Protein AF-0000000084975738 (afdb_homodimer)

Radius of gyration: 29.58 Å; Cα contacts (8 Å, |Δi|>4): 1174; chains: 2; bounding box: 39×90×62 Å

pLDDT: mean 94.86, std 4.71, range [66.69, 98.88]

Solvent-accessible surface area (backbone atoms only — not comparable to full-atom values): 28802 Å² total; per-residue (Å²): 96,33,35,29,37,32,22,25,32,32,72,60,40,56,58,51,50,54,53,41,44,74,71,64,35,44,57,34,33,30,60,75,84,55,92,45,66,72,34,53,70,30,27,63,59,41,44,49,54,42,44,74,70,68,37,51,75,42,92,43,62,63,62,42,48,71,68,32,60,31,38,37,37,34,44,70,52,27,79,48,38,51,60,56,47,57,64,43,50,85,63,50,42,32,36,37,32,40,55,46,66,30,71,40,47,69,51,35,50,49,47,52,50,52,26,60,74,66,64,25,35,59,38,55,52,53,47,64,60,43,19,65,63,50,51,55,53,56,69,48,81,64,49,63,30,44,39,34,37,31,41,30,51,58,92,47,91,72,34,39,63,78,32,40,44,56,56,48,43,47,42,40,70,58,70,44,77,64,63,67,47,75,49,64,45,62,53,98,54,34,40,40,36,42,38,32,29,74,85,46,38,60,28,37,39,39,28,25,50,53,72,39,66,39,44,32,36,35,46,27,36,76,61,48,71,47,81,43,74,46,58,62,81,56,59,65,18,49,53,46,35,50,54,50,49,52,49,21,60,73,66,55,48,53,94,56,57,64,67,58,48,49,47,48,40,40,50,47,51,50,53,35,52,50,43,59,64,78,98,99,34,36,28,37,32,23,26,32,30,72,58,39,56,57,50,50,55,55,42,44,73,73,65,34,45,59,35,31,29,58,75,85,54,92,44,67,74,33,54,70,30,27,62,59,40,43,50,52,42,45,73,71,67,36,50,77,44,92,43,62,62,63,43,48,71,69,32,62,31,38,38,38,36,44,70,52,28,79,48,38,51,61,55,48,57,64,43,51,84,63,50,43,32,36,36,32,40,56,46,66,30,70,40,46,68,52,32,50,50,46,51,49,52,26,61,76,63,64,26,35,58,38,54,54,53,47,62,62,44,19,66,62,49,50,55,54,56,68,47,79,65,48,62,29,43,40,35,38,30,42,30,53,59,92,46,92,72,35,40,61,79,31,39,44,57,56,49,41,47,41,40,70,57,68,45,76,65,62,68,45,76,48,63,46,62,52,99,55,34,40,39,36,42,38,31,29,73,83,46,39,61,28,37,39,40,26,24,51,54,72,40,68,39,43,32,36,36,46,26,36,75,61,48,73,46,81,44,75,46,56,65,80,56,58,64,18,50,54,46,36,50,53,50,50,53,49,21,58,73,68,54,47,53,93,55,59,65,67,58,50,49,45,49,40,42,50,47,50,49,52,34,53,50,43,60,65,78,98

Structure (mmCIF, N/CA/C/O backbone):
data_AF-0000000084975738-model_v1
#
loop_
_entity.id
_entity.type
_entity.pdbx_description
1 polymer 'Gfo/Idh/MocA-like oxidoreductase N-terminal domain-containing protein'
#
loop_
_atom_site.group_PDB
_atom_site.id
_atom_site.type_symbol
_atom_site.label_atom_id
_atom_site.label_alt_id
_atom_site.label_comp_id
_atom_site.label_asym_id
_atom_site.label_entity_id
_atom_site.label_seq_id
_atom_site.pdbx_PDB_ins_code
_atom_site.Cartn_x
_atom_site.Cartn_y
_atom_site.Cartn_z
_atom_site.occupancy
_atom_site.B_iso_or_equiv
_atom_site.auth_seq_id
_atom_site.auth_comp_id
_atom_site.auth_asym_id
_atom_site.auth_atom_id
_atom_site.pdbx_PDB_model_num
ATOM 1 N N . MET A 1 1 ? -8.344 42.406 6.254 1 97.62 1 MET A N 1
ATOM 2 C CA . MET A 1 1 ? -7.902 42.25 7.637 1 97.62 1 MET A CA 1
ATOM 3 C C . MET A 1 1 ? -6.395 42.438 7.75 1 97.62 1 MET A C 1
ATOM 5 O O . MET A 1 1 ? -5.676 42.344 6.75 1 97.62 1 MET A O 1
ATOM 9 N N . LYS A 1 2 ? -5.957 42.781 8.938 1 98.62 2 LYS A N 1
ATOM 10 C CA . LYS A 1 2 ? -4.539 42.781 9.281 1 98.62 2 LYS A CA 1
ATOM 11 C C . LYS A 1 2 ? -4.125 41.469 9.93 1 98.62 2 LYS A C 1
ATOM 13 O O . LYS A 1 2 ? -4.641 41.094 10.984 1 98.62 2 LYS A O 1
ATOM 18 N N . ILE A 1 3 ? -3.238 40.781 9.297 1 98.69 3 ILE A N 1
ATOM 19 C CA . ILE A 1 3 ? -2.863 39.469 9.742 1 98.69 3 ILE A CA 1
ATOM 20 C C . ILE A 1 3 ? -1.391 39.438 10.148 1 98.69 3 ILE A C 1
ATOM 22 O O . ILE A 1 3 ? -0.536 39.938 9.422 1 98.69 3 ILE A O 1
ATOM 26 N N . GLY A 1 4 ? -1.116 38.938 11.312 1 98.44 4 GLY A N 1
ATOM 27 C CA . GLY A 1 4 ? 0.253 38.781 11.773 1 98.44 4 GLY A CA 1
ATOM 28 C C . GLY A 1 4 ? 0.832 37.438 11.477 1 98.44 4 GLY A C 1
ATOM 29 O O . GLY A 1 4 ? 0.234 36.406 11.82 1 98.44 4 GLY A O 1
ATOM 30 N N . MET A 1 5 ? 1.996 37.375 10.883 1 97.62 5 MET A N 1
ATOM 31 C CA . MET A 1 5 ? 2.748 36.156 10.617 1 97.62 5 MET A CA 1
ATOM 32 C C . MET A 1 5 ? 3.887 36 11.617 1 97.62 5 MET A C 1
ATOM 34 O O . MET A 1 5 ? 4.734 36.875 11.758 1 97.62 5 MET A O 1
ATOM 38 N N . ILE A 1 6 ? 3.852 34.844 12.281 1 97.31 6 ILE A N 1
ATOM 39 C CA . ILE A 1 6 ? 4.859 34.594 13.305 1 97.31 6 ILE A CA 1
ATOM 40 C C . ILE A 1 6 ? 5.777 33.469 12.875 1 97.31 6 ILE A C 1
ATOM 42 O O . ILE A 1 6 ? 5.316 32.344 12.648 1 97.31 6 ILE A O 1
ATOM 46 N N . GLY A 1 7 ? 7.047 33.688 12.883 1 94.62 7 GLY A N 1
ATOM 47 C CA . GLY A 1 7 ? 8.016 32.719 12.406 1 94.62 7 GLY A CA 1
ATOM 48 C C . GLY A 1 7 ? 8.266 32.812 10.906 1 94.62 7 GLY A C 1
ATOM 49 O O . GLY A 1 7 ? 7.371 32.5 10.109 1 94.62 7 GLY A O 1
ATOM 50 N N . THR A 1 8 ? 9.438 33.219 10.5 1 93.94 8 THR A N 1
ATOM 51 C CA . THR A 1 8 ? 9.789 33.406 9.094 1 93.94 8 THR A CA 1
ATOM 52 C C . THR A 1 8 ? 10.961 32.531 8.695 1 93.94 8 THR A C 1
ATOM 54 O O . THR A 1 8 ? 11.93 33 8.109 1 93.94 8 THR A O 1
ATOM 57 N N . ASP A 1 9 ? 10.797 31.266 9.031 1 91.94 9 ASP A N 1
ATOM 58 C CA . ASP A 1 9 ? 11.859 30.297 8.797 1 91.94 9 ASP A CA 1
ATOM 59 C C . ASP A 1 9 ? 11.359 29.125 7.957 1 91.94 9 ASP A C 1
ATOM 61 O O . ASP A 1 9 ? 11.984 28.062 7.922 1 91.94 9 ASP A O 1
ATOM 65 N N . SER A 1 10 ? 10.219 29.312 7.355 1 88.81 10 SER A N 1
ATOM 66 C CA . SER A 1 10 ? 9.641 28.234 6.566 1 88.81 10 SER A CA 1
ATOM 67 C C . SER A 1 10 ? 9.18 28.719 5.199 1 88.81 10 SER A C 1
ATOM 69 O O . SER A 1 10 ? 8.859 29.906 5.035 1 88.81 10 SER A O 1
ATOM 71 N N . THR A 1 11 ? 9.109 27.797 4.246 1 87.19 11 THR A N 1
ATOM 72 C CA . THR A 1 11 ? 8.539 28.109 2.939 1 87.19 11 THR A CA 1
ATOM 73 C C . THR A 1 11 ? 7.047 28.391 3.051 1 87.19 11 THR A C 1
ATOM 75 O O . THR A 1 11 ? 6.469 29.062 2.197 1 87.19 11 THR A O 1
ATOM 78 N N . HIS A 1 12 ? 6.461 27.953 4.094 1 91.56 12 HIS A N 1
ATOM 79 C CA . HIS A 1 12 ? 5.043 28.203 4.32 1 91.56 12 HIS A CA 1
ATOM 80 C C . HIS A 1 12 ? 4.793 29.688 4.566 1 91.56 12 HIS A C 1
ATOM 82 O O . HIS A 1 12 ? 3.785 30.25 4.113 1 91.56 12 HIS A O 1
ATOM 88 N N . ALA A 1 13 ? 5.715 30.297 5.277 1 93.62 13 ALA A N 1
ATOM 89 C CA . ALA A 1 13 ? 5.562 31.719 5.52 1 93.62 13 ALA A CA 1
ATOM 90 C C . ALA A 1 13 ? 5.465 32.5 4.203 1 93.62 13 ALA A C 1
ATOM 92 O O . ALA A 1 13 ? 4.633 33.406 4.066 1 93.62 13 ALA A O 1
ATOM 93 N N . LEU A 1 14 ? 6.277 32.094 3.266 1 93.5 14 LEU A N 1
ATOM 94 C CA . LEU A 1 14 ? 6.273 32.75 1.958 1 93.5 14 LEU A CA 1
ATOM 95 C C . LEU A 1 14 ? 5 32.406 1.188 1 93.5 14 LEU A C 1
ATOM 97 O O . LEU A 1 14 ? 4.32 33.312 0.68 1 93.5 14 LEU A O 1
ATOM 101 N N . ALA A 1 15 ? 4.66 31.141 1.166 1 93.56 15 ALA A N 1
ATOM 102 C CA . ALA A 1 15 ? 3.506 30.672 0.402 1 93.56 15 ALA A CA 1
ATOM 103 C C . ALA A 1 15 ? 2.213 31.297 0.934 1 93.56 15 ALA A C 1
ATOM 105 O O . ALA A 1 15 ? 1.36 31.719 0.158 1 93.56 15 ALA A O 1
ATOM 106 N N . PHE A 1 16 ? 2.1 31.344 2.234 1 96.62 16 PHE A N 1
ATOM 107 C CA . PHE A 1 16 ? 0.888 31.875 2.852 1 96.62 16 PHE A CA 1
ATOM 108 C C . PHE A 1 16 ? 0.789 33.375 2.656 1 96.62 16 PHE A C 1
ATOM 110 O O . PHE A 1 16 ? -0.273 33.906 2.301 1 96.62 16 PHE A O 1
ATOM 117 N N . SER A 1 17 ? 1.894 34.094 2.857 1 96.62 17 SER A N 1
ATOM 118 C CA . SER A 1 17 ? 1.89 35.562 2.748 1 96.62 17 SER A CA 1
ATOM 119 C C . SER A 1 17 ? 1.5 36 1.344 1 96.62 17 SER A C 1
ATOM 121 O O . SER A 1 17 ? 0.722 36.938 1.181 1 96.62 17 SER A O 1
ATOM 123 N N . GLU A 1 18 ? 2.041 35.312 0.364 1 95.75 18 GLU A N 1
ATOM 124 C CA . GLU A 1 18 ? 1.738 35.656 -1.022 1 95.75 18 GLU A CA 1
ATOM 125 C C . GLU A 1 18 ? 0.244 35.562 -1.307 1 95.75 18 GLU A C 1
ATOM 127 O O . GLU A 1 18 ? -0.346 36.438 -1.93 1 95.75 18 GLU A O 1
ATOM 132 N N . ARG A 1 19 ? -0.373 34.562 -0.834 1 96.38 19 ARG A N 1
ATOM 133 C CA . ARG A 1 19 ? -1.782 34.281 -1.093 1 96.38 19 ARG A CA 1
ATOM 134 C C . ARG A 1 19 ? -2.68 35.25 -0.31 1 96.38 19 ARG A C 1
ATOM 136 O O . ARG A 1 19 ? -3.697 35.719 -0.825 1 96.38 19 ARG A O 1
ATOM 143 N N . LEU A 1 20 ? -2.307 35.531 0.87 1 98 20 LEU A N 1
ATOM 144 C CA . LEU A 1 20 ? -3.078 36.438 1.701 1 98 20 LEU A CA 1
ATOM 145 C C . LEU A 1 20 ? -3.035 37.844 1.136 1 98 20 LEU A C 1
ATOM 147 O O . LEU A 1 20 ? -4.051 38.562 1.115 1 98 20 LEU A O 1
ATOM 151 N N . LYS A 1 21 ? -1.857 38.25 0.664 1 97.31 21 LYS A N 1
ATOM 152 C CA . LYS A 1 21 ? -1.73 39.562 0.039 1 97.31 21 LYS A CA 1
ATOM 153 C C . LYS A 1 21 ? -2.586 39.656 -1.222 1 97.31 21 LYS A C 1
ATOM 155 O O . LYS A 1 21 ? -3.25 40.656 -1.454 1 97.31 21 LYS A O 1
ATOM 160 N N . LYS A 1 22 ? -2.543 38.625 -1.982 1 96.25 22 LYS A N 1
ATOM 161 C CA . LYS A 1 22 ? -3.34 38.562 -3.205 1 96.25 22 LYS A CA 1
ATOM 162 C C . LYS A 1 22 ? -4.828 38.719 -2.896 1 96.25 22 LYS A C 1
ATOM 164 O O . LYS A 1 22 ? -5.586 39.25 -3.703 1 96.25 22 LYS A O 1
ATOM 169 N N . LYS A 1 23 ? -5.207 38.281 -1.753 1 97.31 23 LYS A N 1
ATOM 170 C CA . LYS A 1 23 ? -6.609 38.344 -1.348 1 97.31 23 LYS A CA 1
ATOM 171 C C . LYS A 1 23 ? -6.945 39.688 -0.712 1 97.31 23 LYS A C 1
ATOM 173 O O . LYS A 1 23 ? -8.078 39.938 -0.292 1 97.31 23 LYS A O 1
ATOM 178 N N . GLY A 1 24 ? -5.984 40.531 -0.534 1 97.31 24 GLY A N 1
ATOM 179 C CA . GLY A 1 24 ? -6.234 41.906 -0.12 1 97.31 24 GLY A CA 1
ATOM 180 C C . GLY A 1 24 ? -6.012 42.125 1.364 1 97.31 24 GLY A C 1
ATOM 181 O O . GLY A 1 24 ? -6.391 43.156 1.902 1 97.31 24 GLY A O 1
ATOM 182 N N . HIS A 1 25 ? -5.383 41.156 2.002 1 98.25 25 HIS A N 1
ATOM 183 C CA . HIS A 1 25 ? -5.117 41.344 3.428 1 98.25 25 HIS A CA 1
ATOM 184 C C . HIS A 1 25 ? -3.799 42.062 3.664 1 98.25 25 HIS A C 1
ATOM 186 O O . HIS A 1 25 ? -2.887 41.969 2.84 1 98.25 25 HIS A O 1
ATOM 192 N N . GLU A 1 26 ? -3.752 42.781 4.695 1 98.38 26 GLU A N 1
ATOM 193 C CA . GLU A 1 26 ? -2.514 43.406 5.125 1 98.38 26 GLU A CA 1
ATOM 194 C C . GLU A 1 26 ? -1.729 42.531 6.082 1 98.38 26 GLU A C 1
ATOM 196 O O . GLU A 1 26 ? -2.291 41.969 7.035 1 98.38 26 GLU A O 1
ATOM 201 N N . LEU A 1 27 ? -0.415 42.406 5.855 1 98.5 27 LEU A N 1
ATOM 202 C CA . LEU A 1 27 ? 0.377 41.469 6.633 1 98.5 27 LEU A CA 1
ATOM 203 C C . LEU A 1 27 ? 1.452 42.188 7.438 1 98.5 27 LEU A C 1
ATOM 205 O O . LEU A 1 27 ? 1.978 43.219 7 1 98.5 27 LEU A O 1
ATOM 209 N N . PHE A 1 28 ? 1.724 41.688 8.57 1 98.44 28 PHE A N 1
ATOM 210 C CA . PHE A 1 28 ? 2.844 42.031 9.438 1 98.44 28 PHE A CA 1
ATOM 211 C C . PHE A 1 28 ? 3.59 40.781 9.891 1 98.44 28 PHE A C 1
ATOM 213 O O . PHE A 1 28 ? 2.98 39.75 10.109 1 98.44 28 PHE A O 1
ATOM 220 N N . ALA A 1 29 ? 4.918 40.938 10.031 1 97.88 29 ALA A N 1
ATOM 221 C CA . ALA A 1 29 ? 5.688 39.75 10.344 1 97.88 29 ALA A CA 1
ATOM 222 C C . ALA A 1 29 ? 6.477 39.906 11.641 1 97.88 29 ALA A C 1
ATOM 224 O O . ALA A 1 29 ? 6.938 41.031 11.945 1 97.88 29 ALA A O 1
ATOM 225 N N . TYR A 1 30 ? 6.52 38.875 12.359 1 97.06 30 TYR A N 1
ATOM 226 C CA . TYR A 1 30 ? 7.426 38.719 13.484 1 97.06 30 TYR A CA 1
ATOM 227 C C . TYR A 1 30 ? 8.445 37.625 13.219 1 97.06 30 TYR A C 1
ATOM 229 O O . TYR A 1 30 ? 8.078 36.438 13.062 1 97.06 30 TYR A O 1
ATOM 237 N N . ARG A 1 31 ? 9.664 38 13.133 1 93.06 31 ARG A N 1
ATOM 238 C CA . ARG A 1 31 ? 10.727 37.094 12.68 1 93.06 31 ARG A CA 1
ATOM 239 C C . ARG A 1 31 ? 10.859 35.875 13.594 1 93.06 31 ARG A C 1
ATOM 241 O O . ARG A 1 31 ? 10.961 34.75 13.125 1 93.06 31 ARG A O 1
ATOM 248 N N . GLY A 1 32 ? 10.695 36.031 14.867 1 84.62 32 GLY A N 1
ATOM 249 C CA . GLY A 1 32 ? 10.93 34.969 15.836 1 84.62 32 GLY A CA 1
ATOM 250 C C . GLY A 1 32 ? 12.336 34.406 15.773 1 84.62 32 GLY A C 1
ATOM 251 O O . GLY A 1 32 ? 13.242 35.062 15.242 1 84.62 32 GLY A O 1
ATOM 252 N N . GLY A 1 33 ? 12.711 33.344 16.406 1 81.25 33 GLY A N 1
ATOM 253 C CA . GLY A 1 33 ? 13.945 32.594 16.438 1 81.25 33 GLY A CA 1
ATOM 254 C C . GLY A 1 33 ? 13.719 31.094 16.531 1 81.25 33 GLY A C 1
ATOM 255 O O . GLY A 1 33 ? 12.578 30.625 16.547 1 81.25 33 GLY A O 1
ATOM 256 N N . SER A 1 34 ? 14.82 30.359 16.328 1 85 34 SER A N 1
ATOM 257 C CA . SER A 1 34 ? 14.664 28.922 16.406 1 85 34 SER A CA 1
ATOM 258 C C . SER A 1 34 ? 15.898 28.266 17.016 1 85 34 SER A C 1
ATOM 260 O O . SER A 1 34 ? 17.016 28.766 16.844 1 85 34 SER A O 1
ATOM 262 N N . SER A 1 35 ? 15.648 27.25 17.734 1 81.12 35 SER A N 1
ATOM 263 C CA . SER A 1 35 ? 16.75 26.453 18.234 1 81.12 35 SER A CA 1
ATOM 264 C C . SER A 1 35 ? 17.219 25.422 17.219 1 81.12 35 SER A C 1
ATOM 266 O O . SER A 1 35 ? 18.281 24.812 17.375 1 81.12 35 SER A O 1
ATOM 268 N N . ILE A 1 36 ? 16.5 25.234 16.172 1 86.12 36 ILE A N 1
ATOM 269 C CA . ILE A 1 36 ? 16.797 24.25 15.148 1 86.12 36 ILE A CA 1
ATOM 270 C C . ILE A 1 36 ? 17.688 24.891 14.078 1 86.12 36 ILE A C 1
ATOM 272 O O . ILE A 1 36 ? 17.391 25.969 13.562 1 86.12 36 ILE A O 1
ATOM 276 N N . GLU A 1 37 ? 18.734 24.219 13.75 1 83.75 37 GLU A N 1
ATOM 277 C CA . GLU A 1 37 ? 19.703 24.734 12.789 1 83.75 37 GLU A CA 1
ATOM 278 C C . GLU A 1 37 ? 19.062 25.016 11.438 1 83.75 37 GLU A C 1
ATOM 280 O O . GLU A 1 37 ? 19.297 26.078 10.844 1 83.75 37 GLU A O 1
ATOM 285 N N . LEU A 1 38 ? 18.25 24.094 10.977 1 81.5 38 LEU A N 1
ATOM 286 C CA . LEU A 1 38 ? 17.562 24.266 9.703 1 81.5 38 LEU A CA 1
ATOM 287 C C . LEU A 1 38 ? 16.812 25.594 9.672 1 81.5 38 LEU A C 1
ATOM 289 O O . LEU A 1 38 ? 16.875 26.328 8.68 1 81.5 38 LEU A O 1
ATOM 293 N N . SER A 1 39 ? 16.125 25.859 10.68 1 82.81 39 SER A N 1
ATOM 294 C CA . SER A 1 39 ? 15.312 27.078 10.805 1 82.81 39 SER A CA 1
ATOM 295 C C . SER A 1 39 ? 16.203 28.312 10.883 1 82.81 39 SER A C 1
ATOM 297 O O . SER A 1 39 ? 15.953 29.297 10.18 1 82.81 39 SER A O 1
ATOM 299 N N . ARG A 1 40 ? 17.219 28.234 11.617 1 83.81 40 ARG A N 1
ATOM 300 C CA . ARG A 1 40 ? 18.109 29.375 11.773 1 83.81 40 ARG A CA 1
ATOM 301 C C . ARG A 1 40 ? 18.734 29.781 10.445 1 83.81 40 ARG A C 1
ATOM 303 O O . ARG A 1 40 ? 18.891 30.969 10.164 1 83.81 40 ARG A O 1
ATOM 310 N N . ASN A 1 41 ? 18.953 28.797 9.68 1 86.62 41 ASN A N 1
ATOM 311 C CA . ASN A 1 41 ? 19.656 29.031 8.422 1 86.62 41 ASN A CA 1
ATOM 312 C C . ASN A 1 41 ? 18.719 29.609 7.355 1 86.62 41 ASN A C 1
ATOM 314 O O . ASN A 1 41 ? 19.156 30.156 6.352 1 86.62 41 ASN A O 1
ATOM 318 N N . ARG A 1 42 ? 17.422 29.469 7.613 1 89.5 42 ARG A N 1
ATOM 319 C CA . ARG A 1 42 ? 16.453 29.891 6.602 1 89.5 42 ARG A CA 1
ATOM 320 C C . ARG A 1 42 ? 15.844 31.25 6.957 1 89.5 42 ARG A C 1
ATOM 322 O O . ARG A 1 42 ? 15.25 31.906 6.102 1 89.5 42 ARG A O 1
ATOM 329 N N . ILE A 1 43 ? 15.969 31.641 8.188 1 91.12 43 ILE A N 1
ATOM 330 C CA . ILE A 1 43 ? 15.211 32.781 8.719 1 91.12 43 ILE A CA 1
ATOM 331 C C . ILE A 1 43 ? 15.586 34.031 7.953 1 91.12 43 ILE A C 1
ATOM 333 O O . ILE A 1 43 ? 14.703 34.812 7.566 1 91.12 43 ILE A O 1
ATOM 337 N N . ASP A 1 44 ? 16.891 34.219 7.715 1 91.38 44 ASP A N 1
ATOM 338 C CA . ASP A 1 44 ? 17.312 35.438 7.035 1 91.38 44 ASP A CA 1
ATOM 339 C C . ASP A 1 44 ? 16.781 35.5 5.605 1 91.38 44 ASP A C 1
ATOM 341 O O . ASP A 1 44 ? 16.297 36.531 5.152 1 91.38 44 ASP A O 1
ATOM 345 N N . ARG A 1 45 ? 16.906 34.406 5.012 1 93.19 45 ARG A N 1
ATOM 346 C CA . ARG A 1 45 ? 16.453 34.344 3.625 1 93.19 45 ARG A CA 1
ATOM 347 C C . ARG A 1 45 ? 14.953 34.562 3.527 1 93.19 45 ARG A C 1
ATOM 349 O O . ARG A 1 45 ? 14.492 35.375 2.711 1 93.19 45 ARG A O 1
ATOM 356 N N . VAL A 1 46 ? 14.195 33.906 4.32 1 94.25 46 VAL A N 1
ATOM 357 C CA . VAL A 1 46 ? 12.734 34 4.289 1 94.25 46 VAL A CA 1
ATOM 358 C C . VAL A 1 46 ? 12.305 35.406 4.699 1 94.25 46 VAL A C 1
ATOM 360 O O . VAL A 1 46 ? 11.438 36 4.062 1 94.25 46 VAL A O 1
ATOM 363 N N . SER A 1 47 ? 12.945 35.969 5.688 1 94.75 47 SER A N 1
ATOM 364 C CA . SER A 1 47 ? 12.641 37.344 6.125 1 94.75 47 SER A CA 1
ATOM 365 C C . SER A 1 47 ? 12.93 38.344 5.02 1 94.75 47 SER A C 1
ATOM 367 O O . SER A 1 47 ? 12.156 39.281 4.816 1 94.75 47 SER A O 1
ATOM 369 N N . GLY A 1 48 ? 14.031 38.094 4.418 1 95.12 48 GLY A N 1
ATOM 370 C CA . GLY A 1 48 ? 14.383 38.969 3.314 1 95.12 48 GLY A CA 1
ATOM 371 C C . GLY A 1 48 ? 13.344 38.969 2.203 1 95.12 48 GLY A C 1
ATOM 372 O O . GLY A 1 48 ? 12.992 40.031 1.684 1 95.12 48 GLY A O 1
ATOM 373 N N . GLU A 1 49 ? 12.922 37.875 1.858 1 95.75 49 GLU A N 1
ATOM 374 C CA . GLU A 1 49 ? 11.922 37.75 0.806 1 95.75 49 GLU A CA 1
ATOM 375 C C . GLU A 1 49 ? 10.609 38.406 1.22 1 95.75 49 GLU A C 1
ATOM 377 O O . GLU A 1 49 ? 9.938 39.031 0.402 1 95.75 49 GLU A O 1
ATOM 382 N N . LEU A 1 50 ? 10.227 38.219 2.482 1 96.19 50 LEU A N 1
ATOM 383 C CA . LEU A 1 50 ? 9 38.844 2.986 1 96.19 50 LEU A CA 1
ATOM 384 C C . LEU A 1 50 ? 9.109 40.375 2.955 1 96.19 50 LEU A C 1
ATOM 386 O O . LEU A 1 50 ? 8.156 41.062 2.58 1 96.19 50 LEU A O 1
ATOM 390 N N . ARG A 1 51 ? 10.234 40.906 3.283 1 95.94 51 ARG A N 1
ATOM 391 C CA . ARG A 1 51 ? 10.461 42.344 3.24 1 95.94 51 ARG A CA 1
ATOM 392 C C . ARG A 1 51 ? 10.367 42.875 1.811 1 95.94 51 ARG A C 1
ATOM 394 O O . ARG A 1 51 ? 9.773 43.906 1.567 1 95.94 51 ARG A O 1
ATOM 401 N N . LYS A 1 52 ? 10.977 42.094 0.995 1 96.19 52 LYS A N 1
ATOM 402 C CA . LYS A 1 52 ? 10.945 42.5 -0.414 1 96.19 52 LYS A CA 1
ATOM 403 C C . LYS A 1 52 ? 9.516 42.531 -0.937 1 96.19 52 LYS A C 1
ATOM 405 O O . LYS A 1 52 ? 9.203 43.344 -1.828 1 96.19 52 LYS A O 1
ATOM 410 N N . ASN A 1 53 ? 8.703 41.75 -0.367 1 95.69 53 ASN A N 1
ATOM 411 C CA . ASN A 1 53 ? 7.305 41.719 -0.778 1 95.69 53 ASN A CA 1
ATOM 412 C C . ASN A 1 53 ? 6.461 42.75 -0.049 1 95.69 53 ASN A C 1
ATOM 414 O O . ASN A 1 53 ? 5.23 42.719 -0.124 1 95.69 53 ASN A O 1
ATOM 418 N N . GLY A 1 54 ? 7.078 43.562 0.727 1 95.94 54 GLY A N 1
ATOM 419 C CA . GLY A 1 54 ? 6.41 44.719 1.315 1 95.94 54 GLY A CA 1
ATOM 420 C C . GLY A 1 54 ? 5.762 44.406 2.652 1 95.94 54 GLY A C 1
ATOM 421 O O . GLY A 1 54 ? 4.844 45.094 3.076 1 95.94 54 GLY A O 1
ATOM 422 N N . ILE A 1 55 ? 6.207 43.406 3.324 1 97.75 55 ILE A N 1
ATOM 423 C CA . ILE A 1 55 ? 5.629 43.031 4.617 1 97.75 55 ILE A CA 1
ATOM 424 C C . ILE A 1 55 ? 6.469 43.625 5.742 1 97.75 55 ILE A C 1
ATOM 426 O O . ILE A 1 55 ? 7.641 43.281 5.902 1 97.75 55 ILE A O 1
ATOM 430 N N . PRO A 1 56 ? 5.938 44.531 6.477 1 97.88 56 PRO A N 1
ATOM 431 C CA . PRO A 1 56 ? 6.699 45.125 7.574 1 97.88 56 PRO A CA 1
ATOM 432 C C . PRO A 1 56 ? 6.957 44.156 8.719 1 97.88 56 PRO A C 1
ATOM 434 O O . PRO A 1 56 ? 6.109 43.312 9.016 1 97.88 56 PRO A O 1
ATOM 437 N N . PHE A 1 57 ? 8.102 44.344 9.367 1 97.44 57 PHE A N 1
ATOM 438 C CA . PHE A 1 57 ? 8.477 43.5 10.5 1 97.44 57 PHE A CA 1
ATOM 439 C C . PHE A 1 57 ? 8.273 44.219 11.812 1 97.44 57 PHE A C 1
ATOM 441 O O . PHE A 1 57 ? 8.594 45.406 11.93 1 97.44 57 PHE A O 1
ATOM 448 N N . ILE A 1 58 ? 7.672 43.5 12.688 1 96.81 58 ILE A N 1
ATOM 449 C CA . ILE A 1 58 ? 7.43 44 14.039 1 96.81 58 ILE A CA 1
ATOM 450 C C . ILE A 1 58 ? 8.359 43.312 15.023 1 96.81 58 ILE A C 1
ATOM 452 O O . ILE A 1 58 ? 8.648 42.125 14.867 1 96.81 58 ILE A O 1
ATOM 456 N N . THR A 1 59 ? 8.766 43.938 16.109 1 94.69 59 THR A N 1
ATOM 457 C CA . THR A 1 59 ? 9.867 43.469 16.938 1 94.69 59 THR A CA 1
ATOM 458 C C . THR A 1 59 ? 9.352 42.656 18.109 1 94.69 59 THR A C 1
ATOM 460 O O . THR A 1 59 ? 10.07 41.812 18.672 1 94.69 59 THR A O 1
ATOM 463 N N . THR A 1 60 ? 8.117 42.969 18.484 1 95.44 60 THR A N 1
ATOM 464 C CA . THR A 1 60 ? 7.586 42.219 19.625 1 95.44 60 THR A CA 1
ATOM 465 C C . THR A 1 60 ? 6.215 41.625 19.297 1 95.44 60 THR A C 1
ATOM 467 O O . THR A 1 60 ? 5.453 42.219 18.531 1 95.44 60 THR A O 1
ATOM 470 N N . LEU A 1 61 ? 5.898 40.562 19.938 1 96.81 61 LEU A N 1
ATOM 471 C CA . LEU A 1 61 ? 4.598 39.938 19.75 1 96.81 61 LEU A CA 1
ATOM 472 C C . LEU A 1 61 ? 3.484 40.812 20.328 1 96.81 61 LEU A C 1
ATOM 474 O O . LEU A 1 61 ? 2.367 40.812 19.812 1 96.81 61 LEU A O 1
ATOM 478 N N . GLN A 1 62 ? 3.809 41.562 21.328 1 95.44 62 GLN A N 1
ATOM 479 C CA . GLN A 1 62 ? 2.83 42.469 21.922 1 95.44 62 GLN A CA 1
ATOM 480 C C . GLN A 1 62 ? 2.387 43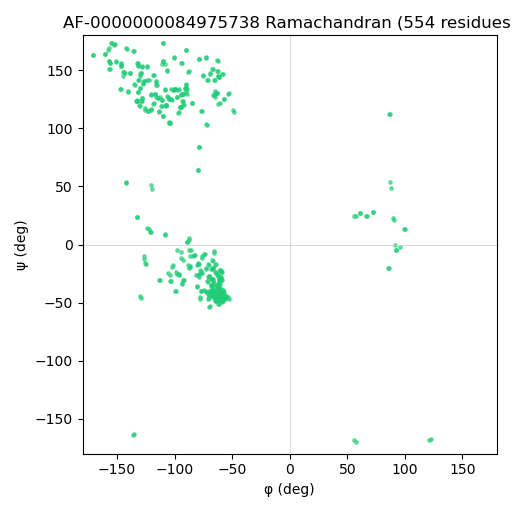.531 20.938 1 95.44 62 GLN A C 1
ATOM 482 O O . GLN A 1 62 ? 1.194 43.812 20.812 1 95.44 62 GLN A O 1
ATOM 487 N N . GLU A 1 63 ? 3.396 44.125 20.328 1 96.56 63 GLU A N 1
ATOM 488 C CA . GLU A 1 63 ? 3.074 45.125 19.312 1 96.56 63 GLU A CA 1
ATOM 489 C C . GLU A 1 63 ? 2.273 44.531 18.172 1 96.56 63 GLU A C 1
ATOM 491 O O . GLU A 1 63 ? 1.333 45.125 17.656 1 96.56 63 GLU A O 1
ATOM 496 N N . LEU A 1 64 ? 2.654 43.312 17.766 1 97.44 64 LEU A N 1
ATOM 497 C CA . LEU A 1 64 ? 1.932 42.594 16.719 1 97.44 64 LEU A CA 1
ATOM 498 C C . LEU A 1 64 ? 0.479 42.375 17.109 1 97.44 64 LEU A C 1
ATOM 500 O O . LEU A 1 64 ? -0.43 42.562 16.297 1 97.44 64 LEU A O 1
ATOM 504 N N . ALA A 1 65 ? 0.257 41.969 18.344 1 96.94 65 ALA A N 1
ATOM 505 C CA . ALA A 1 65 ? -1.073 41.688 18.875 1 96.94 65 ALA A CA 1
ATOM 506 C C . ALA A 1 65 ? -1.955 42.938 18.844 1 96.94 65 ALA A C 1
ATOM 508 O O . ALA A 1 65 ? -3.168 42.844 18.656 1 96.94 65 ALA A O 1
ATOM 509 N N . ASN A 1 66 ? -1.357 44.094 18.953 1 96.19 66 ASN A N 1
ATOM 510 C CA . ASN A 1 66 ? -2.104 45.344 19 1 96.19 66 ASN A CA 1
ATOM 511 C C . ASN A 1 66 ? -2.564 45.781 17.609 1 96.19 66 ASN A C 1
ATOM 513 O O . ASN A 1 66 ? -3.598 46.438 17.469 1 96.19 66 ASN A O 1
ATOM 517 N N . ILE A 1 67 ? -1.898 45.375 16.641 1 96.38 67 ILE A N 1
ATOM 518 C CA . ILE A 1 67 ? -2.143 45.969 15.336 1 96.38 67 ILE A CA 1
ATOM 519 C C . ILE A 1 67 ? -2.926 44.969 14.469 1 96.38 67 ILE A C 1
ATOM 521 O O . ILE A 1 67 ? -3.648 45.375 13.555 1 96.38 67 ILE A O 1
ATOM 525 N N . CYS A 1 68 ? -2.859 43.719 14.719 1 98.38 68 CYS A N 1
ATOM 526 C CA . CYS A 1 68 ? -3.406 42.719 13.805 1 98.38 68 CYS A CA 1
ATOM 527 C C . CYS A 1 68 ? -4.766 42.219 14.289 1 98.38 68 CYS A C 1
ATOM 529 O O . CYS A 1 68 ? -5.098 42.344 15.469 1 98.38 68 CYS A O 1
ATOM 531 N N . ASP A 1 69 ? -5.52 41.625 13.352 1 98.38 69 ASP A N 1
ATOM 532 C CA . ASP A 1 69 ? -6.848 41.094 13.617 1 98.38 69 ASP A CA 1
ATOM 533 C C . ASP A 1 69 ? -6.801 39.594 13.852 1 98.38 69 ASP A C 1
ATOM 535 O O . ASP A 1 69 ? -7.723 39.031 14.43 1 98.38 69 ASP A O 1
ATOM 539 N N . ALA A 1 70 ? -5.84 38.969 13.367 1 98.62 70 ALA A N 1
ATOM 540 C CA . ALA A 1 70 ? -5.656 37.531 13.422 1 98.62 70 ALA A CA 1
ATOM 541 C C . ALA A 1 70 ? -4.188 37.156 13.234 1 98.62 70 ALA A C 1
ATOM 543 O O . ALA A 1 70 ? -3.367 38 12.867 1 98.62 70 ALA A O 1
ATOM 544 N N . PHE A 1 71 ? -3.834 35.844 13.523 1 98.69 71 PHE A N 1
ATOM 545 C CA . PHE A 1 71 ? -2.426 35.469 13.516 1 98.69 71 PHE A CA 1
ATOM 546 C C . PHE A 1 71 ? -2.227 34.125 12.859 1 98.69 71 PHE A C 1
ATOM 548 O O . PHE A 1 71 ? -3.08 33.25 12.984 1 98.69 71 PHE A O 1
ATOM 555 N N . ILE A 1 72 ? -1.1 33.938 12.211 1 98.5 72 ILE A N 1
ATOM 556 C CA . ILE A 1 72 ? -0.619 32.656 11.656 1 98.5 72 ILE A CA 1
ATOM 557 C C . ILE A 1 72 ? 0.783 32.375 12.188 1 98.5 72 ILE A C 1
ATOM 559 O O . ILE A 1 72 ? 1.715 33.156 11.961 1 98.5 72 ILE A O 1
ATOM 563 N N . ILE A 1 73 ? 0.886 31.312 12.906 1 97.94 73 ILE A N 1
ATOM 564 C CA . ILE A 1 73 ? 2.191 30.859 13.383 1 97.94 73 ILE A CA 1
ATOM 565 C C . ILE A 1 73 ? 2.756 29.812 12.43 1 97.94 73 ILE A C 1
ATOM 567 O O . ILE A 1 73 ? 2.176 28.734 12.266 1 97.94 73 ILE A O 1
ATOM 571 N N . THR A 1 74 ? 3.928 30.109 11.812 1 96.19 74 THR A N 1
ATOM 572 C CA . THR A 1 74 ? 4.535 29.219 10.836 1 96.19 74 THR A CA 1
ATOM 573 C C . THR A 1 74 ? 5.93 28.797 11.281 1 96.19 74 THR A C 1
ATOM 575 O O . THR A 1 74 ? 6.703 28.25 10.492 1 96.19 74 THR A O 1
ATOM 578 N N . SER A 1 75 ? 6.266 29.109 12.57 1 94.56 75 SER A N 1
ATOM 579 C CA . SER A 1 75 ? 7.566 28.688 13.078 1 94.56 75 SER A CA 1
ATOM 580 C C . SER A 1 75 ? 7.766 27.188 12.883 1 94.56 75 SER A C 1
ATOM 582 O O . SER A 1 75 ? 6.93 26.391 13.297 1 94.56 75 SER A O 1
ATOM 584 N N . VAL A 1 76 ? 8.898 26.797 12.312 1 91.19 76 VAL A N 1
ATOM 585 C CA . VAL A 1 76 ? 9.195 25.391 12.047 1 91.19 76 VAL A CA 1
ATOM 586 C C . VAL A 1 76 ? 9.406 24.641 13.367 1 91.19 76 VAL A C 1
ATOM 588 O O . VAL A 1 76 ? 8.977 23.5 13.523 1 91.19 76 VAL A O 1
ATOM 591 N N . ASP A 1 77 ? 10.078 25.328 14.25 1 91.25 77 ASP A N 1
ATOM 592 C CA . ASP A 1 77 ? 10.367 24.766 15.57 1 91.25 77 ASP A CA 1
ATOM 593 C C . ASP A 1 77 ? 9.109 24.734 16.438 1 91.25 77 ASP A C 1
ATOM 595 O O . ASP A 1 77 ? 8.773 25.719 17.078 1 91.25 77 ASP A O 1
ATOM 599 N N . ALA A 1 78 ? 8.539 23.609 16.594 1 92 78 ALA A N 1
ATOM 600 C CA . ALA A 1 78 ? 7.25 23.453 17.266 1 92 78 ALA A CA 1
ATOM 601 C C . ALA A 1 78 ? 7.383 23.703 18.766 1 92 78 ALA A C 1
ATOM 603 O O . ALA A 1 78 ? 6.391 23.953 19.453 1 92 78 ALA A O 1
ATOM 604 N N . SER A 1 79 ? 8.555 23.672 19.281 1 90.44 79 SER A N 1
ATOM 605 C CA . SER A 1 79 ? 8.758 23.922 20.703 1 90.44 79 SER A CA 1
ATOM 606 C C . SER A 1 79 ? 8.445 25.375 21.062 1 90.44 79 SER A C 1
ATOM 608 O O . SER A 1 79 ? 8.266 25.703 22.234 1 90.44 79 SER A O 1
ATOM 610 N N . GLN A 1 80 ? 8.328 26.188 20.078 1 93.56 80 GLN A N 1
ATOM 611 C CA . GLN A 1 80 ? 8.086 27.609 20.312 1 93.56 80 GLN A CA 1
ATOM 612 C C . GLN A 1 80 ? 6.598 27.922 20.297 1 93.56 80 GLN A C 1
ATOM 614 O O . GLN A 1 80 ? 6.188 29.016 20.688 1 93.56 80 GLN A O 1
ATOM 619 N N . HIS A 1 81 ? 5.793 27.016 19.844 1 96.5 81 HIS A N 1
ATOM 620 C CA . HIS A 1 81 ? 4.402 27.312 19.531 1 96.5 81 HIS A CA 1
ATOM 621 C C . HIS A 1 81 ? 3.625 27.703 20.781 1 96.5 81 HIS A C 1
ATOM 623 O O . HIS A 1 81 ? 2.807 28.625 20.75 1 96.5 81 HIS A O 1
ATOM 629 N N . PHE A 1 82 ? 3.883 27.016 21.844 1 96.19 82 PHE A N 1
ATOM 630 C CA . PHE A 1 82 ? 3.127 27.312 23.062 1 96.19 82 PHE A CA 1
ATOM 631 C C . PHE A 1 82 ? 3.391 28.75 23.531 1 96.19 82 PHE A C 1
ATOM 633 O O . PHE A 1 82 ? 2.453 29.5 23.812 1 96.19 82 PHE A O 1
ATOM 640 N N . GLU A 1 83 ? 4.691 29.062 23.625 1 95.12 83 GLU A N 1
ATOM 641 C CA . GLU A 1 83 ? 5.055 30.406 24.094 1 95.12 83 GLU A CA 1
ATOM 642 C C . GLU A 1 83 ? 4.52 31.484 23.156 1 95.12 83 GLU A C 1
ATOM 644 O O . GLU A 1 83 ? 4.02 32.5 23.609 1 95.12 83 GLU A O 1
ATOM 649 N N . GLN A 1 84 ? 4.656 31.297 21.891 1 96.75 84 GLN A N 1
ATOM 650 C CA . GLN A 1 84 ? 4.145 32.25 20.906 1 96.75 84 GLN A CA 1
ATOM 651 C C . GLN A 1 84 ? 2.633 32.406 21.031 1 96.75 84 GLN A C 1
ATOM 653 O O . GLN A 1 84 ? 2.123 33.531 21.047 1 96.75 84 GLN A O 1
ATOM 658 N N . PHE A 1 85 ? 1.924 31.328 21.172 1 97.62 85 PHE A N 1
ATOM 659 C CA . PHE A 1 85 ? 0.479 31.344 21.359 1 97.62 85 PHE A CA 1
ATOM 660 C C . PHE A 1 85 ? 0.115 32.094 22.641 1 97.62 85 PHE A C 1
ATOM 662 O O . PHE A 1 85 ? -0.765 32.969 22.625 1 97.62 85 PHE A O 1
ATOM 669 N N . ALA A 1 86 ? 0.834 31.75 23.719 1 96.69 86 ALA A N 1
ATOM 670 C CA . ALA A 1 86 ? 0.547 32.344 25.016 1 96.69 86 ALA A CA 1
ATOM 671 C C . ALA A 1 86 ? 0.728 33.844 24.984 1 96.69 86 ALA A C 1
ATOM 673 O O . ALA A 1 86 ? -0.061 34.594 25.578 1 96.69 86 ALA A O 1
ATOM 674 N N . GLU A 1 87 ? 1.721 34.281 24.312 1 96.12 87 GLU A N 1
ATOM 675 C CA . GLU A 1 87 ? 2 35.719 24.234 1 96.12 87 GLU A CA 1
ATOM 676 C C . GLU A 1 87 ? 0.921 36.438 23.453 1 96.12 87 GLU A C 1
ATOM 678 O O . GLU A 1 87 ? 0.641 37.625 23.703 1 96.12 87 GLU A O 1
ATOM 683 N N . LEU A 1 88 ? 0.309 35.781 22.516 1 97.06 88 LEU A N 1
ATOM 684 C CA . LEU A 1 88 ? -0.731 36.375 21.688 1 97.06 88 LEU A CA 1
ATOM 685 C C . LEU A 1 88 ? -2.098 36.25 22.344 1 97.06 88 LEU A C 1
ATOM 687 O O . LEU A 1 88 ? -3.039 36.938 21.969 1 97.06 88 LEU A O 1
ATOM 691 N N . SER A 1 89 ? -2.283 35.344 23.312 1 95.19 89 SER A N 1
ATOM 692 C CA . SER A 1 89 ? -3.562 34.906 23.844 1 95.19 89 SER A CA 1
ATOM 693 C C . SER A 1 89 ? -4.336 36.062 24.484 1 95.19 89 SER A C 1
ATOM 695 O O . SER A 1 89 ? -5.57 36.062 24.469 1 95.19 89 SER A O 1
ATOM 697 N N . PRO A 1 90 ? -3.646 37.094 25.047 1 93.81 90 PRO A N 1
ATOM 698 C CA . PRO A 1 90 ? -4.414 38.188 25.656 1 93.81 90 PRO A CA 1
ATOM 699 C C . PRO A 1 90 ? -5.258 38.969 24.641 1 93.81 90 PRO A C 1
ATOM 701 O O . PRO A 1 90 ? -6.188 39.688 25.016 1 93.81 90 PRO A O 1
ATOM 704 N N . SER A 1 91 ? -5.02 38.875 23.391 1 92.69 91 SER A N 1
ATOM 705 C CA . SER A 1 91 ? -5.734 39.625 22.359 1 92.69 91 SER A CA 1
ATOM 706 C C . SER A 1 91 ? -7.082 38.969 22.047 1 92.69 91 SER A C 1
ATOM 708 O O . SER A 1 91 ? -7.949 39.594 21.438 1 92.69 91 SER A O 1
ATOM 710 N N . ASP A 1 92 ? -7.344 37.719 22.391 1 93.62 92 ASP A N 1
ATOM 711 C CA . ASP A 1 92 ? -8.562 36.938 22.188 1 93.62 92 ASP A CA 1
ATOM 712 C C . ASP A 1 92 ? -8.906 36.875 20.688 1 93.62 92 ASP A C 1
ATOM 714 O O . ASP A 1 92 ? -10.078 36.844 20.328 1 93.62 92 ASP A O 1
ATOM 718 N N . LYS A 1 93 ? -7.898 37.031 19.859 1 97.62 93 LYS A N 1
ATOM 719 C CA . LYS A 1 93 ? -8.055 37 18.406 1 97.62 93 LYS A CA 1
ATOM 720 C C . LYS A 1 93 ? -7.781 35.625 17.844 1 97.62 93 LYS A C 1
ATOM 722 O O . LYS A 1 93 ? -7.121 34.812 18.5 1 97.62 93 LYS A O 1
ATOM 727 N N . PRO A 1 94 ? -8.352 35.281 16.625 1 98.56 94 PRO A N 1
ATOM 728 C CA . PRO A 1 94 ? -8.148 33.938 16.062 1 98.56 94 PRO A CA 1
ATOM 729 C C . PRO A 1 94 ? -6.688 33.688 15.695 1 98.56 94 PRO A C 1
ATOM 731 O O . PRO A 1 94 ? -5.988 34.562 15.219 1 98.56 94 PRO A O 1
ATOM 734 N N . ILE A 1 95 ? -6.242 32.438 15.953 1 98.69 95 ILE A N 1
ATOM 735 C CA . ILE A 1 95 ? -4.855 32.062 15.703 1 98.69 95 ILE A CA 1
ATOM 736 C C . ILE A 1 95 ? -4.809 30.734 14.945 1 98.69 95 ILE A C 1
ATOM 738 O O . ILE A 1 95 ? -5.402 29.734 15.383 1 98.69 95 ILE A O 1
ATOM 742 N N . PHE A 1 96 ? -4.164 30.719 13.812 1 98.62 96 PHE A N 1
ATOM 743 C CA . PHE A 1 96 ? -3.803 29.5 13.109 1 98.62 96 PHE A CA 1
ATOM 744 C C . PHE A 1 96 ? -2.357 29.109 13.406 1 98.62 96 PHE A C 1
ATOM 746 O O . PHE A 1 96 ? -1.45 29.938 13.281 1 98.62 96 PHE A O 1
ATOM 753 N N . ILE A 1 97 ? -2.166 27.938 13.82 1 98.25 97 ILE A N 1
ATOM 754 C CA . ILE A 1 97 ? -0.819 27.406 14.016 1 98.25 97 ILE A CA 1
ATOM 755 C C . ILE A 1 97 ? -0.529 26.328 12.984 1 98.25 97 ILE A C 1
ATOM 757 O O . ILE A 1 97 ? -1.202 25.297 12.953 1 98.25 97 ILE A O 1
ATOM 761 N N . ASP A 1 98 ? 0.464 26.547 12.18 1 96.88 98 ASP A N 1
ATOM 762 C CA . ASP A 1 98 ? 0.847 25.547 11.18 1 96.88 98 ASP A CA 1
ATOM 763 C C . ASP A 1 98 ? 1.307 24.25 11.852 1 96.88 98 ASP A C 1
ATOM 765 O O . ASP A 1 98 ? 1.742 24.266 13.008 1 96.88 98 ASP A O 1
ATOM 769 N N . LYS A 1 99 ? 1.267 23.188 11.148 1 95.81 99 LYS A N 1
ATOM 770 C CA . LYS A 1 99 ? 1.556 21.859 11.695 1 95.81 99 LYS A CA 1
ATOM 771 C C . LYS A 1 99 ? 3.027 21.734 12.078 1 95.81 99 LYS A C 1
ATOM 773 O O . LYS A 1 99 ? 3.893 22.359 11.461 1 95.81 99 LYS A O 1
ATOM 778 N N . PRO A 1 100 ? 3.285 20.938 13.016 1 96.44 100 PRO A N 1
ATOM 779 C CA . PRO A 1 100 ? 2.316 20.422 13.992 1 96.44 100 PRO A CA 1
ATOM 780 C C . PRO A 1 100 ? 1.888 21.484 15.008 1 96.44 100 PRO A C 1
ATOM 782 O O . PRO A 1 100 ? 2.568 22.5 15.172 1 96.44 100 PRO A O 1
ATOM 785 N N . LEU A 1 101 ? 0.744 21.25 15.672 1 97.81 101 LEU A N 1
ATOM 786 C CA . LEU A 1 101 ? 0.253 22.203 16.672 1 97.81 101 LEU A CA 1
ATOM 787 C C . LEU A 1 101 ? 1.309 22.469 17.734 1 97.81 101 LEU A C 1
ATOM 789 O O . LEU A 1 101 ? 1.518 23.609 18.141 1 97.81 101 LEU A O 1
ATOM 793 N N . ALA A 1 102 ? 1.927 21.406 18.172 1 96 102 ALA A N 1
ATOM 794 C CA . ALA A 1 102 ? 2.953 21.469 19.219 1 96 102 ALA A CA 1
ATOM 795 C C . ALA A 1 102 ? 3.947 20.312 19.078 1 96 102 ALA A C 1
ATOM 797 O O . ALA A 1 102 ? 3.754 19.422 18.25 1 96 102 ALA A O 1
ATOM 798 N N . GLN A 1 103 ? 4.996 20.359 19.859 1 91.62 103 GLN A N 1
ATOM 799 C CA . GLN A 1 103 ? 6.047 19.359 19.75 1 91.62 103 GLN A CA 1
ATOM 800 C C . GLN A 1 103 ? 5.629 18.047 20.422 1 91.62 103 GLN A C 1
ATOM 802 O O . GLN A 1 103 ? 6.195 17 20.125 1 91.62 103 GLN A O 1
ATOM 807 N N . ASN A 1 104 ? 4.68 18.109 21.344 1 94.19 104 ASN A N 1
ATOM 808 C CA . ASN A 1 104 ? 4.184 16.922 22.031 1 94.19 104 ASN A CA 1
ATOM 809 C C . ASN A 1 104 ? 2.76 17.125 22.531 1 94.19 104 ASN A C 1
ATOM 811 O O . ASN A 1 104 ? 2.193 18.203 22.406 1 94.19 104 ASN A O 1
ATOM 815 N N . TYR A 1 105 ? 2.248 16.016 23.031 1 96.81 105 TYR A N 1
ATOM 816 C CA . TYR A 1 105 ? 0.855 16 23.469 1 96.81 105 TYR A CA 1
ATOM 817 C C . TYR A 1 105 ? 0.625 16.984 24.609 1 96.81 105 TYR A C 1
ATOM 819 O O . TYR A 1 105 ? -0.398 17.672 24.656 1 96.81 105 TYR A O 1
ATOM 827 N N . GLU A 1 106 ? 1.528 17.047 25.547 1 97.19 106 GLU A N 1
ATOM 828 C CA . GLU A 1 106 ? 1.388 17.938 26.703 1 97.19 106 GLU A CA 1
ATOM 829 C C . GLU A 1 106 ? 1.264 19.391 26.281 1 97.19 106 GLU A C 1
ATOM 831 O O . GLU A 1 106 ? 0.358 20.094 26.719 1 97.19 106 GLU A O 1
ATOM 836 N N . GLN A 1 107 ? 2.121 19.812 25.422 1 97 107 GLN A N 1
ATOM 837 C CA . GLN A 1 107 ? 2.088 21.188 24.953 1 97 107 GLN A CA 1
ATOM 838 C C . GLN A 1 107 ? 0.845 21.438 24.094 1 97 107 GLN A C 1
ATOM 840 O O . GLN A 1 107 ? 0.244 22.516 24.172 1 97 107 GLN A O 1
ATOM 845 N N . ALA A 1 108 ? 0.519 20.484 23.281 1 98.12 108 ALA A N 1
ATOM 846 C CA . ALA A 1 108 ? -0.689 20.609 22.469 1 98.12 108 ALA A CA 1
ATOM 847 C C . ALA A 1 108 ? -1.925 20.781 23.344 1 98.12 108 ALA A C 1
ATOM 849 O O . ALA A 1 108 ? -2.76 21.656 23.094 1 98.12 108 ALA A O 1
ATOM 850 N N . SER A 1 109 ? -2.021 19.953 24.359 1 98.19 109 SER A N 1
ATOM 851 C CA . SER A 1 109 ? -3.131 20.031 25.312 1 98.19 109 SER A CA 1
ATOM 852 C C . SER A 1 109 ? -3.174 21.391 26 1 98.19 109 SER A C 1
ATOM 854 O O . SER A 1 109 ? -4.25 21.953 26.188 1 98.19 109 SER A O 1
ATOM 856 N N . SER A 1 110 ? -2.033 21.875 26.344 1 98.06 110 SER A N 1
ATOM 857 C CA . SER A 1 110 ? -1.948 23.156 27.031 1 98.06 110 SER A CA 1
ATOM 858 C C . SER A 1 110 ? -2.428 24.297 26.125 1 98.06 110 SER A C 1
ATOM 860 O O . SER A 1 110 ? -3.119 25.203 26.594 1 98.06 110 SER A O 1
ATOM 862 N N . ILE A 1 111 ? -2.049 24.266 24.891 1 98.44 111 ILE A N 1
ATOM 863 C CA . ILE A 1 111 ? -2.479 25.281 23.938 1 98.44 111 ILE A CA 1
ATOM 864 C C . ILE A 1 111 ? -4 25.25 23.812 1 98.44 111 ILE A C 1
ATOM 866 O O . ILE A 1 111 ? -4.656 26.297 23.906 1 98.44 111 ILE A O 1
ATOM 870 N N . ILE A 1 112 ? -4.551 24.094 23.641 1 98.25 112 ILE A N 1
ATOM 871 C CA . ILE A 1 112 ? -5.984 23.938 23.438 1 98.25 112 ILE A CA 1
ATOM 872 C C . ILE A 1 112 ? -6.734 24.359 24.703 1 98.25 112 ILE A C 1
ATOM 874 O O . ILE A 1 112 ? -7.75 25.047 24.625 1 98.25 112 ILE A O 1
ATOM 878 N N . GLU A 1 113 ? -6.242 23.922 25.828 1 97.81 113 GLU A N 1
ATOM 879 C CA . GLU A 1 113 ? -6.867 24.297 27.094 1 97.81 113 GLU A CA 1
ATOM 880 C C . GLU A 1 113 ? -6.887 25.812 27.266 1 97.81 113 GLU A C 1
ATOM 882 O O . GLU A 1 113 ? -7.914 26.391 27.641 1 97.81 113 GLU A O 1
ATOM 887 N N . LEU A 1 114 ? -5.758 26.453 27.062 1 97.69 114 LEU A N 1
ATOM 888 C CA . LEU A 1 114 ? -5.672 27.906 27.172 1 97.69 114 LEU A CA 1
ATOM 889 C C . LEU A 1 114 ? -6.605 28.594 26.188 1 97.69 114 LEU A C 1
ATOM 891 O O . LEU A 1 114 ? -7.266 29.578 26.531 1 97.69 114 LEU A O 1
ATOM 895 N N . ALA A 1 115 ? -6.641 28.125 24.953 1 97.94 115 ALA A N 1
ATOM 896 C CA . ALA A 1 115 ? -7.531 28.672 23.922 1 97.94 115 ALA A CA 1
ATOM 897 C C . ALA A 1 115 ? -8.984 28.609 24.375 1 97.94 115 ALA A C 1
ATOM 899 O O . ALA A 1 115 ? -9.727 29.594 24.266 1 97.94 115 ALA A O 1
ATOM 900 N N . ASN A 1 116 ? -9.383 27.438 24.906 1 97.06 116 ASN A N 1
ATOM 901 C CA . ASN A 1 116 ? -10.758 27.25 25.344 1 97.06 116 ASN A CA 1
ATOM 902 C C . ASN A 1 116 ? -11.078 28.125 26.562 1 97.06 116 ASN A C 1
ATOM 904 O O . ASN A 1 116 ? -12.164 28.703 26.641 1 97.06 116 ASN A O 1
ATOM 908 N N . GLU A 1 117 ? -10.211 28.172 27.469 1 96.75 117 GLU A N 1
ATOM 909 C CA . GLU A 1 117 ? -10.398 28.984 28.672 1 96.75 117 GLU A CA 1
ATOM 910 C C . GLU A 1 117 ? -10.625 30.453 28.328 1 96.75 117 GLU A C 1
ATOM 912 O O . GLU A 1 117 ? -11.469 31.109 28.922 1 96.75 117 GLU A O 1
ATOM 917 N N . LYS A 1 118 ? -9.898 30.938 27.391 1 96.38 118 LYS A N 1
ATOM 918 C CA . LYS A 1 118 ? -9.938 32.344 27.047 1 96.38 118 LYS A CA 1
ATOM 919 C C . LYS A 1 118 ? -10.906 32.625 25.906 1 96.38 118 LYS A C 1
ATOM 921 O O . LYS A 1 118 ? -11.125 33.781 25.516 1 96.38 118 LYS A O 1
ATOM 926 N N . GLY A 1 119 ? -11.438 31.562 25.328 1 96.12 119 GLY A N 1
ATOM 927 C CA . GLY A 1 119 ? -12.352 31.703 24.219 1 96.12 119 GLY A CA 1
ATOM 928 C C . GLY A 1 119 ? -11.664 32.125 22.938 1 96.12 119 GLY A C 1
ATOM 929 O O . GLY A 1 119 ? -12.227 32.875 22.141 1 96.12 119 GLY A O 1
ATOM 930 N N . ILE A 1 120 ? -10.406 31.797 22.734 1 97.56 120 ILE A N 1
ATOM 931 C CA . ILE A 1 120 ? -9.625 32.156 21.562 1 97.56 120 ILE A CA 1
ATOM 932 C C . ILE A 1 120 ? -9.867 31.125 20.453 1 97.56 120 ILE A C 1
ATOM 934 O O . ILE A 1 120 ? -9.609 29.922 20.641 1 97.56 120 ILE A O 1
ATOM 938 N N . PRO A 1 121 ? -10.359 31.547 19.25 1 98.12 121 PRO A N 1
ATOM 939 C CA . PRO A 1 121 ? -10.461 30.594 18.141 1 98.12 121 PRO A CA 1
ATOM 940 C C . PRO A 1 121 ? -9.102 30.062 17.688 1 98.12 121 PRO A C 1
ATOM 942 O O . PRO A 1 121 ? -8.164 30.828 17.5 1 98.12 121 PRO A O 1
ATOM 945 N N . LEU A 1 122 ? -9.008 28.75 17.578 1 98.5 122 LEU A N 1
ATOM 946 C CA . LEU A 1 122 ? -7.754 28.078 17.266 1 98.5 122 LEU A CA 1
ATOM 947 C C . LEU A 1 122 ? -7.945 27.062 16.156 1 98.5 122 LEU A C 1
ATOM 949 O O . LEU A 1 122 ? -8.922 26.312 16.156 1 98.5 122 LEU A O 1
ATOM 953 N N . MET A 1 123 ? -7.086 27.109 15.172 1 98.56 123 MET A N 1
ATOM 954 C CA . MET A 1 123 ? -7.055 26.109 14.094 1 98.56 123 MET A CA 1
ATOM 955 C C . MET A 1 123 ? -5.625 25.672 13.812 1 98.56 123 MET A C 1
ATOM 957 O O . MET A 1 123 ? -4.691 26.469 13.883 1 98.56 123 MET A O 1
ATOM 961 N N . SER A 1 124 ? -5.418 24.406 13.602 1 98.44 124 SER A N 1
ATOM 962 C CA . SER A 1 124 ? -4.121 23.859 13.211 1 98.44 124 SER A CA 1
ATOM 963 C C . SER A 1 124 ? -4.281 22.641 12.305 1 98.44 124 SER A C 1
ATOM 965 O O . SER A 1 124 ? -5.105 21.766 12.57 1 98.44 124 SER A O 1
ATOM 967 N N . CYS A 1 125 ? -3.498 22.641 11.211 1 97.06 125 CYS A N 1
ATOM 968 C CA . CYS A 1 125 ? -3.471 21.469 10.336 1 97.06 125 CYS A CA 1
ATOM 969 C C . CYS A 1 125 ? -2.355 21.594 9.305 1 97.06 125 CYS A C 1
ATOM 971 O O . CYS A 1 125 ? -1.757 22.656 9.156 1 97.06 125 CYS A O 1
ATOM 973 N N . SER A 1 126 ? -2.053 20.469 8.734 1 95.38 126 SER A N 1
ATOM 974 C CA . SER A 1 126 ? -1.258 20.469 7.512 1 95.38 126 SER A CA 1
ATOM 975 C C . SER A 1 126 ? -2.092 20.906 6.309 1 95.38 126 SER A C 1
ATOM 977 O O . SER A 1 126 ? -3.271 20.547 6.207 1 95.38 126 SER A O 1
ATOM 979 N N . ALA A 1 127 ? -1.443 21.609 5.367 1 95.12 127 ALA A N 1
ATOM 980 C CA . ALA A 1 127 ? -2.119 22.031 4.145 1 95.12 127 ALA A CA 1
ATOM 981 C C . ALA A 1 127 ? -2.643 20.812 3.367 1 95.12 127 ALA A C 1
ATOM 983 O O . ALA A 1 127 ? -3.611 20.938 2.613 1 95.12 127 ALA A O 1
ATOM 984 N N . LEU A 1 128 ? -2.039 19.641 3.6 1 95.69 128 LEU A N 1
ATOM 985 C CA . LEU A 1 128 ? -2.377 18.438 2.848 1 95.69 128 LEU A CA 1
ATOM 986 C C . LEU A 1 128 ? -3.83 18.031 3.086 1 95.69 128 LEU A C 1
ATOM 988 O O . LEU A 1 128 ? -4.457 17.422 2.223 1 95.69 128 LEU A O 1
ATOM 992 N N . ARG A 1 129 ? -4.344 18.422 4.219 1 95.75 129 ARG A N 1
ATOM 993 C CA . ARG A 1 129 ? -5.734 18.109 4.527 1 95.75 129 ARG A CA 1
ATOM 994 C C . ARG A 1 129 ? -6.68 18.719 3.49 1 95.75 129 ARG A C 1
ATOM 996 O O . ARG A 1 129 ? -7.789 18.219 3.295 1 95.75 129 ARG A O 1
ATOM 1003 N N . PHE A 1 130 ? -6.172 19.75 2.828 1 95.69 130 PHE A N 1
ATOM 1004 C CA . PHE A 1 130 ? -7.023 20.469 1.894 1 95.69 130 PHE A CA 1
ATOM 1005 C C . PHE A 1 130 ? -6.613 20.188 0.454 1 95.69 130 PHE A C 1
ATOM 1007 O O . PHE A 1 130 ? -7.074 20.859 -0.472 1 95.69 130 PHE A O 1
ATOM 1014 N N . ALA A 1 131 ? -5.723 19.25 0.26 1 96.88 131 ALA A N 1
ATOM 1015 C CA . ALA A 1 131 ? -5.355 18.844 -1.096 1 96.88 131 ALA A CA 1
ATOM 1016 C C . ALA A 1 131 ? -6.559 18.281 -1.847 1 96.88 131 ALA A C 1
ATOM 1018 O O . ALA A 1 131 ? -7.414 17.625 -1.257 1 96.88 131 ALA A O 1
ATOM 1019 N N . GLU A 1 132 ? -6.605 18.562 -3.137 1 96.44 132 GLU A N 1
ATOM 1020 C CA . GLU A 1 132 ? -7.707 18.094 -3.965 1 96.44 132 GLU A CA 1
ATOM 1021 C C . GLU A 1 132 ? -7.82 16.562 -3.916 1 96.44 132 GLU A C 1
ATOM 1023 O O . GLU A 1 132 ? -8.922 16.016 -3.924 1 96.44 132 GLU A O 1
ATOM 1028 N N . GLU A 1 133 ? -6.734 15.867 -3.928 1 96.88 133 GLU A N 1
ATOM 1029 C CA . GLU A 1 133 ? -6.688 14.406 -3.879 1 96.88 133 GLU A CA 1
ATOM 1030 C C . GLU A 1 133 ? -7.336 13.883 -2.602 1 96.88 133 GLU A C 1
ATOM 1032 O O . GLU A 1 133 ? -8.062 12.891 -2.635 1 96.88 133 GLU A O 1
ATOM 1037 N N . ILE A 1 134 ? -7.031 14.578 -1.451 1 97 134 ILE A N 1
ATOM 1038 C CA . ILE A 1 134 ? -7.633 14.195 -0.177 1 97 134 ILE A CA 1
ATOM 1039 C C . ILE A 1 134 ? -9.141 14.414 -0.232 1 97 134 ILE A C 1
ATOM 1041 O O . ILE A 1 134 ? -9.914 13.547 0.173 1 97 134 ILE A O 1
ATOM 1045 N N . GLN A 1 135 ? -9.508 15.602 -0.756 1 95.56 135 GLN A N 1
ATOM 1046 C CA . GLN A 1 135 ? -10.93 15.914 -0.859 1 95.56 135 GLN A CA 1
ATOM 1047 C C . GLN A 1 135 ? -11.641 14.922 -1.771 1 95.56 135 GLN A C 1
ATOM 1049 O O . GLN A 1 135 ? -12.75 14.484 -1.469 1 95.56 135 GLN A O 1
ATOM 1054 N N . LEU A 1 136 ? -11.031 14.586 -2.873 1 95.94 136 LEU A N 1
ATOM 1055 C CA . LEU A 1 136 ? -11.609 13.625 -3.807 1 95.94 136 LEU A CA 1
ATOM 1056 C C . LEU A 1 136 ? -11.766 12.258 -3.15 1 95.94 136 LEU A C 1
ATOM 1058 O O . LEU A 1 136 ? -12.812 11.609 -3.285 1 95.94 136 LEU A O 1
ATOM 1062 N N . ALA A 1 137 ? -10.75 11.812 -2.471 1 96.38 137 ALA A N 1
ATOM 1063 C CA . ALA A 1 137 ? -10.828 10.523 -1.787 1 96.38 137 ALA A CA 1
ATOM 1064 C C . ALA A 1 137 ? -11.938 10.516 -0.742 1 96.38 137 ALA A C 1
ATOM 1066 O O . ALA A 1 137 ? -12.656 9.523 -0.597 1 96.38 137 ALA A O 1
ATOM 1067 N N . LYS A 1 138 ? -12.102 11.586 -0.061 1 92.5 138 LYS A N 1
ATOM 1068 C CA . LYS A 1 138 ? -13.109 11.695 0.987 1 92.5 138 LYS A CA 1
ATOM 1069 C C . LYS A 1 138 ? -14.516 11.641 0.402 1 92.5 138 LYS A C 1
ATOM 1071 O O . LYS A 1 138 ? -15.477 11.32 1.105 1 92.5 138 LYS A O 1
ATOM 1076 N N . SER A 1 139 ? -14.523 12.102 -0.761 1 88.88 139 SER A N 1
ATOM 1077 C CA . SER A 1 139 ? -15.844 12.109 -1.389 1 88.88 139 SER A CA 1
ATOM 1078 C C . SER A 1 139 ? -16.375 10.688 -1.583 1 88.88 139 SER A C 1
ATOM 1080 O O . SER A 1 139 ? -17.578 10.484 -1.75 1 88.88 139 SER A O 1
ATOM 1082 N N . HIS A 1 140 ? -15.359 9.734 -1.634 1 76.94 140 HIS A N 1
ATOM 1083 C CA . HIS A 1 140 ? -15.75 8.328 -1.648 1 76.94 140 HIS A CA 1
ATOM 1084 C C . HIS A 1 140 ? -16.188 7.867 -0.263 1 76.94 140 HIS A C 1
ATOM 1086 O O . HIS A 1 140 ? -15.445 8.031 0.712 1 76.94 140 HIS A O 1
ATOM 1092 N N . LYS A 1 141 ? -17.391 7.527 -0.129 1 73 141 LYS A N 1
ATOM 1093 C CA . LYS A 1 141 ? -17.953 7.176 1.17 1 73 141 LYS A CA 1
ATOM 1094 C C . LYS A 1 141 ? -17.328 5.891 1.711 1 73 141 LYS A C 1
ATOM 1096 O O . LYS A 1 141 ? -17.047 4.965 0.949 1 73 141 LYS A O 1
ATOM 1101 N N . SER A 1 142 ? -16.781 5.859 3.051 1 88.75 142 SER A N 1
ATOM 1102 C CA . SER A 1 142 ? -16.469 4.68 3.854 1 88.75 142 SER A CA 1
ATOM 1103 C C . SER A 1 142 ? -15.055 4.18 3.584 1 88.75 142 SER A C 1
ATOM 1105 O O . SER A 1 142 ? -14.852 3.00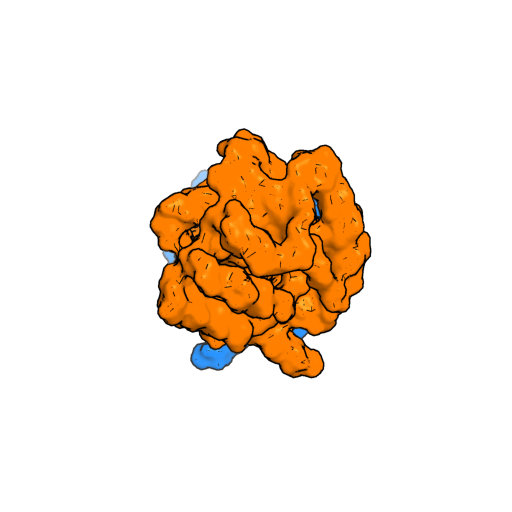6 3.268 1 88.75 142 SER A O 1
ATOM 1107 N N . ILE A 1 143 ? -14.125 5.098 3.615 1 95.38 143 ILE A N 1
ATOM 1108 C CA . ILE A 1 143 ? -12.734 4.664 3.559 1 95.38 143 ILE A CA 1
ATOM 1109 C C . ILE A 1 143 ? -12.43 3.764 4.754 1 95.38 143 ILE A C 1
ATOM 1111 O O . ILE A 1 143 ? -12.594 4.172 5.906 1 95.38 143 ILE A O 1
ATOM 1115 N N . GLU A 1 144 ? -12.008 2.57 4.445 1 94.81 144 GLU A N 1
ATOM 1116 C CA . GLU A 1 144 ? -11.758 1.591 5.5 1 94.81 144 GLU A CA 1
ATOM 1117 C C . GLU A 1 144 ? -10.297 1.623 5.945 1 94.81 144 GLU A C 1
ATOM 1119 O O . GLU A 1 144 ? -9.992 1.317 7.102 1 94.81 144 GLU A O 1
ATOM 1124 N N . ALA A 1 145 ? -9.469 1.943 5.051 1 97 145 ALA A N 1
ATOM 1125 C CA . ALA A 1 145 ? -8.031 1.991 5.328 1 97 145 ALA A CA 1
ATOM 1126 C C . ALA A 1 145 ? -7.312 2.906 4.344 1 97 145 ALA A C 1
ATOM 1128 O O . ALA A 1 145 ? -7.844 3.219 3.273 1 97 145 ALA A O 1
ATOM 1129 N N . VAL A 1 146 ? -6.168 3.375 4.727 1 98.25 146 VAL A N 1
ATOM 1130 C CA . VAL A 1 146 ? -5.348 4.215 3.857 1 98.25 146 VAL A CA 1
ATOM 1131 C C . VAL A 1 146 ? -3.877 3.838 4.016 1 98.25 146 VAL A C 1
ATOM 1133 O O . VAL A 1 146 ? -3.398 3.646 5.137 1 98.25 146 VAL A O 1
ATOM 1136 N N . ASP A 1 147 ? -3.186 3.658 2.891 1 98.81 147 ASP A N 1
ATOM 1137 C CA . ASP A 1 147 ? -1.74 3.455 2.898 1 98.81 147 ASP A CA 1
ATOM 1138 C C . ASP A 1 147 ? -1.008 4.691 2.383 1 98.81 147 ASP A C 1
ATOM 1140 O O . ASP A 1 147 ? -1.197 5.098 1.233 1 98.81 147 ASP A O 1
ATOM 1144 N N . ILE A 1 148 ? -0.175 5.23 3.273 1 98.69 148 ILE A N 1
ATOM 1145 C CA . ILE A 1 148 ? 0.53 6.465 2.949 1 98.69 148 ILE A CA 1
ATOM 1146 C C . ILE A 1 148 ? 1.959 6.145 2.518 1 98.69 148 ILE A C 1
ATOM 1148 O O . ILE A 1 148 ? 2.627 5.309 3.131 1 98.69 148 ILE A O 1
ATOM 1152 N N . ILE A 1 149 ? 2.428 6.723 1.433 1 98.31 149 ILE A N 1
ATOM 1153 C CA . ILE A 1 149 ? 3.809 6.711 0.958 1 98.31 149 ILE A CA 1
ATOM 1154 C C . ILE A 1 149 ? 4.336 8.141 0.865 1 98.31 149 ILE A C 1
ATOM 1156 O O . ILE A 1 149 ? 3.848 8.938 0.064 1 98.31 149 ILE A O 1
ATOM 1160 N N . THR A 1 150 ? 5.352 8.43 1.678 1 97.25 150 THR A N 1
ATOM 1161 C CA . THR A 1 150 ? 5.668 9.852 1.818 1 97.25 150 THR A CA 1
ATOM 1162 C C . THR A 1 150 ? 7.148 10.047 2.125 1 97.25 150 THR A C 1
ATOM 1164 O O . THR A 1 150 ? 7.809 9.141 2.631 1 97.25 150 THR A O 1
ATOM 1167 N N . PRO A 1 151 ? 7.684 11.289 1.815 1 96.38 151 PRO A N 1
ATOM 1168 C CA . PRO A 1 151 ? 8.977 11.648 2.406 1 96.38 151 PRO A CA 1
ATOM 1169 C C . PRO A 1 151 ? 8.93 11.719 3.932 1 96.38 151 PRO A C 1
ATOM 1171 O O . PRO A 1 151 ? 7.918 12.141 4.504 1 96.38 151 PRO A O 1
ATOM 1174 N N . LEU A 1 152 ? 10 11.328 4.508 1 96.81 152 LEU A N 1
ATOM 1175 C CA . LEU A 1 152 ? 10.086 11.352 5.965 1 96.81 152 LEU A CA 1
ATOM 1176 C C . LEU A 1 152 ? 11.469 11.773 6.426 1 96.81 152 LEU A C 1
ATOM 1178 O O . LEU A 1 152 ? 12.109 11.078 7.223 1 96.81 152 LEU A O 1
ATOM 1182 N N . PRO A 1 153 ? 11.953 12.914 5.938 1 94.31 153 PRO A N 1
ATOM 1183 C CA . PRO A 1 153 ? 13.195 13.391 6.531 1 94.31 153 PRO A CA 1
ATOM 1184 C C . PRO A 1 153 ? 13.086 13.617 8.039 1 94.31 153 PRO A C 1
ATOM 1186 O O . PRO A 1 153 ? 12.023 14 8.531 1 94.31 153 PRO A O 1
ATOM 1189 N N . MET A 1 154 ? 14.164 13.383 8.734 1 92.69 154 MET A N 1
ATOM 1190 C CA . MET A 1 154 ? 14.172 13.531 10.188 1 92.69 154 MET A CA 1
ATOM 1191 C C . MET A 1 154 ? 15.312 14.438 10.641 1 92.69 154 MET A C 1
ATOM 1193 O O . MET A 1 154 ? 16.406 14.375 10.086 1 92.69 154 MET A O 1
ATOM 1197 N N . LEU A 1 155 ? 14.977 15.305 11.625 1 87.81 155 LEU A N 1
ATOM 1198 C CA . LEU A 1 155 ? 16 16.172 12.195 1 87.81 155 LEU A CA 1
ATOM 1199 C C . LEU A 1 155 ? 16.828 15.414 13.227 1 87.81 155 LEU A C 1
ATOM 1201 O O . LEU A 1 155 ? 18.016 15.719 13.422 1 87.81 155 LEU A O 1
ATOM 1205 N N . GLN A 1 156 ? 16.156 14.531 13.977 1 89.19 156 GLN A N 1
ATOM 1206 C CA . GLN A 1 156 ? 16.75 13.602 14.93 1 89.19 156 GLN A CA 1
ATOM 1207 C C . GLN A 1 156 ? 16.156 12.211 14.789 1 89.19 156 GLN A C 1
ATOM 1209 O O . GLN A 1 156 ? 15.133 12.031 14.117 1 89.19 156 GLN A O 1
ATOM 1214 N N . GLU A 1 157 ? 16.859 11.312 15.422 1 90.56 157 GLU A N 1
ATOM 1215 C CA . GLU A 1 157 ? 16.375 9.945 15.344 1 90.56 157 GLU A CA 1
ATOM 1216 C C . GLU A 1 157 ? 14.938 9.844 15.852 1 90.56 157 GLU A C 1
ATOM 1218 O O . GLU A 1 157 ? 14.617 10.352 16.922 1 90.56 157 GLU A O 1
ATOM 1223 N N . PHE A 1 158 ? 14.078 9.32 15.07 1 92.5 158 PHE A N 1
ATOM 1224 C CA . PHE A 1 158 ? 12.672 9.047 15.375 1 92.5 158 PHE A CA 1
ATOM 1225 C C . PHE A 1 158 ? 11.898 10.336 15.57 1 92.5 158 PHE A C 1
ATOM 1227 O O . PHE A 1 158 ? 10.922 10.375 16.328 1 92.5 158 PHE A O 1
ATOM 1234 N N . ASP A 1 159 ? 12.398 11.383 14.977 1 91.62 159 ASP A N 1
ATOM 1235 C CA . ASP A 1 159 ? 11.656 12.641 15.016 1 91.62 159 ASP A CA 1
ATOM 1236 C C . ASP A 1 159 ? 10.523 12.648 14 1 91.62 159 ASP A C 1
ATOM 1238 O O . ASP A 1 159 ? 10.609 13.312 12.969 1 91.62 159 ASP A O 1
ATOM 1242 N N . TYR A 1 160 ? 9.375 12.086 14.352 1 94.69 160 TYR A N 1
ATOM 1243 C CA . TYR A 1 160 ? 8.227 11.992 13.445 1 94.69 160 TYR A CA 1
ATOM 1244 C C . TYR A 1 160 ? 7.43 13.289 13.445 1 94.69 160 TYR A C 1
ATOM 1246 O O . TYR A 1 160 ? 6.574 13.492 12.578 1 94.69 160 TYR A O 1
ATOM 1254 N N . SER A 1 161 ? 7.73 14.195 14.328 1 91.69 161 SER A N 1
ATOM 1255 C CA . SER A 1 161 ? 6.973 15.445 14.414 1 91.69 161 SER A CA 1
ATOM 1256 C C . SER A 1 161 ? 7.281 16.359 13.227 1 91.69 161 SER A C 1
ATOM 1258 O O . SER A 1 161 ? 6.406 17.078 12.758 1 91.69 161 SER A O 1
ATOM 1260 N N . TYR A 1 162 ? 8.477 16.312 12.703 1 89.44 162 TYR A N 1
ATOM 1261 C CA . TYR A 1 162 ? 8.922 17.219 11.656 1 89.44 162 TYR A CA 1
ATOM 1262 C C . TYR A 1 162 ? 8.211 16.938 10.336 1 89.44 162 TYR A C 1
ATOM 1264 O O . TYR A 1 162 ? 7.52 17.797 9.797 1 89.44 162 TYR A O 1
ATOM 1272 N N . TYR A 1 163 ? 8.289 15.688 9.945 1 93.38 163 TYR A N 1
ATOM 1273 C CA . TYR A 1 163 ? 7.695 15.422 8.633 1 93.38 163 TYR A CA 1
ATOM 1274 C C . TYR A 1 163 ? 6.656 14.312 8.719 1 93.38 163 TYR A C 1
ATOM 1276 O O . TYR A 1 163 ? 5.824 14.164 7.82 1 93.38 163 TYR A O 1
ATOM 1284 N N . GLY A 1 164 ? 6.695 13.555 9.797 1 95.94 164 GLY A N 1
ATOM 1285 C CA . GLY A 1 164 ? 5.719 12.492 9.992 1 95.94 164 GLY A CA 1
ATOM 1286 C C . GLY A 1 164 ? 4.312 13.016 10.219 1 95.94 164 GLY A C 1
ATOM 1287 O O . GLY A 1 164 ? 3.336 12.312 9.93 1 95.94 164 GLY A O 1
ATOM 1288 N N . ILE A 1 165 ? 4.25 14.227 10.625 1 96.69 165 ILE A N 1
ATOM 1289 C CA . ILE A 1 165 ? 2.963 14.867 10.867 1 96.69 165 ILE A CA 1
ATOM 1290 C C . ILE A 1 165 ? 2.145 14.891 9.578 1 96.69 165 ILE A C 1
ATOM 1292 O O . ILE A 1 165 ? 0.918 14.773 9.617 1 96.69 165 ILE A O 1
ATOM 1296 N N . HIS A 1 166 ? 2.785 14.953 8.398 1 96.31 166 HIS A N 1
ATOM 1297 C CA . HIS A 1 166 ? 2.072 14.969 7.125 1 96.31 166 HIS A CA 1
ATOM 1298 C C . HIS A 1 166 ? 1.317 13.664 6.902 1 96.31 166 HIS A C 1
ATOM 1300 O O . HIS A 1 166 ? 0.148 13.68 6.512 1 96.31 166 HIS A O 1
ATOM 1306 N N . ALA A 1 167 ? 1.97 12.602 7.199 1 97.81 167 ALA A N 1
ATOM 1307 C CA . ALA A 1 167 ? 1.348 11.289 7.02 1 97.81 167 ALA A CA 1
ATOM 1308 C C . ALA A 1 167 ? 0.179 11.102 7.984 1 97.81 167 ALA A C 1
ATOM 1310 O O . ALA A 1 167 ? -0.903 10.672 7.578 1 97.81 167 ALA A O 1
ATOM 1311 N N . VAL A 1 168 ? 0.401 11.492 9.211 1 97.94 168 VAL A N 1
ATOM 1312 C CA . VAL A 1 168 ? -0.618 11.305 10.234 1 97.94 168 VAL A CA 1
ATOM 1313 C C . VAL A 1 168 ? -1.812 12.211 9.953 1 97.94 168 VAL A C 1
ATOM 1315 O O . VAL A 1 168 ? -2.961 11.828 10.188 1 97.94 168 VAL A O 1
ATOM 1318 N N . GLU A 1 169 ? -1.514 13.406 9.43 1 96.69 169 GLU A N 1
ATOM 1319 C CA . GLU A 1 169 ? -2.574 14.32 9.016 1 96.69 169 GLU A CA 1
ATOM 1320 C C . GLU A 1 169 ? -3.453 13.695 7.938 1 96.69 169 GLU A C 1
ATOM 1322 O O . GLU A 1 169 ? -4.68 13.789 8 1 96.69 169 GLU A O 1
ATOM 1327 N N . MET A 1 170 ? -2.82 13.102 6.984 1 97.31 170 MET A N 1
ATOM 1328 C CA . MET A 1 170 ? -3.574 12.477 5.898 1 97.31 170 MET A CA 1
ATOM 1329 C C . MET A 1 170 ? -4.43 11.328 6.422 1 97.31 170 MET A C 1
ATOM 1331 O O . MET A 1 170 ? -5.598 11.195 6.047 1 97.31 170 MET A O 1
ATOM 1335 N N . ILE A 1 171 ? -3.893 10.539 7.297 1 97.62 171 ILE A N 1
ATOM 1336 C CA . ILE A 1 171 ? -4.641 9.438 7.895 1 97.62 171 ILE A CA 1
ATOM 1337 C C . ILE A 1 171 ? -5.832 9.992 8.68 1 97.62 171 ILE A C 1
ATOM 1339 O O . ILE A 1 171 ? -6.957 9.5 8.531 1 97.62 171 ILE A O 1
ATOM 1343 N N . SER A 1 172 ? -5.551 10.984 9.469 1 96.38 172 SER A N 1
ATOM 1344 C CA . SER A 1 172 ? -6.598 11.602 10.281 1 96.38 172 SER A CA 1
ATOM 1345 C C . SER A 1 172 ? -7.723 12.141 9.406 1 96.38 172 SER A C 1
ATOM 1347 O O . SER A 1 172 ? -8.906 11.953 9.719 1 96.38 172 SER A O 1
ATOM 1349 N N . ALA A 1 173 ? -7.367 12.828 8.344 1 95.56 173 ALA A N 1
ATOM 1350 C CA . ALA A 1 173 ? -8.344 13.445 7.461 1 95.56 173 ALA A CA 1
ATOM 1351 C C . ALA A 1 173 ? -9.164 12.391 6.723 1 95.56 173 ALA A C 1
ATOM 1353 O O . ALA A 1 173 ? -10.359 12.586 6.469 1 95.56 173 ALA A O 1
ATOM 1354 N N . LEU A 1 174 ? -8.57 11.289 6.379 1 96.56 174 LEU A N 1
ATOM 1355 C CA . LEU A 1 174 ? -9.195 10.32 5.484 1 96.56 174 LEU A CA 1
ATOM 1356 C C . LEU A 1 174 ? -9.938 9.242 6.277 1 96.56 174 LEU A C 1
ATOM 1358 O O . LEU A 1 174 ? -10.969 8.734 5.836 1 96.56 174 LEU A O 1
ATOM 1362 N N . LYS A 1 175 ? -9.43 8.898 7.406 1 94.75 175 LYS A N 1
ATOM 1363 C CA . LYS A 1 175 ? -9.969 7.758 8.141 1 94.75 175 LYS A CA 1
ATOM 1364 C C . LYS A 1 175 ? -10.273 8.133 9.594 1 94.75 175 LYS A C 1
ATOM 1366 O O . LYS A 1 175 ? -11.352 7.812 10.109 1 94.75 175 LYS A O 1
ATOM 1371 N N . GLY A 1 176 ? -9.391 8.797 10.242 1 93.62 176 GLY A N 1
ATOM 1372 C CA . GLY A 1 176 ? -9.477 9.109 11.656 1 93.62 176 GLY A CA 1
ATOM 1373 C C . GLY A 1 176 ? -8.289 8.602 12.453 1 93.62 176 GLY A C 1
ATOM 1374 O O . GLY A 1 176 ? -7.273 8.203 11.875 1 93.62 176 GLY A O 1
ATOM 1375 N N . THR A 1 177 ? -8.391 8.609 13.836 1 93.94 177 THR A N 1
ATOM 1376 C CA . THR A 1 177 ? -7.215 8.336 14.656 1 93.94 177 THR A CA 1
ATOM 1377 C C . THR A 1 177 ? -7.543 7.316 15.742 1 93.94 177 THR A C 1
ATOM 1379 O O . THR A 1 177 ? -6.906 7.309 16.797 1 93.94 177 THR A O 1
ATOM 1382 N N . SER A 1 178 ? -8.562 6.52 15.523 1 95.31 178 SER A N 1
ATOM 1383 C CA . SER A 1 178 ? -8.922 5.508 16.516 1 95.31 178 SER A CA 1
ATOM 1384 C C . SER A 1 178 ? -8.016 4.289 16.422 1 95.31 178 SER A C 1
ATOM 1386 O O . SER A 1 178 ? -8.484 3.172 16.203 1 95.31 178 SER A O 1
ATOM 1388 N N . VAL A 1 179 ? -6.781 4.465 16.688 1 97.44 179 VAL A N 1
ATOM 1389 C CA . VAL A 1 179 ? -5.742 3.449 16.531 1 97.44 179 VAL A CA 1
ATOM 1390 C C . VAL A 1 179 ? -5.609 2.645 17.828 1 97.44 179 VAL A C 1
ATOM 1392 O O . VAL A 1 179 ? -5.586 3.213 18.922 1 97.44 179 VAL A O 1
ATOM 1395 N N . LYS A 1 180 ? -5.539 1.365 17.672 1 96.88 180 LYS A N 1
ATOM 1396 C CA . LYS A 1 180 ? -5.438 0.431 18.781 1 96.88 180 LYS A CA 1
ATOM 1397 C C . LYS A 1 180 ? -3.994 -0.026 19 1 96.88 180 LYS A C 1
ATOM 1399 O O . LYS A 1 180 ? -3.553 -0.213 20.125 1 96.88 180 LYS A O 1
ATOM 1404 N N . ASP A 1 181 ? -3.314 -0.256 17.984 1 97.31 181 ASP A N 1
ATOM 1405 C CA . ASP A 1 181 ? -1.961 -0.797 18.062 1 97.31 181 ASP A CA 1
ATOM 1406 C C . ASP A 1 181 ? -1.077 -0.208 16.953 1 97.31 181 ASP A C 1
ATOM 1408 O O . ASP A 1 181 ? -1.564 0.131 15.875 1 97.31 181 ASP A O 1
ATOM 1412 N N . ILE A 1 182 ? 0.233 -0.075 17.297 1 98.12 182 ILE A N 1
ATOM 1413 C CA . ILE A 1 182 ? 1.22 0.488 16.375 1 98.12 182 ILE A CA 1
ATOM 1414 C C . ILE A 1 182 ? 2.434 -0.435 16.297 1 98.12 182 ILE A C 1
ATOM 1416 O O . ILE A 1 182 ? 2.887 -0.966 17.312 1 98.12 182 ILE A O 1
ATOM 1420 N N . ALA A 1 183 ? 2.908 -0.683 15.109 1 97.19 183 ALA A N 1
ATOM 1421 C CA . ALA A 1 183 ? 4.188 -1.355 14.898 1 97.19 183 ALA A CA 1
ATOM 1422 C C . ALA A 1 183 ? 5.09 -0.543 13.977 1 97.19 183 ALA A C 1
ATOM 1424 O O . ALA A 1 183 ? 4.617 0.051 13 1 97.19 183 ALA A O 1
ATOM 1425 N N . VAL A 1 184 ? 6.402 -0.511 14.289 1 97.44 184 VAL A N 1
ATOM 1426 C CA . VAL A 1 184 ? 7.363 0.245 13.492 1 97.44 184 VAL A CA 1
ATOM 1427 C C . VAL A 1 184 ? 8.539 -0.65 13.117 1 97.44 184 VAL A C 1
ATOM 1429 O O . VAL A 1 184 ? 9.125 -1.313 13.977 1 97.44 184 VAL A O 1
ATOM 1432 N N . THR A 1 185 ? 8.789 -0.771 11.828 1 96.06 185 THR A N 1
ATOM 1433 C CA . THR A 1 185 ? 10.016 -1.348 11.289 1 96.06 185 THR A CA 1
ATOM 1434 C C . THR A 1 185 ? 10.805 -0.302 10.508 1 96.06 185 THR A C 1
ATOM 1436 O O . THR A 1 185 ? 10.227 0.533 9.812 1 96.06 185 THR A O 1
ATOM 1439 N N . PHE A 1 186 ? 12.109 -0.306 10.719 1 94.88 186 PHE A N 1
ATOM 1440 C CA . PHE A 1 186 ? 12.852 0.71 9.984 1 94.88 186 PHE A CA 1
ATOM 1441 C C . PHE A 1 186 ? 14.242 0.198 9.602 1 94.88 186 PHE A C 1
ATOM 1443 O O . PHE A 1 186 ? 14.734 -0.768 10.188 1 94.88 186 PHE A O 1
ATOM 1450 N N . ASN A 1 187 ? 14.75 0.722 8.578 1 93 187 ASN A N 1
ATOM 1451 C CA . ASN A 1 187 ? 16.141 0.564 8.148 1 93 187 ASN A CA 1
ATOM 1452 C C . ASN A 1 187 ? 16.75 1.896 7.719 1 93 187 ASN A C 1
ATOM 1454 O O . ASN A 1 187 ? 16.219 2.959 8.047 1 93 187 ASN A O 1
ATOM 1458 N N . ASN A 1 188 ? 17.844 1.832 7.016 1 92.75 188 ASN A N 1
ATOM 1459 C CA . ASN A 1 188 ? 18.578 3.062 6.711 1 92.75 188 ASN A CA 1
ATOM 1460 C C . ASN A 1 188 ? 17.859 3.875 5.629 1 92.75 188 ASN A C 1
ATOM 1462 O O . ASN A 1 188 ? 18.172 5.047 5.422 1 92.75 188 ASN A O 1
ATOM 1466 N N . GLN A 1 189 ? 16.828 3.305 5.023 1 93.75 189 GLN A N 1
ATOM 1467 C CA . GLN A 1 189 ? 16.234 3.973 3.873 1 93.75 189 GLN A CA 1
ATOM 1468 C C . GLN A 1 189 ? 14.812 4.441 4.191 1 93.75 189 GLN A C 1
ATOM 1470 O O . GLN A 1 189 ? 14.344 5.434 3.633 1 93.75 189 GLN A O 1
ATOM 1475 N N . GLN A 1 190 ? 14.18 3.662 5.07 1 96.19 190 GLN A N 1
ATOM 1476 C CA . GLN A 1 190 ? 12.766 3.965 5.25 1 96.19 190 GLN A CA 1
ATOM 1477 C C . GLN A 1 190 ? 12.273 3.49 6.613 1 96.19 190 GLN A C 1
ATOM 1479 O O . GLN A 1 190 ? 12.922 2.668 7.262 1 96.19 190 GLN A O 1
ATOM 1484 N N . HIS A 1 191 ? 11.258 4.105 7.043 1 97.19 191 HIS A N 1
ATOM 1485 C CA . HIS A 1 191 ? 10.445 3.625 8.156 1 97.19 191 HIS A CA 1
ATOM 1486 C C . HIS A 1 191 ? 9.094 3.111 7.676 1 97.19 191 HIS A C 1
ATOM 1488 O O . HIS A 1 191 ? 8.469 3.717 6.801 1 97.19 191 HIS A O 1
ATOM 1494 N N . PHE A 1 192 ? 8.734 1.976 8.18 1 98.19 192 PHE A N 1
ATOM 1495 C CA . PHE A 1 192 ? 7.43 1.388 7.879 1 98.19 192 PHE A CA 1
ATOM 1496 C C . PHE A 1 192 ? 6.602 1.233 9.148 1 98.19 192 PHE A C 1
ATOM 1498 O O . PHE A 1 192 ? 7.004 0.531 10.078 1 98.19 192 PHE A O 1
ATOM 1505 N N . ILE A 1 193 ? 5.422 1.879 9.148 1 98.56 193 ILE A N 1
ATOM 1506 C CA . ILE A 1 193 ? 4.566 1.922 10.328 1 98.56 193 ILE A CA 1
ATOM 1507 C C . ILE A 1 193 ? 3.211 1.296 10.008 1 98.56 193 ILE A C 1
ATOM 1509 O O . ILE A 1 193 ? 2.594 1.625 8.992 1 98.56 193 ILE A O 1
ATOM 1513 N N . THR A 1 194 ? 2.764 0.381 10.82 1 98.5 194 THR A N 1
ATOM 1514 C CA . THR A 1 194 ? 1.42 -0.177 10.734 1 98.5 194 THR A CA 1
ATOM 1515 C C . THR A 1 194 ? 0.54 0.357 11.867 1 98.5 194 THR A C 1
ATOM 1517 O O . THR A 1 194 ? 0.943 0.349 13.031 1 98.5 194 THR A O 1
ATOM 1520 N N . LEU A 1 195 ? -0.567 0.864 11.484 1 98.62 195 LEU A N 1
ATOM 1521 C CA . LEU A 1 195 ? -1.586 1.324 12.422 1 98.62 195 LEU A CA 1
ATOM 1522 C C . LEU A 1 195 ? -2.811 0.417 12.383 1 98.62 195 LEU A C 1
ATOM 1524 O O . LEU A 1 195 ? -3.543 0.398 11.391 1 98.62 195 LEU A O 1
ATOM 1528 N N . THR A 1 196 ? -3.031 -0.334 13.445 1 98.06 196 THR A N 1
ATOM 1529 C CA . THR A 1 196 ? -4.234 -1.15 13.57 1 98.06 196 THR A CA 1
ATOM 1530 C C . THR A 1 196 ? -5.332 -0.392 14.312 1 98.06 196 THR A C 1
ATOM 1532 O O . THR A 1 196 ? -5.121 0.076 15.43 1 98.06 196 THR A O 1
ATOM 1535 N N . PHE A 1 197 ? -6.453 -0.266 13.68 1 97.19 197 PHE A N 1
ATOM 1536 C CA . PHE A 1 197 ? -7.547 0.523 14.234 1 97.19 197 PHE A CA 1
ATOM 1537 C C . PHE A 1 197 ? -8.453 -0.345 15.094 1 97.19 197 PHE A C 1
ATOM 1539 O O . PHE A 1 197 ? -8.359 -1.573 15.07 1 97.19 197 PHE A O 1
ATOM 1546 N N . GLN A 1 198 ? -9.305 0.288 15.836 1 95.69 198 GLN A N 1
ATOM 1547 C CA . GLN A 1 198 ? -10.203 -0.395 16.766 1 95.69 198 GLN A CA 1
ATOM 1548 C C . GLN A 1 198 ? -11.125 -1.354 16.016 1 95.69 198 GLN A C 1
ATOM 1550 O O . GLN A 1 198 ? -11.508 -2.4 16.547 1 95.69 198 GLN A O 1
ATOM 1555 N N . ASP A 1 199 ? -11.406 -1.076 14.773 1 93.31 199 ASP A N 1
ATOM 1556 C CA . ASP A 1 199 ? -12.328 -1.906 14 1 93.31 199 ASP A CA 1
ATOM 1557 C C . ASP A 1 199 ? -11.586 -3.045 13.305 1 93.31 199 ASP A C 1
ATOM 1559 O O . ASP A 1 199 ? -12.172 -3.779 12.508 1 93.31 199 ASP A O 1
ATOM 1563 N N . GLY A 1 200 ? -10.312 -3.148 13.523 1 93.69 200 GLY A N 1
ATOM 1564 C CA . GLY A 1 200 ? -9.531 -4.254 13 1 93.69 200 GLY A CA 1
ATOM 1565 C C . GLY A 1 200 ? -8.906 -3.959 11.648 1 93.69 200 GLY A C 1
ATOM 1566 O O . GLY A 1 200 ? -8.125 -4.762 11.133 1 93.69 200 GLY A O 1
ATOM 1567 N N . THR A 1 201 ? -9.195 -2.846 11.094 1 96.06 201 THR A N 1
ATOM 1568 C CA . THR A 1 201 ? -8.578 -2.473 9.828 1 96.06 201 THR A CA 1
ATOM 1569 C C . THR A 1 201 ? -7.16 -1.947 10.047 1 96.06 201 THR A C 1
ATOM 1571 O O . THR A 1 201 ? -6.793 -1.594 11.172 1 96.06 201 THR A O 1
ATOM 1574 N N . VAL A 1 202 ? -6.363 -1.975 8.984 1 98.12 202 VAL A N 1
ATOM 1575 C CA . VAL A 1 202 ? -4.961 -1.604 9.117 1 98.12 202 VAL A CA 1
ATOM 1576 C C . VAL A 1 202 ? -4.602 -0.551 8.07 1 98.12 202 VAL A C 1
ATOM 1578 O O . VAL A 1 202 ? -4.914 -0.71 6.887 1 98.12 202 VAL A O 1
ATOM 1581 N N . SER A 1 203 ? -4.062 0.542 8.484 1 98.69 203 SER A N 1
ATOM 1582 C CA . SER A 1 203 ? -3.436 1.515 7.594 1 98.69 203 SER A CA 1
ATOM 1583 C C . SER A 1 203 ? -1.922 1.536 7.777 1 98.69 203 SER A C 1
ATOM 1585 O O . SER A 1 203 ? -1.409 1.077 8.797 1 98.69 203 SER A O 1
ATOM 1587 N N . THR A 1 204 ? -1.262 2.025 6.73 1 98.88 204 THR A N 1
ATOM 1588 C CA . THR A 1 204 ? 0.194 1.985 6.82 1 98.88 204 THR A CA 1
ATOM 1589 C C . THR A 1 204 ? 0.796 3.336 6.445 1 98.88 204 THR A C 1
ATOM 1591 O O . THR A 1 204 ? 0.153 4.145 5.773 1 98.88 204 THR A O 1
ATOM 1594 N N . ILE A 1 205 ? 1.959 3.58 6.977 1 98.69 205 ILE A N 1
ATOM 1595 C CA . ILE A 1 205 ? 2.812 4.691 6.574 1 98.69 205 ILE A CA 1
ATOM 1596 C C . ILE A 1 205 ? 4.176 4.168 6.141 1 98.69 205 ILE A C 1
ATOM 1598 O O . ILE A 1 205 ? 4.883 3.529 6.926 1 98.69 205 ILE A O 1
ATOM 1602 N N . ARG A 1 206 ? 4.477 4.344 4.918 1 98.62 206 ARG A N 1
ATOM 1603 C CA . ARG A 1 206 ? 5.824 4.117 4.406 1 98.62 206 ARG A CA 1
ATOM 1604 C C . ARG A 1 206 ? 6.551 5.434 4.168 1 98.62 206 ARG A C 1
ATOM 1606 O O . ARG A 1 206 ? 6.27 6.137 3.195 1 98.62 206 ARG A O 1
ATOM 1613 N N . GLY A 1 207 ? 7.457 5.75 5.051 1 97.81 207 GLY A N 1
ATOM 1614 C CA . GLY A 1 207 ? 8.195 6.996 4.984 1 97.81 207 GLY A CA 1
ATOM 1615 C C . GLY A 1 207 ? 9.625 6.816 4.504 1 97.81 207 GLY A C 1
ATOM 1616 O O . GLY A 1 207 ? 10.391 6.051 5.086 1 97.81 207 GLY A O 1
ATOM 1617 N N . TYR A 1 208 ? 9.977 7.512 3.502 1 97.19 208 TYR A N 1
ATOM 1618 C CA . TYR A 1 208 ? 11.32 7.438 2.951 1 97.19 208 TYR A CA 1
ATOM 1619 C C . TYR A 1 208 ? 12.195 8.562 3.496 1 97.19 208 TYR A C 1
ATOM 1621 O O . TYR A 1 208 ? 11.812 9.734 3.441 1 97.19 208 TYR A O 1
ATOM 1629 N N . LEU A 1 209 ? 13.352 8.227 3.904 1 96.44 209 LEU A N 1
ATOM 1630 C CA . LEU A 1 209 ? 14.242 9.195 4.523 1 96.44 209 LEU A CA 1
ATOM 1631 C C . LEU A 1 209 ? 14.883 10.094 3.473 1 96.44 209 LEU A C 1
ATOM 1633 O O . LEU A 1 209 ? 15.289 11.227 3.773 1 96.44 209 LEU A O 1
ATOM 1637 N N . GLN A 1 210 ? 14.938 9.523 2.254 1 94.25 210 GLN A N 1
ATOM 1638 C CA . GLN A 1 210 ? 15.555 10.273 1.161 1 94.25 210 GLN A CA 1
ATOM 1639 C C . GLN A 1 210 ? 14.867 9.969 -0.167 1 94.25 210 GLN A C 1
ATOM 1641 O O . GLN A 1 210 ? 14.133 8.977 -0.283 1 94.25 210 GLN A O 1
ATOM 1646 N N . HIS A 1 211 ? 14.914 10.836 -1.149 1 90.44 211 HIS A N 1
ATOM 1647 C CA . HIS A 1 211 ? 14.727 10.664 -2.586 1 90.44 211 HIS A CA 1
ATOM 1648 C C . HIS A 1 211 ? 13.25 10.75 -2.963 1 90.44 211 HIS A C 1
ATOM 1650 O O . HIS A 1 211 ? 12.914 10.883 -4.141 1 90.44 211 HIS A O 1
ATOM 1656 N N . HIS A 1 212 ? 12.359 10.555 -2.062 1 90.62 212 HIS A N 1
ATOM 1657 C CA . HIS A 1 212 ? 10.938 10.711 -2.369 1 90.62 212 HIS A CA 1
ATOM 1658 C C . HIS A 1 212 ? 10.477 12.148 -2.123 1 90.62 212 HIS A C 1
ATOM 1660 O O . HIS A 1 212 ? 10.836 12.75 -1.109 1 90.62 212 HIS A O 1
ATOM 1666 N N . GLN A 1 213 ? 9.656 12.641 -3.074 1 88.88 213 GLN A N 1
ATOM 1667 C CA . GLN A 1 213 ? 9.336 14.062 -2.967 1 88.88 213 GLN A CA 1
ATOM 1668 C C . GLN A 1 213 ? 7.828 14.289 -2.975 1 88.88 213 GLN A C 1
ATOM 1670 O O . GLN A 1 213 ? 7.363 15.398 -2.713 1 88.88 213 GLN A O 1
ATOM 1675 N N . SER A 1 214 ? 7.086 13.281 -3.312 1 93.88 214 SER A N 1
ATOM 1676 C CA . SER A 1 214 ? 5.641 13.461 -3.379 1 93.88 214 SER A CA 1
ATOM 1677 C C . SER A 1 214 ? 4.941 12.75 -2.227 1 93.88 214 SER A C 1
ATOM 1679 O O . SER A 1 214 ? 5.531 11.875 -1.58 1 93.88 214 SER A O 1
ATOM 1681 N N . PHE A 1 215 ? 3.801 13.242 -1.928 1 96.44 215 PHE A N 1
ATOM 1682 C CA . PHE A 1 215 ? 2.9 12.539 -1.021 1 96.44 215 PHE A CA 1
ATOM 1683 C C . PHE A 1 215 ? 1.936 11.648 -1.797 1 96.44 215 PHE A C 1
ATOM 1685 O O . PHE A 1 215 ? 1.18 12.133 -2.641 1 96.44 215 PHE A O 1
ATOM 1692 N N . GLN A 1 216 ? 1.989 10.406 -1.506 1 97.81 216 GLN A N 1
ATOM 1693 C CA . GLN A 1 216 ? 1.11 9.461 -2.188 1 97.81 216 GLN A CA 1
ATOM 1694 C C . GLN A 1 216 ? 0.28 8.664 -1.187 1 97.81 216 GLN A C 1
ATOM 1696 O O . GLN A 1 216 ? 0.673 8.508 -0.028 1 97.81 216 GLN A O 1
ATOM 1701 N N . PHE A 1 217 ? -0.882 8.219 -1.668 1 98.12 217 PHE A N 1
ATOM 1702 C CA . PHE A 1 217 ? -1.646 7.336 -0.796 1 98.12 217 PHE A CA 1
ATOM 1703 C C . PHE A 1 217 ? -2.6 6.469 -1.608 1 98.12 217 PHE A C 1
ATOM 1705 O O . PHE A 1 217 ? -2.951 6.812 -2.738 1 98.12 217 PHE A O 1
ATOM 1712 N N . VAL A 1 218 ? -2.863 5.328 -1.089 1 98.25 218 VAL A N 1
ATOM 1713 C CA . VAL A 1 218 ? -3.924 4.457 -1.585 1 98.25 218 VAL A CA 1
ATOM 1714 C C . VAL A 1 218 ? -5.094 4.457 -0.604 1 98.25 218 VAL A C 1
ATOM 1716 O O . VAL A 1 218 ? -4.926 4.137 0.575 1 98.25 218 VAL A O 1
ATOM 1719 N N . ALA A 1 219 ? -6.25 4.867 -1.068 1 97.81 219 ALA A N 1
ATOM 1720 C CA . ALA A 1 219 ? -7.473 4.793 -0.268 1 97.81 219 ALA A CA 1
ATOM 1721 C C . ALA A 1 219 ? -8.25 3.514 -0.567 1 97.81 219 ALA A C 1
ATOM 1723 O O . ALA A 1 219 ? -8.484 3.182 -1.731 1 97.81 219 ALA A O 1
ATOM 1724 N N . HIS A 1 220 ? -8.609 2.789 0.5 1 97.06 220 HIS A N 1
ATOM 1725 C CA . HIS A 1 220 ? -9.297 1.512 0.345 1 97.06 220 HIS A CA 1
ATOM 1726 C C . HIS A 1 220 ? -10.742 1.604 0.824 1 97.06 220 HIS A C 1
ATOM 1728 O O . HIS A 1 220 ? -11 1.98 1.97 1 97.06 220 HIS A O 1
ATOM 1734 N N . THR A 1 221 ? -11.617 1.271 -0.009 1 94.5 221 THR A N 1
ATOM 1735 C CA . THR A 1 221 ? -13.008 1.037 0.363 1 94.5 221 THR A CA 1
ATOM 1736 C C . THR A 1 221 ? -13.359 -0.444 0.252 1 94.5 221 THR A C 1
ATOM 1738 O O . THR A 1 221 ? -12.523 -1.254 -0.158 1 94.5 221 THR A O 1
ATOM 1741 N N . GLN A 1 222 ? -14.531 -0.762 0.686 1 88.88 222 GLN A N 1
ATOM 1742 C CA . GLN A 1 222 ? -14.953 -2.154 0.582 1 88.88 222 GLN A CA 1
ATOM 1743 C C . GLN A 1 222 ? -14.977 -2.615 -0.873 1 88.88 222 GLN A C 1
ATOM 1745 O O . GLN A 1 222 ? -14.789 -3.801 -1.156 1 88.88 222 GLN A O 1
ATOM 1750 N N . GLN A 1 223 ? -15.078 -1.675 -1.758 1 88.69 223 GLN A N 1
ATOM 1751 C CA . GLN A 1 223 ? -15.328 -2.027 -3.15 1 88.69 223 GLN A CA 1
ATOM 1752 C C . GLN A 1 223 ? -14.055 -1.918 -3.988 1 88.69 223 GLN A C 1
ATOM 1754 O O . GLN A 1 223 ? -13.875 -2.666 -4.949 1 88.69 223 GLN A O 1
ATOM 1759 N N . GLN A 1 224 ? -13.258 -0.979 -3.551 1 91.62 224 GLN A N 1
ATOM 1760 C CA . GLN A 1 224 ? -12.125 -0.729 -4.434 1 91.62 224 GLN A CA 1
ATOM 1761 C C . GLN A 1 224 ? -11.008 -0.002 -3.693 1 91.62 224 GLN A C 1
ATOM 1763 O O . GLN A 1 224 ? -11.211 0.507 -2.59 1 91.62 224 GLN A O 1
ATOM 1768 N N . SER A 1 225 ? -9.859 -0.03 -4.305 1 95.69 225 SER A N 1
ATOM 1769 C CA . SER A 1 225 ? -8.711 0.776 -3.898 1 95.69 225 SER A CA 1
ATOM 1770 C C . SER A 1 225 ? -8.328 1.775 -4.984 1 95.69 225 SER A C 1
ATOM 1772 O O . SER A 1 225 ? -8.383 1.462 -6.172 1 95.69 225 SER A O 1
ATOM 1774 N N . GLU A 1 226 ? -7.977 2.945 -4.539 1 95.81 226 GLU A N 1
ATOM 1775 C CA . GLU A 1 226 ? -7.609 3.996 -5.484 1 95.81 226 GLU A CA 1
ATOM 1776 C C . GLU A 1 226 ? -6.305 4.672 -5.078 1 95.81 226 GLU A C 1
ATOM 1778 O O . GLU A 1 226 ? -6.07 4.922 -3.895 1 95.81 226 GLU A O 1
ATOM 1783 N N . TRP A 1 227 ? -5.477 4.996 -6.078 1 97.44 227 TRP A N 1
ATOM 1784 C CA . TRP A 1 227 ? -4.176 5.621 -5.883 1 97.44 227 TRP A CA 1
ATOM 1785 C C . TRP A 1 227 ? -4.25 7.125 -6.129 1 97.44 227 TRP A C 1
ATOM 1787 O O . TRP A 1 227 ? -4.855 7.57 -7.102 1 97.44 227 TRP A O 1
ATOM 1797 N N . PHE A 1 228 ? -3.639 7.906 -5.195 1 97.56 228 PHE A N 1
ATOM 1798 C CA . PHE A 1 228 ? -3.553 9.359 -5.312 1 97.56 228 PHE A CA 1
ATOM 1799 C C . PHE A 1 228 ? -2.117 9.836 -5.121 1 97.56 228 PHE A C 1
ATOM 1801 O O . PHE A 1 228 ? -1.364 9.25 -4.34 1 97.56 228 PHE A O 1
ATOM 1808 N N . GLU A 1 229 ? -1.748 10.93 -5.816 1 97 229 GLU A N 1
ATOM 1809 C CA . GLU A 1 229 ? -0.448 11.57 -5.652 1 97 229 GLU A CA 1
ATOM 1810 C C . GLU A 1 229 ? -0.594 13.086 -5.52 1 97 229 GLU A C 1
ATOM 1812 O O . GLU A 1 229 ? -1.263 13.727 -6.332 1 97 229 GLU A O 1
ATOM 1817 N N . ILE A 1 230 ? -0.075 13.547 -4.465 1 96.12 230 ILE A N 1
ATOM 1818 C CA . ILE A 1 230 ? 0.021 14.984 -4.23 1 96.12 230 ILE A CA 1
ATOM 1819 C C . ILE A 1 230 ? 1.461 15.445 -4.449 1 96.12 230 ILE A C 1
ATOM 1821 O O . ILE A 1 230 ? 2.332 15.195 -3.615 1 96.12 230 ILE A O 1
ATOM 1825 N N . ALA A 1 231 ? 1.679 16.109 -5.562 1 89.5 231 ALA A N 1
ATOM 1826 C CA . ALA A 1 231 ? 3.035 16.516 -5.914 1 89.5 231 ALA A CA 1
ATOM 1827 C C . ALA A 1 231 ? 3.598 17.484 -4.883 1 89.5 231 ALA A C 1
ATOM 1829 O O . ALA A 1 231 ? 2.861 18.312 -4.328 1 89.5 231 ALA A O 1
ATOM 1830 N N . GLU A 1 232 ? 4.883 17.312 -4.832 1 77.62 232 GLU A N 1
ATOM 1831 C CA . GLU A 1 232 ? 5.543 18.328 -4 1 77.62 232 GLU A CA 1
ATOM 1832 C C . GLU A 1 232 ? 5.398 19.719 -4.602 1 77.62 232 GLU A C 1
ATOM 1834 O O . GLU A 1 232 ? 5.492 19.891 -5.82 1 77.62 232 GLU A O 1
ATOM 1839 N N . GLY A 1 233 ? 5.043 20.641 -3.885 1 74.75 233 GLY A N 1
ATOM 1840 C CA . GLY A 1 233 ? 4.934 22 -4.379 1 74.75 233 GLY A CA 1
ATOM 1841 C C . GLY A 1 233 ? 3.555 22.344 -4.918 1 74.75 233 GLY A C 1
ATOM 1842 O O . GLY A 1 233 ? 3.365 23.375 -5.555 1 74.75 233 GLY A O 1
ATOM 1843 N N . ASP A 1 234 ? 2.701 21.391 -4.875 1 81.81 234 ASP A N 1
ATOM 1844 C CA . ASP A 1 234 ? 1.343 21.672 -5.324 1 81.81 234 ASP A CA 1
ATOM 1845 C C . ASP A 1 234 ? 0.81 22.953 -4.672 1 81.81 234 ASP A C 1
ATOM 1847 O O . ASP A 1 234 ? 0.613 23 -3.457 1 81.81 234 ASP A O 1
ATOM 1851 N N . ILE A 1 235 ? 0.545 23.922 -5.406 1 83.69 235 ILE A N 1
ATOM 1852 C CA . ILE A 1 235 ? 0.143 25.25 -4.957 1 83.69 235 ILE A CA 1
ATOM 1853 C C . ILE A 1 235 ? -1.351 25.25 -4.641 1 83.69 235 ILE A C 1
ATOM 1855 O O . ILE A 1 235 ? -1.819 26.078 -3.85 1 83.69 235 ILE A O 1
ATOM 1859 N N . ARG A 1 236 ? -2.1 24.438 -5.215 1 88.88 236 ARG A N 1
ATOM 1860 C CA . ARG A 1 236 ? -3.551 24.453 -5.074 1 88.88 236 ARG A CA 1
ATOM 1861 C C . ARG A 1 236 ? -3.965 24.156 -3.639 1 88.88 236 ARG A C 1
ATOM 1863 O O . ARG A 1 236 ? -4.926 24.734 -3.125 1 88.88 236 ARG A O 1
ATOM 1870 N N . PHE A 1 237 ? -3.139 23.188 -2.939 1 93.38 237 PHE A N 1
ATOM 1871 C CA . PHE A 1 237 ? -3.582 22.875 -1.587 1 93.38 237 PHE A CA 1
ATOM 1872 C C . PHE A 1 237 ? -3.295 24.031 -0.641 1 93.38 237 PHE A C 1
ATOM 1874 O O . PHE A 1 237 ? -3.998 24.219 0.355 1 93.38 237 PHE A O 1
ATOM 1881 N N . TYR A 1 238 ? -2.367 24.938 -0.965 1 94.5 238 TYR A N 1
ATOM 1882 C CA . TYR A 1 238 ? -2.152 26.141 -0.172 1 94.5 238 TYR A CA 1
ATOM 1883 C C . TYR A 1 238 ? -3.307 27.125 -0.345 1 94.5 238 TYR A C 1
ATOM 1885 O O . TYR A 1 238 ? -3.742 27.766 0.62 1 94.5 238 TYR A O 1
ATOM 1893 N N . ASP A 1 239 ? -3.746 27.234 -1.582 1 96.38 239 ASP A N 1
ATOM 1894 C CA . ASP A 1 239 ? -4.879 28.109 -1.844 1 96.38 239 ASP A CA 1
ATOM 1895 C C . ASP A 1 239 ? -6.098 27.703 -1.018 1 96.38 239 ASP A C 1
ATOM 1897 O O . ASP A 1 239 ? -6.746 28.547 -0.398 1 96.38 239 ASP A O 1
ATOM 1901 N N . HIS A 1 240 ? -6.359 26.438 -1.015 1 96.5 240 HIS A N 1
ATOM 1902 C CA . HIS A 1 240 ? -7.516 25.938 -0.285 1 96.5 240 HIS A CA 1
ATOM 1903 C C . HIS A 1 240 ? -7.344 26.109 1.219 1 96.5 240 HIS A C 1
ATOM 1905 O O . HIS A 1 240 ? -8.297 26.453 1.923 1 96.5 240 HIS A O 1
ATOM 1911 N N . LEU A 1 241 ? -6.145 25.844 1.711 1 96.81 241 LEU A N 1
ATOM 1912 C CA . LEU A 1 241 ? -5.898 26.062 3.133 1 96.81 241 LEU A CA 1
ATOM 1913 C C . LEU A 1 241 ? -6.086 27.531 3.498 1 96.81 241 LEU A C 1
ATOM 1915 O O . LEU A 1 241 ? -6.711 27.844 4.512 1 96.81 241 LEU A O 1
ATOM 1919 N N . ILE A 1 242 ? -5.562 28.438 2.674 1 97.88 242 ILE A N 1
ATOM 1920 C CA . ILE A 1 242 ? -5.66 29.859 2.955 1 97.88 242 ILE A CA 1
ATOM 1921 C C . ILE A 1 242 ? -7.125 30.297 2.951 1 97.88 242 ILE A C 1
ATOM 1923 O O . ILE A 1 242 ? -7.551 31.078 3.795 1 97.88 242 ILE A O 1
ATOM 1927 N N . ASP A 1 243 ? -7.934 29.75 1.993 1 97.94 243 ASP A N 1
ATOM 1928 C CA . ASP A 1 243 ? -9.367 30.016 2.004 1 97.94 243 ASP A CA 1
ATOM 1929 C C . ASP A 1 243 ? -10 29.578 3.328 1 97.94 243 ASP A C 1
ATOM 1931 O O . ASP A 1 243 ? -10.797 30.328 3.91 1 97.94 243 ASP A O 1
ATOM 1935 N N . ALA A 1 244 ? -9.609 28.469 3.791 1 97.88 244 ALA A N 1
ATOM 1936 C CA . ALA A 1 244 ? -10.148 27.938 5.043 1 97.88 244 ALA A CA 1
ATOM 1937 C C . ALA A 1 244 ? -9.703 28.797 6.23 1 97.88 244 ALA A C 1
ATOM 1939 O O . ALA A 1 244 ? -10.484 29.031 7.156 1 97.88 244 ALA A O 1
ATOM 1940 N N . ILE A 1 245 ? -8.461 29.219 6.211 1 98.38 245 ILE A N 1
ATOM 1941 C CA . ILE A 1 245 ? -7.922 30.047 7.289 1 98.38 245 ILE A CA 1
ATOM 1942 C C . ILE A 1 245 ? -8.656 31.375 7.344 1 98.38 245 ILE A C 1
ATOM 1944 O O . ILE A 1 245 ? -9.047 31.844 8.422 1 98.38 245 ILE A O 1
ATOM 1948 N N . VAL A 1 246 ? -8.883 31.984 6.16 1 98.44 246 VAL A N 1
ATOM 1949 C CA . VAL A 1 246 ? -9.57 33.281 6.102 1 98.44 246 VAL A CA 1
ATOM 1950 C C . VAL A 1 246 ? -11.008 33.094 6.605 1 98.44 246 VAL A C 1
ATOM 1952 O O . VAL A 1 246 ? -11.484 33.906 7.398 1 98.44 246 VAL A O 1
ATOM 1955 N N . GLN A 1 247 ? -11.633 32.062 6.148 1 98.31 247 GLN A N 1
ATOM 1956 C CA . GLN A 1 247 ? -12.977 31.797 6.637 1 98.31 247 GLN A CA 1
ATOM 1957 C C . GLN A 1 247 ? -12.984 31.594 8.148 1 98.31 247 GLN A C 1
ATOM 1959 O O . GLN A 1 247 ? -13.883 32.094 8.836 1 98.31 247 GLN A O 1
ATOM 1964 N N . PHE A 1 248 ? -12.039 30.875 8.609 1 98.44 248 PHE A N 1
ATOM 1965 C CA . PHE A 1 248 ? -11.867 30.656 10.039 1 98.44 248 PHE A CA 1
ATOM 1966 C C . PHE A 1 248 ? -11.695 31.984 10.773 1 98.44 248 PHE A C 1
ATOM 1968 O O . PHE A 1 248 ? -12.289 32.188 11.828 1 98.44 248 PHE A O 1
ATOM 1975 N N . PHE A 1 249 ? -10.867 32.906 10.258 1 98.56 249 PHE A N 1
ATOM 1976 C CA . PHE A 1 249 ? -10.633 34.188 10.875 1 98.56 249 PHE A CA 1
ATOM 1977 C C . PHE A 1 249 ? -11.922 35 10.938 1 98.56 249 PHE A C 1
ATOM 1979 O O . PHE A 1 249 ? -12.188 35.688 11.93 1 98.56 249 PHE A O 1
ATOM 1986 N N . ILE A 1 250 ? -12.742 34.906 9.953 1 97.56 250 ILE A N 1
ATOM 1987 C CA . ILE A 1 250 ? -13.969 35.688 9.852 1 97.56 250 ILE A CA 1
ATOM 1988 C C . ILE A 1 250 ? -15.039 35.094 10.758 1 97.56 250 ILE A C 1
ATOM 1990 O O . ILE A 1 250 ? -15.641 35.812 11.578 1 97.56 250 ILE A O 1
ATOM 1994 N N . GLU A 1 251 ? -15.18 33.781 10.672 1 97.62 251 GLU A N 1
ATOM 1995 C CA . GLU A 1 251 ? -16.281 33.094 11.359 1 97.62 251 GLU A CA 1
ATOM 1996 C C . GLU A 1 251 ? -15.898 32.75 12.789 1 97.62 251 GLU A C 1
ATOM 1998 O O . GLU A 1 251 ? -16.766 32.438 13.609 1 97.62 251 GLU A O 1
ATOM 2003 N N . ARG A 1 252 ? -14.625 32.75 13.055 1 97.56 252 ARG A N 1
ATOM 2004 C CA . ARG A 1 252 ? -14.086 32.406 14.359 1 97.56 252 ARG A CA 1
ATOM 2005 C C . ARG A 1 252 ? -14.445 30.984 14.742 1 97.56 252 ARG A C 1
ATOM 2007 O O . ARG A 1 252 ? -14.688 30.688 15.922 1 97.56 252 ARG A O 1
ATOM 2014 N N . LYS A 1 253 ? -14.625 30.219 13.727 1 96.75 253 LYS A N 1
ATOM 2015 C CA . LYS A 1 253 ? -14.914 28.797 13.875 1 96.75 253 LYS A CA 1
ATOM 2016 C C . LYS A 1 253 ? -14.008 27.953 12.992 1 96.75 253 LYS A C 1
ATOM 2018 O O . LYS A 1 253 ? -14.008 28.109 11.773 1 96.75 253 LYS A O 1
ATOM 2023 N N . SER A 1 254 ? -13.266 27.109 13.68 1 96.81 254 SER A N 1
ATOM 2024 C CA . SER A 1 254 ? -12.336 26.25 12.953 1 96.81 254 SER A CA 1
ATOM 2025 C C . SER A 1 254 ? -13.07 25.172 12.172 1 96.81 254 SER A C 1
ATOM 2027 O O . SER A 1 254 ? -14.039 24.594 12.656 1 96.81 254 SER A O 1
ATOM 2029 N N . ALA A 1 255 ? -12.578 24.891 10.977 1 94.62 255 ALA A N 1
ATOM 2030 C 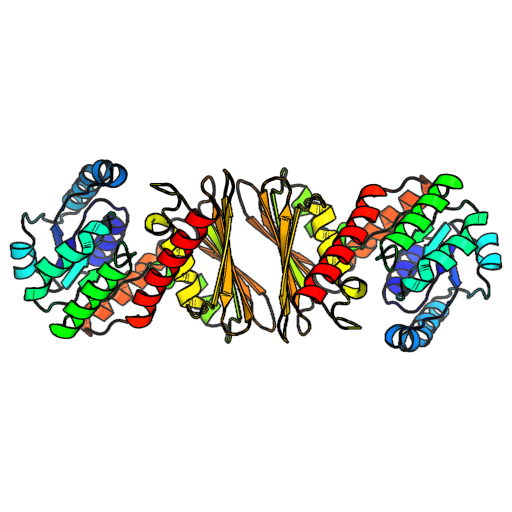CA . ALA A 1 255 ? -13.102 23.781 10.18 1 94.62 255 ALA A CA 1
ATOM 2031 C C . ALA A 1 255 ? -12.609 22.438 10.703 1 94.62 255 ALA A C 1
ATOM 2033 O O . ALA A 1 255 ? -13.148 21.391 10.344 1 94.62 255 ALA A O 1
ATOM 2034 N N . ILE A 1 256 ? -11.648 22.438 11.625 1 95.5 256 ILE A N 1
ATOM 2035 C CA . ILE A 1 256 ? -11.023 21.219 12.133 1 95.5 256 ILE A CA 1
ATOM 2036 C C . ILE A 1 256 ? -11.336 21.078 13.625 1 95.5 256 ILE A C 1
ATOM 2038 O O . ILE A 1 256 ? -11.109 22 14.406 1 95.5 256 ILE A O 1
ATOM 2042 N N . ASP A 1 257 ? -11.836 19.953 13.945 1 94.19 257 ASP A N 1
ATOM 2043 C CA . ASP A 1 257 ? -12.125 19.656 15.344 1 94.19 257 ASP A CA 1
ATOM 2044 C C . ASP A 1 257 ? -10.844 19.609 16.172 1 94.19 257 ASP A C 1
ATOM 2046 O O . ASP A 1 257 ? -9.898 18.906 15.812 1 94.19 257 ASP A O 1
ATOM 2050 N N . GLN A 1 258 ? -10.844 20.312 17.266 1 95.06 258 GLN A N 1
ATOM 2051 C CA . GLN A 1 258 ? -9.664 20.375 18.125 1 95.06 258 GLN A CA 1
ATOM 2052 C C . GLN A 1 258 ? -9.289 19 18.656 1 95.06 258 GLN A C 1
ATOM 2054 O O . GLN A 1 258 ? -8.109 18.703 18.859 1 95.06 258 GLN A O 1
ATOM 2059 N N . THR A 1 259 ? -10.289 18.172 18.859 1 94.75 259 THR A N 1
ATOM 2060 C CA . THR A 1 259 ? -10.039 16.812 19.328 1 94.75 259 THR A CA 1
ATOM 2061 C C . THR A 1 259 ? -9.219 16.031 18.312 1 94.75 259 THR A C 1
ATOM 2063 O O . THR A 1 259 ? -8.32 15.273 18.672 1 94.75 259 THR A O 1
ATOM 2066 N N . ASP A 1 260 ? -9.547 16.25 17.047 1 94.62 260 ASP A N 1
ATOM 2067 C CA . ASP A 1 260 ? -8.805 15.578 15.984 1 94.62 260 ASP A CA 1
ATOM 2068 C C . ASP A 1 260 ? -7.348 16.047 15.961 1 94.62 260 ASP A C 1
ATOM 2070 O O . ASP A 1 260 ? -6.438 15.234 15.789 1 94.62 260 ASP A O 1
ATOM 2074 N N . THR A 1 261 ? -7.191 17.328 16.156 1 96.81 261 THR A N 1
ATOM 2075 C CA . THR A 1 261 ? -5.852 17.906 16.172 1 96.81 261 THR A CA 1
ATOM 2076 C C . THR A 1 261 ? -5.031 17.328 17.312 1 96.81 261 THR A C 1
ATOM 2078 O O . THR A 1 261 ? -3.885 16.922 17.125 1 96.81 261 THR A O 1
ATOM 2081 N N . LEU A 1 262 ? -5.648 17.25 18.453 1 97.5 262 LEU A N 1
ATOM 2082 C CA . LEU A 1 262 ? -4.961 16.734 19.625 1 97.5 262 LEU A CA 1
ATOM 2083 C C . LEU A 1 262 ? -4.609 15.258 19.438 1 97.5 262 LEU A C 1
ATOM 2085 O O . LEU A 1 262 ? -3.508 14.836 19.797 1 97.5 262 LEU A O 1
ATOM 2089 N N . GLN A 1 263 ? -5.531 14.508 18.906 1 96.94 263 GLN A N 1
ATOM 2090 C CA . GLN A 1 263 ? -5.32 13.078 18.703 1 96.94 263 GLN A CA 1
ATOM 2091 C C . GLN A 1 263 ? -4.223 12.828 17.672 1 96.94 263 GLN A C 1
ATOM 2093 O O . GLN A 1 263 ? -3.488 11.844 17.781 1 96.94 263 GLN A O 1
ATOM 2098 N N . THR A 1 264 ? -4.117 13.695 16.719 1 96.81 264 THR A N 1
ATOM 2099 C CA . THR A 1 264 ? -3.043 13.586 15.742 1 96.81 264 THR A CA 1
ATOM 2100 C C . THR A 1 264 ? -1.682 13.711 16.422 1 96.81 264 THR A C 1
ATOM 2102 O O . THR A 1 264 ? -0.759 12.953 16.109 1 96.81 264 THR A O 1
ATOM 2105 N N . ILE A 1 265 ? -1.541 14.641 17.359 1 97.5 265 ILE A N 1
ATOM 2106 C CA . ILE A 1 265 ? -0.291 14.828 18.094 1 97.5 265 ILE A CA 1
ATOM 2107 C C . ILE A 1 265 ? -0.021 13.617 18.969 1 97.5 265 ILE A C 1
ATOM 2109 O O . ILE A 1 265 ? 1.115 13.141 19.062 1 97.5 265 ILE A O 1
ATOM 2113 N N . LYS A 1 266 ? -1.079 13.125 19.594 1 97.44 266 LYS A N 1
ATOM 2114 C CA . LYS A 1 266 ? -0.948 11.945 20.438 1 97.44 266 LYS A CA 1
ATOM 2115 C C . LYS A 1 266 ? -0.441 10.75 19.625 1 97.44 266 LYS A C 1
ATOM 2117 O O . LYS A 1 266 ? 0.442 10.016 20.078 1 97.44 266 LYS A O 1
ATOM 2122 N N . LEU A 1 267 ? -1.031 10.57 18.484 1 97.56 267 LEU A N 1
ATOM 2123 C CA . LEU A 1 267 ? -0.638 9.461 17.625 1 97.56 267 LEU A CA 1
ATOM 2124 C C . LEU A 1 267 ? 0.833 9.562 17.234 1 97.56 267 LEU A C 1
ATOM 2126 O O . LEU A 1 267 ? 1.553 8.562 17.25 1 97.56 267 LEU A O 1
ATOM 2130 N N . LEU A 1 268 ? 1.323 10.75 16.922 1 96.88 268 LEU A N 1
ATOM 2131 C CA . LEU A 1 268 ? 2.727 10.969 16.594 1 96.88 268 LEU A CA 1
ATOM 2132 C C . LEU A 1 268 ? 3.631 10.57 17.75 1 96.88 268 LEU A C 1
ATOM 2134 O O . LEU A 1 268 ? 4.668 9.938 17.547 1 96.88 268 LEU A O 1
ATOM 2138 N N . GLU A 1 269 ? 3.223 10.953 18.891 1 96.12 269 GLU A N 1
ATOM 2139 C CA . GLU A 1 269 ? 4 10.625 20.078 1 96.12 269 GLU A CA 1
ATOM 2140 C C . GLU A 1 269 ? 4.047 9.117 20.312 1 96.12 269 GLU A C 1
ATOM 2142 O O . GLU A 1 269 ? 5.078 8.57 20.719 1 96.12 269 GLU A O 1
ATOM 2147 N N . GLN A 1 270 ? 2.932 8.484 20.109 1 97.19 270 GLN A N 1
ATOM 2148 C CA . GLN A 1 270 ? 2.871 7.039 20.281 1 97.19 270 GLN A CA 1
ATOM 2149 C C . GLN A 1 270 ? 3.768 6.328 19.266 1 97.19 270 GLN A C 1
ATOM 2151 O O . GLN A 1 270 ? 4.441 5.352 19.609 1 97.19 270 GLN A O 1
ATOM 2156 N N . ILE A 1 271 ? 3.764 6.773 18.031 1 97.62 271 ILE A N 1
ATOM 2157 C CA . ILE A 1 271 ? 4.629 6.195 17.016 1 97.62 271 ILE A CA 1
ATOM 2158 C C . ILE A 1 271 ? 6.09 6.332 17.438 1 97.62 271 ILE A C 1
ATOM 2160 O O . ILE A 1 271 ? 6.863 5.375 17.328 1 97.62 271 ILE A O 1
ATOM 2164 N N . LYS A 1 272 ? 6.441 7.539 17.922 1 96.31 272 LYS A N 1
ATOM 2165 C CA . LYS A 1 272 ? 7.801 7.777 18.391 1 96.31 272 LYS A CA 1
ATOM 2166 C C . LYS A 1 272 ? 8.172 6.824 19.516 1 96.31 272 LYS A C 1
ATOM 2168 O O . LYS A 1 272 ? 9.266 6.266 19.531 1 96.31 272 LYS A O 1
ATOM 2173 N N . TYR A 1 273 ? 7.258 6.691 20.438 1 96.25 273 TYR A N 1
ATOM 2174 C CA . TYR A 1 273 ? 7.484 5.824 21.594 1 96.25 273 TYR A CA 1
ATOM 2175 C C . TYR A 1 273 ? 7.738 4.387 21.156 1 96.25 273 TYR A C 1
ATOM 2177 O O . TYR A 1 273 ? 8.703 3.76 21.594 1 96.25 273 TYR A O 1
ATOM 2185 N N . VAL A 1 274 ? 6.906 3.885 20.266 1 97.25 274 VAL A N 1
ATOM 2186 C CA . VAL A 1 274 ? 7.02 2.512 19.781 1 97.25 274 VAL A CA 1
ATOM 2187 C C . VAL A 1 274 ? 8.328 2.338 19.016 1 97.25 274 VAL A C 1
ATOM 2189 O O . VAL A 1 274 ? 9.039 1.347 19.203 1 97.25 274 VAL A O 1
ATOM 2192 N N . ALA A 1 275 ? 8.656 3.262 18.188 1 96.31 275 ALA A N 1
ATOM 2193 C CA . ALA A 1 275 ? 9.883 3.201 17.391 1 96.31 275 ALA A CA 1
ATOM 2194 C C . ALA A 1 275 ? 11.117 3.182 18.297 1 96.31 275 ALA A C 1
ATOM 2196 O O . ALA A 1 275 ? 12.07 2.453 18.016 1 96.31 275 ALA A O 1
ATOM 2197 N N . SER A 1 276 ? 11.117 4 19.328 1 94.5 276 SER A N 1
ATOM 2198 C CA . SER A 1 276 ? 12.273 4.129 20.219 1 94.5 276 SER A CA 1
ATOM 2199 C C . SER A 1 276 ? 12.469 2.869 21.062 1 94.5 276 SER A C 1
ATOM 2201 O O . SER A 1 276 ? 13.578 2.582 21.516 1 94.5 276 SER A O 1
ATOM 2203 N N . LYS A 1 277 ? 11.414 2.148 21.312 1 91.75 277 LYS A N 1
ATOM 2204 C CA . LYS A 1 277 ? 11.5 0.912 22.078 1 91.75 277 LYS A CA 1
ATOM 2205 C C . LYS A 1 277 ? 12.055 -0.227 21.234 1 91.75 277 LYS A C 1
ATOM 2207 O O . LYS A 1 277 ? 12.695 -1.145 21.75 1 91.75 277 LYS A O 1
ATOM 2212 N N . ASN A 1 278 ? 11.641 -0.333 19.906 1 77.31 278 ASN A N 1
ATOM 2213 C CA . ASN A 1 278 ? 12.117 -1.366 19 1 77.31 278 ASN A CA 1
ATOM 2214 C C . ASN A 1 278 ? 13.602 -1.207 18.703 1 77.31 278 ASN A C 1
ATOM 2216 O O . ASN A 1 278 ? 14.18 -1.999 17.953 1 77.31 278 ASN A O 1
ATOM 2220 N N . HIS A 1 279 ? 14.266 -0.142 19.172 1 66.69 279 HIS A N 1
ATOM 2221 C CA . HIS A 1 279 ? 15.688 0.091 18.969 1 66.69 279 HIS A CA 1
ATOM 2222 C C . HIS A 1 279 ? 16.516 -0.42 20.156 1 66.69 279 HIS A C 1
ATOM 2224 O O . HIS A 1 279 ? 16.094 -0.283 21.312 1 66.69 279 HIS A O 1
ATOM 2230 N N . MET B 1 1 ? 2.506 -30.266 -31.156 1 97.62 1 MET B N 1
ATOM 2231 C CA . MET B 1 1 ? 2.66 -31.281 -30.125 1 97.62 1 MET B CA 1
ATOM 2232 C C . MET B 1 1 ? 1.302 -31.766 -29.641 1 97.62 1 MET B C 1
ATOM 2234 O O . MET B 1 1 ? 0.288 -31.094 -29.844 1 97.62 1 MET B O 1
ATOM 2238 N N . LYS B 1 2 ? 1.296 -32.969 -29.047 1 98.62 2 LYS B N 1
ATOM 2239 C CA . LYS B 1 2 ? 0.141 -33.469 -28.328 1 98.62 2 LYS B CA 1
ATOM 2240 C C . LYS B 1 2 ? 0.25 -33.188 -26.828 1 98.62 2 LYS B C 1
ATOM 2242 O O . LYS B 1 2 ? 1.191 -33.625 -26.172 1 98.62 2 LYS B O 1
ATOM 2247 N N . ILE B 1 3 ? -0.677 -32.438 -26.344 1 98.69 3 ILE B N 1
ATOM 2248 C CA . ILE B 1 3 ? -0.603 -31.984 -24.969 1 98.69 3 ILE B CA 1
ATOM 2249 C C . ILE B 1 3 ? -1.78 -32.531 -24.172 1 98.69 3 ILE B C 1
ATOM 2251 O O . ILE B 1 3 ? -2.926 -32.5 -24.625 1 98.69 3 ILE B O 1
ATOM 2255 N N . GLY B 1 4 ? -1.491 -33.125 -23.047 1 98.44 4 GLY B N 1
ATOM 2256 C CA . GLY B 1 4 ? -2.525 -33.625 -22.156 1 98.44 4 GLY B CA 1
ATOM 2257 C C . GLY B 1 4 ? -2.916 -32.625 -21.094 1 98.44 4 GLY B C 1
ATOM 2258 O O . GLY B 1 4 ? -2.057 -32.125 -20.375 1 98.44 4 GLY B O 1
ATOM 2259 N N . MET B 1 5 ? -4.199 -32.375 -20.938 1 97.62 5 MET B N 1
ATOM 2260 C CA . MET B 1 5 ? -4.754 -31.531 -19.891 1 97.62 5 MET B CA 1
ATOM 2261 C C . MET B 1 5 ? -5.375 -32.375 -18.781 1 97.62 5 MET B C 1
ATOM 2263 O O . MET B 1 5 ? -6.242 -33.219 -19.047 1 97.62 5 MET B O 1
ATOM 2267 N N . ILE B 1 6 ? -4.883 -32.094 -17.562 1 97.25 6 ILE B N 1
ATOM 2268 C CA . ILE B 1 6 ? -5.359 -32.875 -16.438 1 97.25 6 ILE B CA 1
ATOM 2269 C C . ILE B 1 6 ? -6.141 -32 -15.477 1 97.25 6 ILE B C 1
ATOM 2271 O O . ILE B 1 6 ? -5.605 -31.016 -14.953 1 97.25 6 ILE B O 1
ATOM 2275 N N . GLY B 1 7 ? -7.336 -32.375 -15.156 1 94.5 7 GLY B N 1
ATOM 2276 C CA . GLY B 1 7 ? -8.219 -31.578 -14.328 1 94.5 7 GLY B CA 1
ATOM 2277 C C . GLY B 1 7 ? -9.031 -30.562 -15.125 1 94.5 7 GLY B C 1
ATOM 2278 O O . GLY B 1 7 ? -8.484 -29.625 -15.695 1 94.5 7 GLY B O 1
ATOM 2279 N N . THR B 1 8 ? -10.336 -30.75 -15.195 1 93.88 8 THR B N 1
ATOM 2280 C CA . THR B 1 8 ? -11.227 -29.922 -15.992 1 93.88 8 THR B CA 1
ATOM 2281 C C . THR B 1 8 ? -12.281 -29.25 -15.102 1 93.88 8 THR B C 1
ATOM 2283 O O . THR B 1 8 ? -13.477 -29.312 -15.406 1 93.88 8 THR B O 1
ATOM 2286 N N . ASP B 1 9 ? -11.773 -28.688 -14.047 1 91.88 9 ASP B N 1
ATOM 2287 C CA . ASP B 1 9 ? -12.648 -28.078 -13.047 1 91.88 9 ASP B CA 1
ATOM 2288 C C . ASP B 1 9 ? -12.312 -26.594 -12.852 1 91.88 9 ASP B C 1
ATOM 2290 O O . ASP B 1 9 ? -12.703 -26 -11.852 1 91.88 9 ASP B O 1
ATOM 2294 N N . SER B 1 10 ? -11.539 -26.062 -13.766 1 88.75 10 SER B N 1
ATOM 2295 C CA . SER B 1 10 ? -11.133 -24.672 -13.625 1 88.75 10 SER B CA 1
ATOM 2296 C C . SER B 1 10 ? -11.328 -23.906 -14.922 1 88.75 10 SER B C 1
ATOM 2298 O O . SER B 1 10 ? -11.312 -24.5 -16 1 88.75 10 SER B O 1
ATOM 2300 N N . THR B 1 11 ? -11.469 -22.594 -14.812 1 87.31 11 THR B N 1
ATOM 2301 C CA . THR B 1 11 ? -11.508 -21.719 -15.984 1 87.31 11 THR B CA 1
ATOM 2302 C C . THR B 1 11 ? -10.156 -21.719 -16.688 1 87.31 11 THR B C 1
ATOM 2304 O O . THR B 1 11 ? -10.078 -21.406 -17.891 1 87.31 11 THR B O 1
ATOM 2307 N N . HIS B 1 12 ? -9.141 -22.094 -16 1 91.81 12 HIS B N 1
ATOM 2308 C CA . HIS B 1 12 ? -7.816 -22.172 -16.609 1 91.81 12 HIS B CA 1
ATOM 2309 C C . HIS B 1 12 ? -7.762 -23.266 -17.672 1 91.81 12 HIS B C 1
ATOM 2311 O O . HIS B 1 12 ? -7.121 -23.109 -18.719 1 91.81 12 HIS B O 1
ATOM 2317 N N . ALA B 1 13 ? -8.438 -24.344 -17.375 1 93.88 13 ALA B N 1
ATOM 2318 C CA . ALA B 1 13 ? -8.461 -25.422 -18.359 1 93.88 13 ALA B CA 1
ATOM 2319 C C . ALA B 1 13 ? -9.016 -24.922 -19.688 1 93.88 13 ALA B C 1
ATOM 2321 O O . ALA B 1 13 ? -8.484 -25.25 -20.75 1 93.88 13 ALA B O 1
ATOM 2322 N N . LEU B 1 14 ? -10.047 -24.125 -19.609 1 93.62 14 LEU B N 1
ATOM 2323 C CA . LEU B 1 14 ? -10.656 -23.578 -20.828 1 93.62 14 LEU B CA 1
ATOM 2324 C C . LEU B 1 14 ? -9.734 -22.547 -21.484 1 93.62 14 LEU B C 1
ATOM 2326 O O . LEU B 1 14 ? -9.477 -22.625 -22.688 1 93.62 14 LEU B O 1
ATOM 2330 N N . ALA B 1 15 ? -9.203 -21.656 -20.672 1 93.75 15 ALA B N 1
ATOM 2331 C CA . ALA B 1 15 ? -8.367 -20.562 -21.188 1 93.75 15 ALA B CA 1
ATOM 2332 C C . ALA B 1 15 ? -7.102 -21.125 -21.844 1 93.75 15 ALA B C 1
ATOM 2334 O O . ALA B 1 15 ? -6.703 -20.672 -22.922 1 93.75 15 ALA B O 1
ATOM 2335 N N . PHE B 1 16 ? -6.512 -22.094 -21.203 1 96.75 16 PHE B N 1
ATOM 2336 C CA . PHE B 1 16 ? -5.27 -22.672 -21.719 1 96.75 16 PHE B CA 1
ATOM 2337 C C . PHE B 1 16 ? -5.527 -23.484 -22.984 1 96.75 16 PHE B C 1
ATOM 2339 O O . PHE B 1 16 ? -4.793 -23.359 -23.969 1 96.75 16 PHE B O 1
ATOM 2346 N N . SER B 1 17 ? -6.578 -24.297 -22.984 1 96.69 17 SER B N 1
ATOM 2347 C CA . SER B 1 17 ? -6.879 -25.156 -24.125 1 96.69 17 SER B CA 1
ATOM 2348 C C . SER B 1 17 ? -7.145 -24.328 -25.391 1 96.69 17 SER B C 1
ATOM 2350 O O . SER B 1 17 ? -6.672 -24.672 -26.469 1 96.69 17 SER B O 1
ATOM 2352 N N . GLU B 1 18 ? -7.891 -23.281 -25.219 1 95.81 18 GLU B N 1
ATOM 2353 C CA . GLU B 1 18 ? -8.211 -22.406 -26.359 1 95.81 18 GLU B CA 1
ATOM 2354 C C . GLU B 1 18 ? -6.941 -21.844 -26.984 1 95.81 18 GLU B C 1
ATOM 2356 O O . GLU B 1 18 ? -6.805 -21.859 -28.219 1 95.81 18 GLU B O 1
ATOM 2361 N N . ARG B 1 19 ? -6.023 -21.438 -26.234 1 96.5 19 ARG B N 1
ATOM 2362 C CA . ARG B 1 19 ? -4.797 -20.812 -26.719 1 96.5 19 ARG B CA 1
ATOM 2363 C C . ARG B 1 19 ? -3.857 -21.844 -27.328 1 96.5 19 ARG B C 1
ATOM 2365 O O . ARG B 1 19 ? -3.221 -21.578 -28.359 1 96.5 19 ARG B O 1
ATOM 2372 N N . LEU B 1 20 ? -3.791 -22.969 -26.734 1 98 20 LEU B N 1
ATOM 2373 C CA . LEU B 1 20 ? -2.938 -24.031 -27.25 1 98 20 LEU B CA 1
ATOM 2374 C C . LEU B 1 20 ? -3.449 -24.547 -28.609 1 98 20 LEU B C 1
ATOM 2376 O O . LEU B 1 20 ? -2.662 -24.781 -29.516 1 98 20 LEU B O 1
ATOM 2380 N N . LYS B 1 21 ? -4.766 -24.656 -28.703 1 97.38 21 LYS B N 1
ATOM 2381 C CA . LYS B 1 21 ? -5.359 -25.062 -29.969 1 97.38 21 LYS B CA 1
ATOM 2382 C C . LYS B 1 21 ? -5.082 -24.031 -31.062 1 97.38 21 LYS B C 1
ATOM 2384 O O . LYS B 1 21 ? -4.75 -24.406 -32.188 1 97.38 21 LYS B O 1
ATOM 2389 N N . LYS B 1 22 ? -5.227 -22.812 -30.703 1 96.31 22 LYS B N 1
ATOM 2390 C CA . LYS B 1 22 ? -4.969 -21.734 -31.656 1 96.31 22 LYS B CA 1
ATOM 2391 C C . LYS B 1 22 ? -3.525 -21.781 -32.156 1 96.31 22 LYS B C 1
ATOM 2393 O O . LYS B 1 22 ? -3.244 -21.391 -33.281 1 96.31 22 LYS B O 1
ATOM 2398 N N . LYS B 1 23 ? -2.662 -22.281 -31.359 1 97.38 23 LYS B N 1
ATOM 2399 C CA . LYS B 1 23 ? -1.246 -22.359 -31.703 1 97.38 23 LYS B CA 1
ATOM 2400 C C . LYS B 1 23 ? -0.938 -23.641 -32.469 1 97.38 23 LYS B C 1
ATOM 2402 O O . LYS B 1 23 ? 0.212 -23.891 -32.844 1 97.38 23 LYS B O 1
ATOM 2407 N N . GLY B 1 24 ? -1.895 -24.484 -32.625 1 97.38 24 GLY B N 1
ATOM 2408 C CA . GLY B 1 24 ? -1.756 -25.641 -33.5 1 97.38 24 GLY B CA 1
ATOM 2409 C C . GLY B 1 24 ? -1.429 -26.922 -32.781 1 97.38 24 GLY B C 1
ATOM 2410 O O . GLY B 1 24 ? -1.068 -27.922 -33.406 1 97.38 24 GLY B O 1
ATOM 2411 N N . HIS B 1 25 ? -1.592 -26.891 -31.469 1 98.31 25 HIS B N 1
ATOM 2412 C CA . HIS B 1 25 ? -1.317 -28.094 -30.703 1 98.31 25 HIS B CA 1
ATOM 2413 C C . HIS B 1 25 ? -2.553 -28.984 -30.609 1 98.31 25 HIS B C 1
ATOM 2415 O O . HIS B 1 25 ? -3.684 -28.5 -30.656 1 98.31 25 HIS B O 1
ATOM 2421 N N . GLU B 1 26 ? -2.324 -30.219 -30.547 1 98.38 26 GLU B N 1
ATOM 2422 C CA . GLU B 1 26 ? -3.398 -31.188 -30.312 1 98.38 26 GLU B CA 1
ATOM 2423 C C . GLU B 1 26 ? -3.582 -31.453 -28.828 1 98.38 26 GLU B C 1
ATOM 2425 O O . GLU B 1 26 ? -2.609 -31.703 -28.109 1 98.38 26 GLU B O 1
ATOM 2430 N N . LEU B 1 27 ? -4.848 -31.469 -28.375 1 98.5 27 LEU B N 1
ATOM 2431 C CA . LEU B 1 27 ? -5.094 -31.594 -26.953 1 98.5 27 LEU B CA 1
ATOM 2432 C C . LEU B 1 27 ? -5.887 -32.844 -26.625 1 98.5 27 LEU B C 1
ATOM 2434 O O . LEU B 1 27 ? -6.715 -33.281 -27.438 1 98.5 27 LEU B O 1
ATOM 2438 N N . PHE B 1 28 ? -5.609 -33.406 -25.516 1 98.44 28 PHE B N 1
ATOM 2439 C CA . PHE B 1 28 ? -6.359 -34.469 -24.859 1 98.44 28 PHE B CA 1
ATOM 2440 C C . PHE B 1 28 ? -6.637 -34.125 -23.406 1 98.44 28 PHE B C 1
ATOM 2442 O O . PHE B 1 28 ? -5.812 -33.5 -22.75 1 98.44 28 PHE B O 1
ATOM 2449 N N . ALA B 1 29 ? -7.805 -34.594 -22.938 1 97.94 29 ALA B N 1
ATOM 2450 C CA . ALA B 1 29 ? -8.164 -34.188 -21.578 1 97.94 29 ALA B CA 1
ATOM 2451 C C . ALA B 1 29 ? -8.414 -35.406 -20.688 1 97.94 29 ALA B C 1
ATOM 2453 O O . ALA B 1 29 ? -8.898 -36.438 -21.156 1 97.94 29 ALA B O 1
ATOM 2454 N N . TYR B 1 30 ? -7.984 -35.281 -19.5 1 97.06 30 TYR B N 1
ATOM 2455 C CA . TYR B 1 30 ? -8.344 -36.156 -18.406 1 97.06 30 TYR B CA 1
ATOM 2456 C C . TYR B 1 30 ? -9.164 -35.438 -17.344 1 97.06 30 TYR B C 1
ATOM 2458 O O . TYR B 1 30 ? -8.672 -34.531 -16.703 1 97.06 30 TYR B O 1
ATOM 2466 N N . ARG B 1 31 ? -10.375 -35.844 -17.203 1 93 31 ARG B N 1
ATOM 2467 C CA . ARG B 1 31 ? -11.344 -35.125 -16.375 1 93 31 ARG B CA 1
ATOM 2468 C C . ARG B 1 31 ? -10.898 -35.094 -14.922 1 93 31 ARG B C 1
ATOM 2470 O O . ARG B 1 31 ? -10.953 -34.062 -14.273 1 93 31 ARG B O 1
ATOM 2477 N N . GLY B 1 32 ? -10.32 -36.125 -14.422 1 84.06 32 GLY B N 1
ATOM 2478 C CA . GLY B 1 32 ? -9.977 -36.25 -13.016 1 84.06 32 GLY B CA 1
ATOM 2479 C C . GLY B 1 32 ? -11.172 -36.062 -12.094 1 84.06 32 GLY B C 1
ATOM 2480 O O . GLY B 1 32 ? -12.32 -36.219 -12.516 1 84.06 32 GLY B O 1
ATOM 2481 N N . GLY B 1 33 ? -11.086 -35.906 -10.805 1 80.75 33 GLY B N 1
ATOM 2482 C CA . GLY B 1 33 ? -12.055 -35.656 -9.758 1 80.75 33 GLY B CA 1
ATOM 2483 C C . GLY B 1 33 ? -11.531 -34.688 -8.695 1 80.75 33 GLY B C 1
ATOM 2484 O O . GLY B 1 33 ? -10.391 -34.219 -8.781 1 80.75 33 GLY B O 1
ATOM 2485 N N . SER B 1 34 ? -12.469 -34.25 -7.879 1 84.81 34 SER B N 1
ATOM 2486 C CA . SER B 1 34 ? -12.031 -33.344 -6.824 1 84.81 34 SER B CA 1
ATOM 2487 C C . SER B 1 34 ? -12.797 -33.594 -5.527 1 84.81 34 SER B C 1
ATOM 2489 O O . SER B 1 34 ? -13.969 -33.969 -5.559 1 84.81 34 SER B O 1
ATOM 2491 N N . SER B 1 35 ? -12.094 -33.375 -4.484 1 81.38 35 SER B N 1
ATOM 2492 C CA . SER B 1 35 ? -12.75 -33.438 -3.186 1 81.38 35 SER B CA 1
ATOM 2493 C C . SER B 1 35 ? -13.383 -32.094 -2.822 1 81.38 35 SER B C 1
ATOM 2495 O O . SER B 1 35 ? -14.164 -32 -1.877 1 81.38 35 SER B O 1
ATOM 2497 N N . ILE B 1 36 ? -13.109 -31.078 -3.545 1 86 36 ILE B N 1
ATOM 2498 C CA . ILE B 1 36 ? -13.594 -29.719 -3.283 1 86 36 ILE B CA 1
ATOM 2499 C C . ILE B 1 36 ? -14.938 -29.516 -3.979 1 86 36 ILE B C 1
ATOM 2501 O O . ILE B 1 36 ? -15.07 -29.797 -5.176 1 86 36 ILE B O 1
ATOM 2505 N N . GLU B 1 37 ? -15.898 -29.047 -3.25 1 83.88 37 GLU B N 1
ATOM 2506 C CA . GLU B 1 37 ? -17.25 -28.844 -3.775 1 83.88 37 GLU B CA 1
ATOM 2507 C C . GLU B 1 37 ? -17.234 -27.906 -4.98 1 83.88 37 GLU B C 1
ATOM 2509 O O . GLU B 1 37 ? -17.891 -28.188 -5.992 1 83.88 37 GLU B O 1
ATOM 2514 N N . LEU B 1 38 ? -16.516 -26.828 -4.855 1 81.56 38 LEU B N 1
ATOM 2515 C CA . LEU B 1 38 ? -16.422 -25.875 -5.949 1 81.56 38 LEU B CA 1
ATOM 2516 C C . LEU B 1 38 ? -15.992 -26.562 -7.242 1 81.56 38 LEU B C 1
ATOM 2518 O O . LEU B 1 38 ? -16.578 -26.312 -8.305 1 81.56 38 LEU B O 1
ATOM 2522 N N . SER B 1 39 ? -15.047 -27.375 -7.156 1 83 39 SER B N 1
ATOM 2523 C CA . SER B 1 39 ? -14.508 -28.094 -8.305 1 83 39 SER B CA 1
ATOM 2524 C C . SER B 1 39 ? -15.5 -29.109 -8.836 1 83 39 SER B C 1
ATOM 2526 O O . SER B 1 39 ? -15.727 -29.203 -10.047 1 83 39 SER B O 1
ATOM 2528 N N . ARG B 1 40 ? -16.109 -29.781 -7.973 1 84.06 40 ARG B N 1
ATOM 2529 C CA . ARG B 1 40 ? -17.078 -30.797 -8.375 1 84.06 40 ARG B CA 1
ATOM 2530 C C . ARG B 1 40 ? -18.219 -30.188 -9.172 1 84.06 40 ARG B C 1
ATOM 2532 O O . ARG B 1 40 ? -18.703 -30.781 -10.141 1 84.06 40 ARG B O 1
ATOM 2539 N N . ASN B 1 41 ? -18.531 -29.016 -8.797 1 86.44 41 ASN B N 1
ATOM 2540 C CA . ASN B 1 41 ? -19.672 -28.359 -9.414 1 86.44 41 ASN B CA 1
ATOM 2541 C C . ASN B 1 41 ? -19.328 -27.781 -10.773 1 86.44 41 ASN B C 1
ATOM 2543 O O . ASN B 1 41 ? -20.203 -27.469 -11.578 1 86.44 41 ASN B O 1
ATOM 2547 N N . ARG B 1 42 ? -18.047 -27.656 -11.031 1 89.56 42 ARG B N 1
ATOM 2548 C CA . ARG B 1 42 ? -17.609 -27.016 -12.266 1 89.56 42 ARG B CA 1
ATOM 2549 C C . ARG B 1 42 ? -17.172 -28.031 -13.297 1 89.56 42 ARG B C 1
ATOM 2551 O O . ARG B 1 42 ? -17.078 -27.734 -14.492 1 89.56 42 ARG B O 1
ATOM 2558 N N . ILE B 1 43 ? -16.875 -29.234 -12.844 1 91.19 43 ILE B N 1
ATOM 2559 C CA . ILE B 1 43 ? -16.188 -30.219 -13.672 1 91.19 43 ILE B CA 1
ATOM 2560 C C . ILE B 1 43 ? -17.047 -30.547 -14.891 1 91.19 43 ILE B C 1
ATOM 2562 O O . ILE B 1 43 ? -16.547 -30.609 -16.016 1 91.19 43 ILE B O 1
ATOM 2566 N N . ASP B 1 44 ? -18.344 -30.719 -14.672 1 91.19 44 ASP B N 1
ATOM 2567 C CA . ASP B 1 44 ? -19.219 -31.078 -15.789 1 91.19 44 ASP B CA 1
ATOM 2568 C C . ASP B 1 44 ? -19.281 -29.953 -16.828 1 91.19 44 ASP B C 1
ATOM 2570 O O . ASP B 1 44 ? -19.188 -30.203 -18.031 1 91.19 44 ASP B O 1
ATOM 2574 N N . ARG B 1 45 ? -19.438 -28.844 -16.312 1 93.19 45 ARG B N 1
ATOM 2575 C CA . ARG B 1 45 ? -19.547 -27.688 -17.203 1 93.19 45 ARG B CA 1
ATOM 2576 C C . ARG B 1 45 ? -18.25 -27.5 -18 1 93.19 45 ARG B C 1
ATOM 2578 O O . ARG B 1 45 ? -18.297 -27.344 -19.219 1 93.19 45 ARG B O 1
ATOM 2585 N N . VAL B 1 46 ? -17.141 -27.516 -17.344 1 94.44 46 VAL B N 1
ATOM 2586 C CA . VAL B 1 46 ? -15.844 -27.297 -17.984 1 94.44 46 VAL B CA 1
ATOM 2587 C C . VAL B 1 46 ? -15.547 -28.422 -18.953 1 94.44 46 VAL B C 1
ATOM 2589 O O . VAL B 1 46 ? -15.117 -28.188 -20.094 1 94.44 46 VAL B O 1
ATOM 2592 N N . SER B 1 47 ? -15.852 -29.641 -18.594 1 94.81 47 SER B N 1
ATOM 2593 C CA . SER B 1 47 ? -15.656 -30.781 -19.469 1 94.81 47 SER B CA 1
ATOM 2594 C C . SER B 1 47 ? -16.516 -30.688 -20.719 1 94.81 47 SER B C 1
ATOM 2596 O O . SER B 1 47 ? -16.078 -31 -21.812 1 94.81 47 SER B O 1
ATOM 2598 N N . GLY B 1 48 ? -17.703 -30.281 -20.453 1 95.25 48 GLY B N 1
ATOM 2599 C CA . GLY B 1 48 ? -18.609 -30.094 -21.578 1 95.25 48 GLY B CA 1
ATOM 2600 C C . GLY B 1 48 ? -18.094 -29.094 -22.594 1 95.25 48 GLY B C 1
ATOM 2601 O O . GLY B 1 48 ? -18.156 -29.328 -23.797 1 95.25 48 GLY B O 1
ATOM 2602 N N . GLU B 1 49 ? -17.641 -28.031 -22.109 1 95.88 49 GLU B N 1
ATOM 2603 C CA . GLU B 1 49 ? -17.109 -26.984 -22.984 1 95.88 49 GLU B CA 1
ATOM 2604 C C . GLU B 1 49 ? -15.883 -27.484 -23.75 1 95.88 49 GLU B C 1
ATOM 2606 O O . GLU B 1 49 ? -15.703 -27.156 -24.922 1 95.88 49 GLU B O 1
ATOM 2611 N N . LEU B 1 50 ? -15.023 -28.25 -23.078 1 96.31 50 LEU B N 1
ATOM 2612 C CA . LEU B 1 50 ? -13.828 -28.797 -23.719 1 96.31 50 LEU B CA 1
ATOM 2613 C C . LEU B 1 50 ? -14.211 -29.766 -24.812 1 96.31 50 LEU B C 1
ATOM 2615 O O . LEU B 1 50 ? -13.617 -29.766 -25.906 1 96.31 50 LEU B O 1
ATOM 2619 N N . ARG B 1 51 ? -15.203 -30.547 -24.609 1 96.12 51 ARG B N 1
ATOM 2620 C CA . ARG B 1 51 ? -15.68 -31.5 -25.609 1 96.12 51 ARG B CA 1
ATOM 2621 C C . ARG B 1 51 ? -16.234 -30.766 -26.828 1 96.12 51 ARG B C 1
ATOM 2623 O O . ARG B 1 51 ? -15.977 -31.141 -27.969 1 96.12 51 ARG B O 1
ATOM 2630 N N . LYS B 1 52 ? -16.969 -29.781 -26.484 1 96.31 52 LYS B N 1
ATOM 2631 C CA . LYS B 1 52 ? -17.547 -28.969 -27.562 1 96.31 52 LYS B CA 1
ATOM 2632 C C . LYS B 1 52 ? -16.453 -28.359 -28.438 1 96.31 52 LYS B C 1
ATOM 2634 O O . LYS B 1 52 ? -16.656 -28.156 -29.625 1 96.31 52 LYS B O 1
ATOM 2639 N N . ASN B 1 53 ? -15.367 -28.141 -27.844 1 95.75 53 ASN B N 1
ATOM 2640 C CA . ASN B 1 53 ? -14.242 -27.531 -28.562 1 95.75 53 ASN B CA 1
ATOM 2641 C C . ASN B 1 53 ? -13.391 -28.594 -29.25 1 95.75 53 ASN B C 1
ATOM 2643 O O . ASN B 1 53 ? -12.297 -28.297 -29.734 1 95.75 53 ASN B O 1
ATOM 2647 N N . GLY B 1 54 ? -13.797 -29.812 -29.188 1 96.06 54 GLY B N 1
ATOM 2648 C CA . GLY B 1 54 ? -13.172 -30.859 -29.969 1 96.06 54 GLY B CA 1
ATOM 2649 C C . GLY B 1 54 ? -12.023 -31.547 -29.25 1 96.06 54 GLY B C 1
ATOM 2650 O O . GLY B 1 54 ? -11.156 -32.156 -29.875 1 96.06 54 GLY B O 1
ATOM 2651 N N . ILE B 1 55 ? -11.984 -31.469 -27.953 1 97.75 55 ILE B N 1
ATOM 2652 C CA . ILE B 1 55 ? -10.898 -32.094 -27.188 1 97.75 55 ILE B CA 1
ATOM 2653 C C . ILE B 1 55 ? -11.344 -33.469 -26.688 1 97.75 55 ILE B C 1
ATOM 2655 O O . ILE B 1 55 ? -12.273 -33.562 -25.891 1 97.75 55 ILE B O 1
ATOM 2659 N N . PRO B 1 56 ? -10.734 -34.469 -27.172 1 97.88 56 PRO B N 1
ATOM 2660 C CA . PRO B 1 56 ? -11.117 -35.812 -26.719 1 97.88 56 PRO B CA 1
ATOM 2661 C C . PRO B 1 56 ? -10.734 -36.094 -25.266 1 97.88 56 PRO B C 1
ATOM 2663 O O . PRO B 1 56 ? -9.695 -35.594 -24.797 1 97.88 56 PRO B O 1
ATOM 2666 N N . PHE B 1 57 ? -11.562 -36.875 -24.594 1 97.44 57 PHE B N 1
ATOM 2667 C CA . PHE B 1 57 ? -11.312 -37.25 -23.203 1 97.44 57 PHE B CA 1
ATOM 2668 C C . PHE B 1 57 ? -10.758 -38.656 -23.094 1 97.44 57 PHE B C 1
ATOM 2670 O O . PHE B 1 57 ? -11.227 -39.562 -23.781 1 97.44 57 PHE B O 1
ATOM 2677 N N . ILE B 1 58 ? -9.734 -38.75 -22.312 1 96.88 58 ILE B N 1
ATOM 2678 C CA . ILE B 1 58 ? -9.086 -40 -22.031 1 96.88 58 ILE B CA 1
ATOM 2679 C C . ILE B 1 58 ? -9.422 -40.469 -20.609 1 96.88 58 ILE B C 1
ATOM 2681 O O . ILE B 1 58 ? -9.531 -39.625 -19.703 1 96.88 58 ILE B O 1
ATOM 2685 N N . THR B 1 59 ? -9.484 -41.75 -20.328 1 94.69 59 THR B N 1
ATOM 2686 C CA . THR B 1 59 ? -10.078 -42.25 -19.094 1 94.69 59 THR B CA 1
ATOM 2687 C C . THR B 1 59 ? -9.008 -42.5 -18.047 1 94.69 59 THR B C 1
ATOM 2689 O O . THR B 1 59 ? -9.305 -42.5 -16.844 1 94.69 59 THR B O 1
ATOM 2692 N N . THR B 1 60 ? -7.801 -42.75 -18.531 1 95.5 60 THR B N 1
ATOM 2693 C CA . THR B 1 60 ? -6.746 -43 -17.562 1 95.5 60 THR B CA 1
ATOM 2694 C C . THR B 1 60 ? -5.531 -42.125 -17.828 1 95.5 60 THR B C 1
ATOM 2696 O O . THR B 1 60 ? -5.242 -41.812 -18.984 1 95.5 60 THR B O 1
ATOM 2699 N N . LEU B 1 61 ? -4.812 -41.875 -16.797 1 96.88 61 LEU B N 1
ATOM 2700 C CA . LEU B 1 61 ? -3.596 -41.062 -16.938 1 96.88 61 LEU B CA 1
ATOM 2701 C C . LEU B 1 61 ? -2.516 -41.844 -17.688 1 96.88 61 LEU B C 1
ATOM 2703 O O . LEU B 1 61 ? -1.709 -41.281 -18.406 1 96.88 61 LEU B O 1
ATOM 2707 N N . GLN B 1 62 ? -2.561 -43.156 -17.578 1 95.44 62 GLN B N 1
ATOM 2708 C CA . GLN B 1 62 ? -1.608 -44 -18.281 1 95.44 62 GLN B CA 1
ATOM 2709 C C . GLN B 1 62 ? -1.787 -43.875 -19.797 1 95.44 62 GLN B C 1
ATOM 2711 O O . GLN B 1 62 ? -0.809 -43.75 -20.531 1 95.44 62 GLN B O 1
ATOM 2716 N N . GLU B 1 63 ? -3.043 -44 -20.188 1 96.56 63 GLU B N 1
ATOM 2717 C CA . GLU B 1 63 ? -3.326 -43.812 -21.609 1 96.56 63 GLU B CA 1
ATOM 2718 C C . GLU B 1 63 ? -2.932 -42.438 -22.094 1 96.56 63 GLU B C 1
ATOM 2720 O O . GLU B 1 63 ? -2.385 -42.281 -23.188 1 96.56 63 GLU B O 1
ATOM 2725 N N . LEU B 1 64 ? -3.217 -41.438 -21.266 1 97.5 64 LEU B N 1
ATOM 2726 C CA . LEU B 1 64 ? -2.842 -40.062 -21.609 1 97.5 64 LEU B CA 1
ATOM 2727 C C . LEU B 1 64 ? -1.331 -39.938 -21.766 1 97.5 64 LEU B C 1
ATOM 2729 O O . LEU B 1 64 ? -0.854 -39.281 -22.703 1 97.5 64 LEU B O 1
ATOM 2733 N N . ALA B 1 65 ? -0.573 -40.531 -20.875 1 97 65 ALA B N 1
ATOM 2734 C CA . ALA B 1 65 ? 0.888 -40.5 -20.875 1 97 65 ALA B CA 1
ATOM 2735 C C . ALA B 1 65 ? 1.447 -41.125 -22.156 1 97 65 ALA B C 1
ATOM 2737 O O . ALA B 1 65 ? 2.486 -40.688 -22.656 1 97 65 ALA B O 1
ATOM 2738 N N . ASN B 1 66 ? 0.733 -42.062 -22.75 1 96.19 66 ASN B N 1
ATOM 2739 C CA . ASN B 1 66 ? 1.199 -42.781 -23.938 1 96.19 66 ASN B CA 1
ATOM 2740 C C . ASN B 1 66 ? 1.001 -41.938 -25.203 1 96.19 66 ASN B C 1
ATOM 2742 O O . ASN B 1 66 ? 1.763 -42.062 -26.156 1 96.19 66 ASN B O 1
ATOM 2746 N N . ILE B 1 67 ? 0.096 -41.094 -25.156 1 96.44 67 ILE B N 1
ATOM 2747 C CA . ILE B 1 67 ? -0.301 -40.438 -26.406 1 96.44 67 ILE B CA 1
ATOM 2748 C C . ILE B 1 67 ? 0.269 -39.031 -26.453 1 96.44 67 ILE B C 1
ATOM 2750 O O . ILE B 1 67 ? 0.511 -38.5 -27.531 1 96.44 67 ILE B O 1
ATOM 2754 N N . CYS B 1 68 ? 0.529 -38.406 -25.359 1 98.38 68 CYS B N 1
ATOM 2755 C CA . CYS B 1 68 ? 0.854 -37 -25.344 1 98.38 68 CYS B CA 1
ATOM 2756 C C . CYS B 1 68 ? 2.359 -36.781 -25.234 1 98.38 68 CYS B C 1
ATOM 2758 O O . CYS B 1 68 ? 3.088 -37.688 -24.812 1 98.38 68 CYS B O 1
ATOM 2760 N N . ASP B 1 69 ? 2.791 -35.562 -25.594 1 98.38 69 ASP B N 1
ATOM 2761 C CA . ASP B 1 69 ? 4.195 -35.156 -25.562 1 98.38 69 ASP B CA 1
ATOM 2762 C C . ASP B 1 69 ? 4.512 -34.375 -24.297 1 98.38 69 ASP B C 1
ATOM 2764 O O . ASP B 1 69 ? 5.672 -34.25 -23.906 1 98.38 69 ASP B O 1
ATOM 2768 N N . ALA B 1 70 ? 3.576 -33.781 -23.734 1 98.62 70 ALA B N 1
ATOM 2769 C CA . ALA B 1 70 ? 3.689 -32.938 -22.547 1 98.62 70 ALA B CA 1
ATOM 2770 C C . ALA B 1 70 ? 2.357 -32.844 -21.812 1 98.62 70 ALA B C 1
ATOM 2772 O O . ALA B 1 70 ? 1.321 -33.25 -22.328 1 98.62 70 ALA B O 1
ATOM 2773 N N . PHE B 1 71 ? 2.377 -32.281 -20.562 1 98.69 71 PHE B N 1
ATOM 2774 C CA . PHE B 1 71 ? 1.165 -32.281 -19.75 1 98.69 71 PHE B CA 1
ATOM 2775 C C . PHE B 1 71 ? 0.981 -30.953 -19.031 1 98.69 71 PHE B C 1
ATOM 2777 O O . PHE B 1 71 ? 1.959 -30.312 -18.641 1 98.69 71 PHE B O 1
ATOM 2784 N N . ILE B 1 72 ? -0.258 -30.562 -18.828 1 98.5 72 ILE B N 1
ATOM 2785 C CA . ILE B 1 72 ? -0.675 -29.422 -18.016 1 98.5 72 ILE B CA 1
ATOM 2786 C C . ILE B 1 72 ? -1.692 -29.875 -16.969 1 98.5 72 ILE B C 1
ATOM 2788 O O . ILE B 1 72 ? -2.766 -30.375 -17.312 1 98.5 72 ILE B O 1
ATOM 2792 N N . ILE B 1 73 ? -1.312 -29.75 -15.742 1 97.94 73 ILE B N 1
ATOM 2793 C CA . ILE B 1 73 ? -2.232 -30.047 -14.648 1 97.94 73 ILE B CA 1
ATOM 2794 C C . ILE B 1 73 ? -2.918 -28.766 -14.188 1 97.94 73 ILE B C 1
ATOM 2796 O O . ILE B 1 73 ? -2.26 -27.844 -13.695 1 97.94 73 ILE B O 1
ATOM 2800 N N . THR B 1 74 ? -4.273 -28.719 -14.312 1 96.19 74 THR B N 1
ATOM 2801 C CA . THR B 1 74 ? -5.035 -27.516 -13.953 1 96.19 74 THR B CA 1
ATOM 2802 C C . THR B 1 74 ? -6.051 -27.844 -12.859 1 96.19 74 THR B C 1
ATOM 2804 O O . THR B 1 74 ? -6.957 -27.047 -12.602 1 96.19 74 THR B O 1
ATOM 2807 N N . SER B 1 75 ? -5.914 -29.062 -12.266 1 94.56 75 SER B N 1
ATOM 2808 C CA . SER B 1 75 ? -6.812 -29.391 -11.164 1 94.56 75 SER B CA 1
ATOM 2809 C C . SER B 1 75 ? -6.797 -28.312 -10.086 1 94.56 75 SER B C 1
ATOM 2811 O O . SER B 1 75 ? -5.73 -27.953 -9.586 1 94.56 75 SER B O 1
ATOM 2813 N N . VAL B 1 76 ? -7.98 -27.859 -9.672 1 91.31 76 VAL B N 1
ATOM 2814 C CA . VAL B 1 76 ? -8.078 -26.797 -8.664 1 91.31 76 VAL B CA 1
ATOM 2815 C C . VAL B 1 76 ? -7.641 -27.344 -7.305 1 91.31 76 VAL B C 1
ATOM 2817 O O . VAL B 1 76 ? -6.977 -26.641 -6.535 1 91.31 76 VAL B O 1
ATOM 2820 N N . ASP B 1 77 ? -8.039 -28.547 -7.059 1 91.31 77 ASP B N 1
ATOM 2821 C CA . ASP B 1 77 ? -7.699 -29.219 -5.812 1 91.31 77 ASP B CA 1
ATOM 2822 C C . ASP B 1 77 ? -6.223 -29.609 -5.785 1 91.31 77 ASP B C 1
ATOM 2824 O O . ASP B 1 77 ? -5.848 -30.672 -6.277 1 91.31 77 ASP B O 1
ATOM 2828 N N . ALA B 1 78 ? -5.441 -28.891 -5.086 1 92 78 ALA B N 1
ATOM 2829 C CA . ALA B 1 78 ? -3.99 -29.062 -5.09 1 92 78 ALA B CA 1
ATOM 2830 C C . ALA B 1 78 ? -3.588 -30.359 -4.391 1 92 78 ALA B C 1
ATOM 2832 O O . ALA B 1 78 ? -2.465 -30.844 -4.562 1 92 78 ALA B O 1
ATOM 2833 N N . SER B 1 79 ? -4.438 -30.922 -3.633 1 90.5 79 SER B N 1
ATOM 2834 C CA . SER B 1 79 ? -4.129 -32.188 -2.953 1 90.5 79 SER B CA 1
ATOM 2835 C C . SER B 1 79 ? -3.969 -33.312 -3.945 1 90.5 79 SER B C 1
ATOM 2837 O O . SER B 1 79 ? -3.416 -34.375 -3.609 1 90.5 79 SER B O 1
ATOM 2839 N N . GLN B 1 80 ? -4.379 -33.094 -5.137 1 93.5 80 GLN B N 1
ATOM 2840 C CA . GLN B 1 80 ? -4.332 -34.156 -6.152 1 93.5 80 GLN B CA 1
ATOM 2841 C C . GLN B 1 80 ? -3.049 -34.062 -6.973 1 93.5 80 GLN B C 1
ATOM 2843 O O . GLN B 1 80 ? -2.721 -35 -7.719 1 93.5 80 GLN B O 1
ATOM 2848 N N . HIS B 1 81 ? -2.326 -33 -6.855 1 96.44 81 HIS B N 1
ATOM 2849 C CA . HIS B 1 81 ? -1.243 -32.719 -7.789 1 96.44 81 HIS B CA 1
ATOM 2850 C C . HIS B 1 81 ? -0.129 -33.75 -7.68 1 96.44 81 HIS B C 1
ATOM 2852 O O . HIS B 1 81 ? 0.43 -34.188 -8.695 1 96.44 81 HIS B O 1
ATOM 2858 N N . PHE B 1 82 ? 0.174 -34.125 -6.48 1 96.25 82 PHE B N 1
ATOM 2859 C CA . PHE B 1 82 ? 1.269 -35.094 -6.32 1 96.25 82 PHE B CA 1
ATOM 2860 C C . PHE B 1 82 ? 0.948 -36.406 -7.02 1 96.25 82 PHE B C 1
ATOM 2862 O O . PHE B 1 82 ? 1.77 -36.938 -7.777 1 96.25 82 PHE B O 1
ATOM 2869 N N . GLU B 1 83 ? -0.251 -36.938 -6.703 1 95.19 83 GLU B N 1
ATOM 2870 C CA . GLU B 1 83 ? -0.642 -38.219 -7.293 1 95.19 83 GLU B CA 1
ATOM 2871 C C . GLU B 1 83 ? -0.714 -38.125 -8.812 1 95.19 83 GLU B C 1
ATOM 2873 O O . GLU B 1 83 ? -0.274 -39.031 -9.516 1 95.19 83 GLU B O 1
ATOM 2878 N N . GLN B 1 84 ? -1.284 -37.062 -9.328 1 96.75 84 GLN B N 1
ATOM 2879 C CA . GLN B 1 84 ? -1.369 -36.875 -10.766 1 96.75 84 GLN B CA 1
ATOM 2880 C C . GLN B 1 84 ? 0.02 -36.781 -11.398 1 96.75 84 GLN B C 1
ATOM 2882 O O . GLN B 1 84 ? 0.28 -37.438 -12.422 1 96.75 84 GLN B O 1
ATOM 2887 N N . PHE B 1 85 ? 0.91 -36.062 -10.781 1 97.62 85 PHE B N 1
ATOM 2888 C CA . PHE B 1 85 ? 2.287 -35.938 -11.242 1 97.62 85 PHE B CA 1
ATOM 2889 C C . PHE B 1 85 ? 2.971 -37.312 -11.234 1 97.62 85 PHE B C 1
ATOM 2891 O O . PHE B 1 85 ? 3.609 -37.688 -12.211 1 97.62 85 PHE B O 1
ATOM 2898 N N . ALA B 1 86 ? 2.787 -38.031 -10.109 1 96.69 86 ALA B N 1
ATOM 2899 C CA . ALA B 1 86 ? 3.441 -39.312 -9.938 1 96.69 86 ALA B CA 1
ATOM 2900 C C . ALA B 1 86 ? 2.994 -40.312 -11.008 1 96.69 86 ALA B C 1
ATOM 2902 O O . ALA B 1 86 ? 3.805 -41.062 -11.523 1 96.69 86 ALA B O 1
ATOM 2903 N N . GLU B 1 87 ? 1.768 -40.281 -11.32 1 96.19 87 GLU B N 1
ATOM 2904 C CA . GLU B 1 87 ? 1.226 -41.188 -12.312 1 96.19 87 GLU B CA 1
ATOM 2905 C C . GLU B 1 87 ? 1.767 -40.875 -13.703 1 96.19 87 GLU B C 1
ATOM 2907 O O . GLU B 1 87 ? 1.907 -41.781 -14.539 1 96.19 87 GLU B O 1
ATOM 2912 N N . LEU B 1 88 ? 2.084 -39.656 -13.953 1 97.06 88 LEU B N 1
ATOM 2913 C CA . LEU B 1 88 ? 2.6 -39.219 -15.25 1 97.06 88 LEU B CA 1
ATOM 2914 C C . LEU B 1 88 ? 4.113 -39.375 -15.32 1 97.06 88 LEU B C 1
ATOM 2916 O O . LEU B 1 88 ? 4.695 -39.375 -16.406 1 97.06 88 LEU B O 1
ATOM 2920 N N . SER B 1 89 ? 4.816 -39.469 -14.195 1 95.25 89 SER B N 1
ATOM 2921 C CA . SER B 1 89 ? 6.262 -39.344 -14.047 1 95.25 89 SER B CA 1
ATOM 2922 C C . SER B 1 89 ? 7 -40.406 -14.852 1 95.25 89 SER B C 1
ATOM 2924 O O . SER B 1 89 ? 8.102 -40.188 -15.344 1 95.25 89 SER B O 1
ATOM 2926 N N . PRO B 1 90 ? 6.398 -41.625 -15.062 1 93.81 90 PRO B N 1
ATOM 2927 C CA . PRO B 1 90 ? 7.133 -42.656 -15.828 1 93.81 90 PRO B CA 1
ATOM 2928 C C . PRO B 1 90 ? 7.371 -42.25 -17.281 1 93.81 90 PRO B C 1
ATOM 2930 O O . PRO B 1 90 ? 8.227 -42.812 -17.953 1 93.81 90 PRO B O 1
ATOM 2933 N N . SER B 1 91 ? 6.684 -41.312 -17.812 1 92.75 91 SER B N 1
ATOM 2934 C CA . SER B 1 91 ? 6.801 -40.906 -19.203 1 92.75 91 SER B CA 1
ATOM 2935 C C . SER B 1 91 ? 8.023 -40 -19.422 1 92.75 91 SER B C 1
ATOM 2937 O O . SER B 1 91 ? 8.453 -39.781 -20.562 1 92.75 91 SER B O 1
ATOM 2939 N N . ASP B 1 92 ? 8.633 -39.406 -18.391 1 93.56 92 ASP B N 1
ATOM 2940 C CA . ASP B 1 92 ? 9.789 -38.5 -18.391 1 93.56 92 ASP B CA 1
ATOM 2941 C C . ASP B 1 92 ? 9.539 -37.281 -19.297 1 93.56 92 ASP B C 1
ATOM 2943 O O . ASP B 1 92 ? 10.469 -36.781 -19.922 1 93.56 92 ASP B O 1
ATOM 2947 N N . LYS B 1 93 ? 8.281 -36.969 -19.5 1 97.62 93 LYS B N 1
ATOM 2948 C CA . LYS B 1 93 ? 7.867 -35.844 -20.344 1 97.62 93 LYS B CA 1
ATOM 2949 C C . LYS B 1 93 ? 7.652 -34.594 -19.516 1 97.62 93 LYS B C 1
ATOM 2951 O O . LYS B 1 93 ? 7.445 -34.656 -18.297 1 97.62 93 LYS B O 1
ATOM 2956 N N . PRO B 1 94 ? 7.758 -33.344 -20.156 1 98.56 94 PRO B N 1
ATOM 2957 C CA . PRO B 1 94 ? 7.594 -32.125 -19.406 1 98.56 94 PRO B CA 1
ATOM 2958 C C . PRO B 1 94 ? 6.18 -31.938 -18.844 1 98.56 94 PRO B C 1
ATOM 2960 O O . PRO B 1 94 ? 5.203 -32.312 -19.516 1 98.56 94 PRO B O 1
ATOM 2963 N N . ILE B 1 95 ? 6.102 -31.406 -17.609 1 98.69 95 ILE B N 1
ATOM 2964 C CA . ILE B 1 95 ? 4.82 -31.234 -16.938 1 98.69 95 ILE B CA 1
ATOM 2965 C C . ILE B 1 95 ? 4.727 -29.828 -16.359 1 98.69 95 ILE B C 1
ATOM 2967 O O . ILE B 1 95 ? 5.609 -29.406 -15.609 1 98.69 95 ILE B O 1
ATOM 2971 N N . PHE B 1 96 ? 3.709 -29.109 -16.734 1 98.62 96 PHE B N 1
ATOM 2972 C CA . PHE B 1 96 ? 3.332 -27.859 -16.078 1 98.62 96 PHE B CA 1
ATOM 2973 C C . PHE B 1 96 ? 2.207 -28.094 -15.078 1 98.62 96 PHE B C 1
ATOM 2975 O O . PHE B 1 96 ? 1.188 -28.703 -15.414 1 98.62 96 PHE B O 1
ATOM 2982 N N . ILE B 1 97 ? 2.402 -27.672 -13.906 1 98.31 97 ILE B N 1
ATOM 2983 C CA . ILE B 1 97 ? 1.354 -27.734 -12.891 1 98.31 97 ILE B CA 1
ATOM 2984 C C . ILE B 1 97 ? 0.888 -26.328 -12.547 1 98.31 97 ILE B C 1
ATOM 2986 O O . ILE B 1 97 ? 1.671 -25.5 -12.055 1 98.31 97 ILE B O 1
ATOM 2990 N N . ASP B 1 98 ? -0.366 -26.047 -12.773 1 96.94 98 ASP B N 1
ATOM 2991 C CA . ASP B 1 98 ? -0.917 -24.734 -12.438 1 96.94 98 ASP B CA 1
ATOM 2992 C C . ASP B 1 98 ? -0.846 -24.469 -10.938 1 96.94 98 ASP B C 1
ATOM 2994 O O . ASP B 1 98 ? -0.821 -25.422 -10.141 1 96.94 98 ASP B O 1
ATOM 2998 N N . LYS B 1 99 ? -0.87 -23.266 -10.547 1 95.88 99 LYS B N 1
ATOM 2999 C CA . LYS B 1 99 ? -0.683 -22.859 -9.156 1 95.88 99 LYS B CA 1
ATOM 3000 C C . LYS B 1 99 ? -1.841 -23.344 -8.289 1 95.88 99 LYS B C 1
ATOM 3002 O O . LYS B 1 99 ? -2.977 -23.438 -8.758 1 95.88 99 LYS B O 1
ATOM 3007 N N . PRO B 1 100 ? -1.56 -23.562 -7.074 1 96.5 100 PRO B N 1
ATOM 3008 C CA . PRO B 1 100 ? -0.215 -23.766 -6.531 1 96.5 100 PRO B CA 1
ATOM 3009 C C . PRO B 1 100 ? 0.371 -25.125 -6.914 1 96.5 100 PRO B C 1
ATOM 3011 O O . PRO B 1 100 ? -0.365 -26.031 -7.324 1 96.5 100 PRO B O 1
ATOM 3014 N N . LEU B 1 101 ? 1.697 -25.266 -6.812 1 97.88 101 LEU B N 1
ATOM 3015 C CA . LEU B 1 101 ? 2.348 -26.516 -7.156 1 97.88 101 LEU B CA 1
ATOM 3016 C C . LEU B 1 101 ? 1.75 -27.672 -6.363 1 97.88 101 LEU B C 1
ATOM 3018 O O . LEU B 1 101 ? 1.503 -28.75 -6.914 1 97.88 101 LEU B O 1
ATOM 3022 N N . ALA B 1 102 ? 1.552 -27.438 -5.098 1 96.06 102 ALA B N 1
ATOM 3023 C CA . ALA B 1 102 ? 1.002 -28.438 -4.188 1 96.06 102 ALA B CA 1
ATOM 3024 C C . ALA B 1 102 ? 0.255 -27.781 -3.033 1 96.06 102 ALA B C 1
ATOM 3026 O O . ALA B 1 102 ? 0.277 -26.547 -2.891 1 96.06 102 ALA B O 1
ATOM 3027 N N . GLN B 1 103 ? -0.41 -28.578 -2.238 1 91.81 103 GLN B N 1
ATOM 3028 C CA . GLN B 1 103 ? -1.225 -28.047 -1.149 1 91.81 103 GLN B CA 1
ATOM 3029 C C . GLN B 1 103 ? -0.356 -27.625 0.029 1 91.81 103 GLN B C 1
ATOM 3031 O O . GLN B 1 103 ? -0.789 -26.828 0.869 1 91.81 103 GLN B O 1
ATOM 3036 N N . ASN B 1 104 ? 0.854 -28.172 0.142 1 94.31 104 ASN B N 1
ATOM 3037 C CA . ASN B 1 104 ? 1.777 -27.828 1.215 1 94.31 104 ASN B CA 1
ATOM 3038 C C . ASN B 1 104 ? 3.229 -28.078 0.81 1 94.31 104 ASN B C 1
ATOM 3040 O O . ASN B 1 104 ? 3.494 -28.562 -0.286 1 94.31 104 ASN B O 1
ATOM 3044 N N . TYR B 1 105 ? 4.078 -27.641 1.702 1 96.88 105 TYR B N 1
ATOM 3045 C CA . TYR B 1 105 ? 5.512 -27.688 1.428 1 96.88 105 TYR B CA 1
ATOM 3046 C C . TYR B 1 105 ? 5.977 -29.125 1.237 1 96.88 105 TYR B C 1
ATOM 3048 O O . TYR B 1 105 ? 6.797 -29.406 0.36 1 96.88 105 TYR B O 1
ATOM 3056 N N . GLU B 1 106 ? 5.504 -30.031 2.047 1 97.25 106 GLU B N 1
ATOM 3057 C CA . GLU B 1 106 ? 5.914 -31.422 1.979 1 97.25 106 GLU B CA 1
ATOM 3058 C C . GLU B 1 106 ? 5.602 -32.031 0.612 1 97.25 106 GLU B C 1
ATOM 3060 O O . GLU B 1 106 ? 6.465 -32.656 -0.013 1 97.25 106 GLU B O 1
ATOM 3065 N N . GLN B 1 107 ? 4.43 -31.828 0.156 1 97.06 107 GLN B N 1
ATOM 3066 C CA . GLN B 1 107 ? 4.027 -32.344 -1.146 1 97.06 107 GLN B CA 1
ATOM 3067 C C . GLN B 1 107 ? 4.789 -31.656 -2.273 1 97.06 107 GLN B C 1
ATOM 3069 O O . GLN B 1 107 ? 5.172 -32.281 -3.256 1 97.06 107 GLN B O 1
ATOM 3074 N N . ALA B 1 108 ? 4.938 -30.375 -2.141 1 98.19 108 ALA B N 1
ATOM 3075 C CA . ALA B 1 108 ? 5.703 -29.625 -3.143 1 98.19 108 ALA B CA 1
ATOM 3076 C C . ALA B 1 108 ? 7.129 -30.156 -3.248 1 98.19 108 ALA B C 1
ATOM 3078 O O . ALA B 1 108 ? 7.633 -30.391 -4.352 1 98.19 108 ALA B O 1
ATOM 3079 N N . SER B 1 109 ? 7.754 -30.359 -2.109 1 98.25 109 SER B N 1
ATOM 3080 C CA . SER B 1 109 ? 9.109 -30.891 -2.062 1 98.25 109 SER B CA 1
ATOM 3081 C C . SER B 1 109 ? 9.172 -32.281 -2.699 1 98.25 109 SER B C 1
ATOM 3083 O O . SER B 1 109 ? 10.117 -32.594 -3.432 1 98.25 109 SER B O 1
ATOM 3085 N N . SER B 1 110 ? 8.18 -33.062 -2.445 1 98.12 110 SER B N 1
ATOM 3086 C CA . SER B 1 110 ? 8.133 -34.438 -2.99 1 98.12 110 SER B CA 1
ATOM 3087 C C . SER B 1 110 ? 8.016 -34.406 -4.512 1 98.12 110 SER B C 1
ATOM 3089 O O . SER B 1 110 ? 8.656 -35.219 -5.195 1 98.12 110 SER B O 1
ATOM 3091 N N . ILE B 1 111 ? 7.207 -33.531 -5.023 1 98.44 111 ILE B N 1
ATOM 3092 C CA . ILE B 1 111 ? 7.055 -33.406 -6.469 1 98.44 111 ILE B CA 1
ATOM 3093 C C . ILE B 1 111 ? 8.383 -33 -7.098 1 98.44 111 ILE B C 1
ATOM 3095 O O . ILE B 1 111 ? 8.828 -33.625 -8.07 1 98.44 111 ILE B O 1
ATOM 3099 N N . ILE B 1 112 ? 9.023 -32.031 -6.535 1 98.25 112 ILE B N 1
ATOM 3100 C CA . ILE B 1 112 ? 10.273 -31.516 -7.074 1 98.25 112 ILE B CA 1
ATOM 3101 C C . ILE B 1 112 ? 11.359 -32.594 -6.977 1 98.25 112 ILE B C 1
ATOM 3103 O O . ILE B 1 112 ? 12.133 -32.781 -7.922 1 98.25 112 ILE B O 1
ATOM 3107 N N . GLU B 1 113 ? 11.43 -33.219 -5.848 1 97.81 113 GLU B N 1
ATOM 3108 C CA . GLU B 1 113 ? 12.414 -34.281 -5.668 1 97.81 113 GLU B CA 1
ATOM 3109 C C . GLU B 1 113 ? 12.227 -35.406 -6.703 1 97.81 113 GLU B C 1
ATOM 3111 O O . GLU B 1 113 ? 13.188 -35.844 -7.312 1 97.81 113 GLU B O 1
ATOM 3116 N N . LEU B 1 114 ? 11 -35.875 -6.863 1 97.69 114 LEU B N 1
ATOM 3117 C CA . LEU B 1 114 ? 10.703 -36.906 -7.844 1 97.69 114 LEU B CA 1
ATOM 3118 C C . LEU B 1 114 ? 11.047 -36.438 -9.25 1 97.69 114 LEU B C 1
ATOM 3120 O O . LEU B 1 114 ? 11.602 -37.219 -10.047 1 97.69 114 LEU B O 1
ATOM 3124 N N . ALA B 1 115 ? 10.688 -35.219 -9.602 1 97.94 115 ALA B N 1
ATOM 3125 C CA . ALA B 1 115 ? 11.016 -34.656 -10.906 1 97.94 115 ALA B CA 1
ATOM 3126 C C . ALA B 1 115 ? 12.516 -34.688 -11.164 1 97.94 115 ALA B C 1
ATOM 3128 O O . ALA B 1 115 ? 12.961 -35.094 -12.234 1 97.94 115 ALA B O 1
ATOM 3129 N N . ASN B 1 116 ? 13.281 -34.25 -10.156 1 97.06 116 ASN B N 1
ATOM 3130 C CA . ASN B 1 116 ? 14.734 -34.188 -10.281 1 97.06 116 ASN B CA 1
ATOM 3131 C C . ASN B 1 116 ? 15.336 -35.594 -10.391 1 97.06 116 ASN B C 1
ATOM 3133 O O . ASN B 1 116 ? 16.234 -35.812 -11.188 1 97.06 116 ASN B O 1
ATOM 3137 N N . GLU B 1 117 ? 14.875 -36.469 -9.602 1 96.75 117 GLU B N 1
ATOM 3138 C CA . GLU B 1 117 ? 15.359 -37.844 -9.609 1 96.75 117 GLU B CA 1
ATOM 3139 C C . GLU B 1 117 ? 15.172 -38.5 -10.977 1 96.75 117 GLU B C 1
ATOM 3141 O O . GLU B 1 117 ? 16.047 -39.219 -11.461 1 96.75 117 GLU B O 1
ATOM 3146 N N . LYS B 1 118 ? 14.078 -38.219 -11.586 1 96.31 118 LYS B N 1
ATOM 3147 C CA . LYS B 1 118 ? 13.727 -38.906 -12.844 1 96.31 118 LYS B CA 1
ATOM 3148 C C . LYS B 1 118 ? 14.117 -38.031 -14.039 1 96.31 118 LYS B C 1
ATOM 3150 O O . LYS B 1 118 ? 13.969 -38.469 -15.188 1 96.31 118 LYS B O 1
ATOM 3155 N N . GLY B 1 119 ? 14.57 -36.844 -13.766 1 96.12 119 GLY B N 1
ATOM 3156 C CA . GLY B 1 119 ? 14.938 -35.938 -14.844 1 96.12 119 GLY B CA 1
ATOM 3157 C C . GLY B 1 119 ? 13.742 -35.375 -15.602 1 96.12 119 GLY B C 1
ATOM 3158 O O . GLY B 1 119 ? 13.805 -35.156 -16.812 1 96.12 119 GLY B O 1
ATOM 3159 N N . ILE B 1 120 ? 12.586 -35.25 -14.977 1 97.56 120 ILE B N 1
ATOM 3160 C CA . ILE B 1 120 ? 11.367 -34.75 -15.594 1 97.56 120 ILE B CA 1
ATOM 3161 C C . ILE B 1 120 ? 11.344 -33.25 -15.531 1 97.56 120 ILE B C 1
ATOM 3163 O O . ILE B 1 120 ? 11.398 -32.656 -14.445 1 97.56 120 ILE B O 1
ATOM 3167 N N . PRO B 1 121 ? 11.25 -32.531 -16.719 1 98.12 121 PRO B N 1
ATOM 3168 C CA . PRO B 1 121 ? 11.086 -31.078 -16.656 1 98.12 121 PRO B CA 1
ATOM 3169 C C . PRO B 1 121 ? 9.789 -30.641 -15.984 1 98.12 121 PRO B C 1
ATOM 3171 O O . PRO B 1 121 ? 8.719 -31.172 -16.312 1 98.12 121 PRO B O 1
ATOM 3174 N N . LEU B 1 122 ? 9.898 -29.7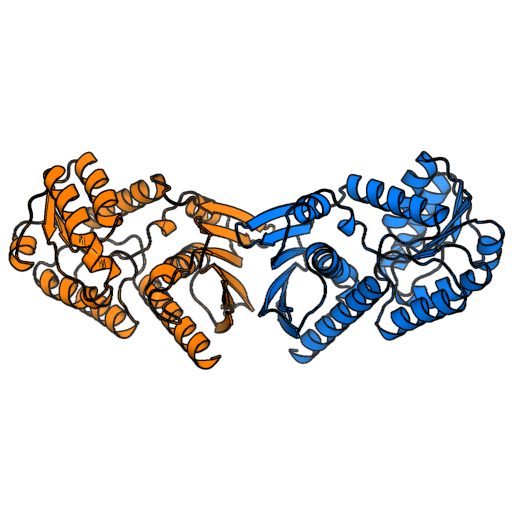34 -15.039 1 98.5 122 LEU B N 1
ATOM 3175 C CA . LEU B 1 122 ? 8.766 -29.297 -14.242 1 98.5 122 LEU B CA 1
ATOM 3176 C C . LEU B 1 122 ? 8.695 -27.766 -14.172 1 98.5 122 LEU B C 1
ATOM 3178 O O . LEU B 1 122 ? 9.719 -27.109 -13.977 1 98.5 122 LEU B O 1
ATOM 3182 N N . MET B 1 123 ? 7.531 -27.234 -14.422 1 98.56 123 MET B N 1
ATOM 3183 C CA . MET B 1 123 ? 7.27 -25.812 -14.273 1 98.56 123 MET B CA 1
ATOM 3184 C C . MET B 1 123 ? 5.945 -25.562 -13.547 1 98.56 123 MET B C 1
ATOM 3186 O O . MET B 1 123 ? 4.98 -26.312 -13.75 1 98.56 123 MET B O 1
ATOM 3190 N N . SER B 1 124 ? 5.91 -24.641 -12.648 1 98.44 124 SER B N 1
ATOM 3191 C CA . SER B 1 124 ? 4.688 -24.234 -11.961 1 98.44 124 SER B CA 1
ATOM 3192 C C . SER B 1 124 ? 4.707 -22.75 -11.625 1 98.44 124 SER B C 1
ATOM 3194 O O . SER B 1 124 ? 5.707 -22.234 -11.125 1 98.44 124 SER B O 1
ATOM 3196 N N . CYS B 1 125 ? 3.588 -22.078 -11.922 1 97.06 125 CYS B N 1
ATOM 3197 C CA . CYS B 1 125 ? 3.439 -20.688 -11.531 1 97.06 125 CYS B CA 1
ATOM 3198 C C . CYS B 1 125 ? 2.014 -20.203 -11.766 1 97.06 125 CYS B C 1
ATOM 3200 O O . CYS B 1 125 ? 1.217 -20.891 -12.406 1 97.06 125 CYS B O 1
ATOM 3202 N N . SER B 1 126 ? 1.718 -19.109 -11.141 1 95.38 126 SER B N 1
ATOM 3203 C CA . SER B 1 126 ? 0.529 -18.344 -11.508 1 95.38 126 SER B CA 1
ATOM 3204 C C . SER B 1 126 ? 0.744 -17.578 -12.812 1 95.38 126 SER B C 1
ATOM 3206 O O . SER B 1 126 ? 1.834 -17.062 -13.062 1 95.38 126 SER B O 1
ATOM 3208 N N . ALA B 1 127 ? -0.328 -17.453 -13.609 1 95.12 127 ALA B N 1
ATOM 3209 C CA . ALA B 1 127 ? -0.261 -16.688 -14.852 1 95.12 127 ALA B CA 1
ATOM 3210 C C . ALA B 1 127 ? 0.133 -15.242 -14.586 1 95.12 127 ALA B C 1
ATOM 3212 O O . ALA B 1 127 ? 0.696 -14.578 -15.461 1 95.12 127 ALA B O 1
ATOM 3213 N N . LEU B 1 128 ? -0.113 -14.766 -13.352 1 95.69 128 LEU B N 1
ATOM 3214 C CA . LEU B 1 128 ? 0.121 -13.375 -13 1 95.69 128 LEU B CA 1
ATOM 3215 C C . LEU B 1 128 ? 1.6 -13.016 -13.125 1 95.69 128 LEU B C 1
ATOM 3217 O O . LEU B 1 128 ? 1.947 -11.867 -13.375 1 95.69 128 LEU B O 1
ATOM 3221 N N . ARG B 1 129 ? 2.43 -14.016 -12.984 1 95.62 129 ARG B N 1
ATOM 3222 C CA . ARG B 1 129 ? 3.865 -13.781 -13.117 1 95.62 129 ARG B CA 1
ATOM 3223 C C . ARG B 1 129 ? 4.211 -13.227 -14.492 1 95.62 129 ARG B C 1
ATOM 3225 O O . ARG B 1 129 ? 5.234 -12.562 -14.664 1 95.62 129 ARG B O 1
ATOM 3232 N N . PHE B 1 130 ? 3.314 -13.5 -15.422 1 95.69 130 PHE B N 1
ATOM 3233 C CA . PHE B 1 130 ? 3.594 -13.117 -16.797 1 95.69 130 PHE B CA 1
ATOM 3234 C C . PHE B 1 130 ? 2.723 -11.938 -17.234 1 95.69 130 PHE B C 1
ATOM 3236 O O . PHE B 1 130 ? 2.67 -11.594 -18.406 1 95.69 130 PHE B O 1
ATOM 3243 N N . ALA B 1 131 ? 2.006 -11.352 -16.297 1 96.81 131 ALA B N 1
ATOM 3244 C CA . ALA B 1 131 ? 1.228 -10.156 -16.609 1 96.81 131 ALA B CA 1
ATOM 3245 C C . ALA B 1 131 ? 2.133 -9.016 -17.062 1 96.81 131 ALA B C 1
ATOM 3247 O O . ALA B 1 131 ? 3.248 -8.859 -16.562 1 96.81 131 ALA B O 1
ATOM 3248 N N . GLU B 1 132 ? 1.631 -8.227 -18 1 96.31 132 GLU B N 1
ATOM 3249 C CA . GLU B 1 132 ? 2.398 -7.098 -18.516 1 96.31 132 GLU B CA 1
ATOM 3250 C C . GLU B 1 132 ? 2.795 -6.137 -17.406 1 96.31 132 GLU B C 1
ATOM 3252 O O . GLU B 1 132 ? 3.895 -5.578 -17.422 1 96.31 132 GLU B O 1
ATOM 3257 N N . GLU B 1 133 ? 1.936 -5.891 -16.469 1 96.75 133 GLU B N 1
ATOM 3258 C CA . GLU B 1 133 ? 2.176 -4.996 -15.344 1 96.75 133 GLU B CA 1
ATOM 3259 C C . GLU B 1 133 ? 3.346 -5.484 -14.492 1 96.75 133 GLU B C 1
ATOM 3261 O O . GLU B 1 133 ? 4.176 -4.688 -14.055 1 96.75 133 GLU B O 1
ATOM 3266 N N . ILE B 1 134 ? 3.385 -6.844 -14.273 1 96.88 134 ILE B N 1
ATOM 3267 C CA . ILE B 1 134 ? 4.484 -7.434 -13.516 1 96.88 134 ILE B CA 1
ATOM 3268 C C . ILE B 1 134 ? 5.793 -7.254 -14.289 1 96.88 134 ILE B C 1
ATOM 3270 O O . ILE B 1 134 ? 6.809 -6.855 -13.711 1 96.88 134 ILE B O 1
ATOM 3274 N N . GLN B 1 135 ? 5.707 -7.551 -15.594 1 95.44 135 GLN B N 1
ATOM 3275 C CA . GLN B 1 135 ? 6.898 -7.414 -16.422 1 95.44 135 GLN B CA 1
ATOM 3276 C C . GLN B 1 135 ? 7.375 -5.965 -16.469 1 95.44 135 GLN B C 1
ATOM 3278 O O . GLN B 1 135 ? 8.578 -5.699 -16.391 1 95.44 135 GLN B O 1
ATOM 3283 N N . LEU B 1 136 ? 6.469 -5.055 -16.594 1 95.81 136 LEU B N 1
ATOM 3284 C CA . LEU B 1 136 ? 6.809 -3.635 -16.609 1 95.81 136 LEU B CA 1
ATOM 3285 C C . LEU B 1 136 ? 7.449 -3.211 -15.289 1 95.81 136 LEU B C 1
ATOM 3287 O O . LEU B 1 136 ? 8.461 -2.506 -15.289 1 95.81 136 LEU B O 1
ATOM 3291 N N . ALA B 1 137 ? 6.879 -3.611 -14.195 1 96.25 137 ALA B N 1
ATOM 3292 C CA . ALA B 1 137 ? 7.438 -3.275 -12.891 1 96.25 137 ALA B CA 1
ATOM 3293 C C . ALA B 1 137 ? 8.844 -3.842 -12.727 1 96.25 137 ALA B C 1
ATOM 3295 O O . ALA B 1 137 ? 9.727 -3.182 -12.18 1 96.25 137 ALA B O 1
ATOM 3296 N N . LYS B 1 138 ? 9.07 -5.004 -13.211 1 92.19 138 LYS B N 1
ATOM 3297 C CA . LYS B 1 138 ? 10.367 -5.664 -13.102 1 92.19 138 LYS B CA 1
ATOM 3298 C C . LYS B 1 138 ? 11.43 -4.93 -13.922 1 92.19 138 LYS B C 1
ATOM 3300 O O . LYS B 1 138 ? 12.625 -5.055 -13.648 1 92.19 138 LYS B O 1
ATOM 3305 N N . SER B 1 139 ? 10.906 -4.363 -14.914 1 88.75 139 SER B N 1
ATOM 3306 C CA . SER B 1 139 ? 11.859 -3.656 -15.766 1 88.75 139 SER B CA 1
ATOM 3307 C C . SER B 1 139 ? 12.5 -2.486 -15.023 1 88.75 139 SER B C 1
ATOM 3309 O O . SER B 1 139 ? 13.562 -2 -15.422 1 88.75 139 SER B O 1
ATOM 3311 N N . HIS B 1 140 ? 11.711 -2.029 -13.953 1 76 140 HIS B N 1
ATOM 3312 C CA . HIS B 1 140 ? 12.289 -1.011 -13.086 1 76 140 HIS B CA 1
ATOM 3313 C C . HIS B 1 140 ? 13.297 -1.62 -12.117 1 76 140 HIS B C 1
ATOM 3315 O O . HIS B 1 140 ? 13.016 -2.641 -11.484 1 76 140 HIS B O 1
ATOM 3321 N N . LYS B 1 141 ? 14.508 -1.289 -12.211 1 72 141 LYS B N 1
ATOM 3322 C CA . LYS B 1 141 ? 15.594 -1.901 -11.461 1 72 141 LYS B CA 1
ATOM 3323 C C . LYS B 1 141 ? 15.445 -1.642 -9.961 1 72 141 LYS B C 1
ATOM 3325 O O . LYS B 1 141 ? 15.023 -0.558 -9.555 1 72 141 LYS B O 1
ATOM 3330 N N . SER B 1 142 ? 15.461 -2.705 -9.039 1 88.44 142 SER B N 1
ATOM 3331 C CA . SER B 1 142 ? 15.703 -2.691 -7.602 1 88.44 142 SER B CA 1
ATOM 3332 C C . SER B 1 142 ? 14.414 -2.426 -6.828 1 88.44 142 SER B C 1
ATOM 3334 O O . SER B 1 142 ? 14.328 -1.46 -6.066 1 88.44 142 SER B O 1
ATOM 3336 N N . ILE B 1 143 ? 13.438 -3.215 -7.105 1 95.38 143 ILE B N 1
ATOM 3337 C CA . ILE B 1 143 ? 12.234 -3.146 -6.285 1 95.38 143 ILE B CA 1
ATOM 3338 C C . ILE B 1 143 ? 12.578 -3.51 -4.84 1 95.38 143 ILE B C 1
ATOM 3340 O O . ILE B 1 143 ? 13.078 -4.602 -4.57 1 95.38 143 ILE B O 1
ATOM 3344 N N . GLU B 1 144 ? 12.305 -2.576 -3.973 1 94.81 144 GLU B N 1
ATOM 3345 C CA . GLU B 1 144 ? 12.656 -2.771 -2.57 1 94.81 144 GLU B CA 1
ATOM 3346 C C . GLU B 1 144 ? 11.5 -3.387 -1.79 1 94.81 144 GLU B C 1
ATOM 3348 O O . GLU B 1 144 ? 11.719 -4.098 -0.806 1 94.81 144 GLU B O 1
ATOM 3353 N N . ALA B 1 145 ? 10.359 -3.08 -2.211 1 97 145 ALA B N 1
ATOM 3354 C CA . ALA B 1 145 ? 9.156 -3.578 -1.547 1 97 145 ALA B CA 1
ATOM 3355 C C . ALA B 1 145 ? 7.961 -3.57 -2.496 1 97 145 ALA B C 1
ATOM 3357 O O . ALA B 1 145 ? 7.98 -2.887 -3.521 1 97 145 ALA B O 1
ATOM 3358 N N . VAL B 1 146 ? 6.984 -4.363 -2.195 1 98.25 146 VAL B N 1
ATOM 3359 C CA . VAL B 1 146 ? 5.758 -4.418 -2.984 1 98.25 146 VAL B CA 1
ATOM 3360 C C . VAL B 1 146 ? 4.551 -4.559 -2.059 1 98.25 146 VAL B C 1
ATOM 3362 O O . VAL B 1 146 ? 4.574 -5.359 -1.117 1 98.25 146 VAL B O 1
ATOM 3365 N N . ASP B 1 147 ? 3.535 -3.727 -2.287 1 98.75 147 ASP B N 1
ATOM 3366 C CA . ASP B 1 147 ? 2.266 -3.867 -1.581 1 98.75 147 ASP B CA 1
ATOM 3367 C C . ASP B 1 147 ? 1.18 -4.414 -2.506 1 98.75 147 ASP B C 1
ATOM 3369 O O . ASP B 1 147 ? 0.844 -3.789 -3.514 1 98.75 147 ASP B O 1
ATOM 3373 N N . ILE B 1 148 ? 0.666 -5.57 -2.1 1 98.69 148 ILE B N 1
ATOM 3374 C CA . ILE B 1 148 ? -0.324 -6.25 -2.928 1 98.69 148 ILE B CA 1
ATOM 3375 C C . ILE B 1 148 ? -1.726 -5.98 -2.383 1 98.69 148 ILE B C 1
ATOM 3377 O O . ILE B 1 148 ? -1.945 -6.02 -1.17 1 98.69 148 ILE B O 1
ATOM 3381 N N . ILE B 1 149 ? -2.674 -5.633 -3.238 1 98.25 149 ILE B N 1
ATOM 3382 C CA . ILE B 1 149 ? -4.102 -5.523 -2.965 1 98.25 149 ILE B CA 1
ATOM 3383 C C . ILE B 1 149 ? -4.875 -6.473 -3.875 1 98.25 149 ILE B C 1
ATOM 3385 O O . ILE B 1 149 ? -4.887 -6.305 -5.098 1 98.25 149 ILE B O 1
ATOM 3389 N N . THR B 1 150 ? -5.543 -7.453 -3.254 1 97.25 150 THR B N 1
ATOM 3390 C CA . THR B 1 150 ? -6.027 -8.531 -4.109 1 97.25 150 THR B CA 1
ATOM 3391 C C . THR B 1 150 ? -7.289 -9.156 -3.529 1 97.25 150 THR B C 1
ATOM 3393 O O . THR B 1 150 ? -7.539 -9.07 -2.324 1 97.25 150 THR B O 1
ATOM 3396 N N . PRO B 1 151 ? -8.117 -9.828 -4.422 1 96.31 151 PRO B N 1
ATOM 3397 C CA . PRO B 1 151 ? -9.125 -10.742 -3.873 1 96.31 151 PRO B CA 1
ATOM 3398 C C . PRO B 1 151 ? -8.508 -11.906 -3.102 1 96.31 151 PRO B C 1
ATOM 3400 O O . PRO B 1 151 ? -7.457 -12.422 -3.488 1 96.31 151 PRO B O 1
ATOM 3403 N N . LEU B 1 152 ? -9.195 -12.281 -2.09 1 96.81 152 LEU B N 1
ATOM 3404 C CA . LEU B 1 152 ? -8.719 -13.391 -1.271 1 96.81 152 LEU B CA 1
ATOM 3405 C C . LEU B 1 152 ? -9.875 -14.266 -0.809 1 96.81 152 LEU B C 1
ATOM 3407 O O . LEU B 1 152 ? -10.023 -14.531 0.387 1 96.81 152 LEU B O 1
ATOM 3411 N N . PRO B 1 153 ? -10.695 -14.734 -1.736 1 94.31 153 PRO B N 1
ATOM 3412 C CA . PRO B 1 153 ? -11.68 -15.719 -1.296 1 94.31 153 PRO B CA 1
ATOM 3413 C C . PRO B 1 153 ? -11.039 -16.953 -0.672 1 94.31 153 PRO B C 1
ATOM 3415 O O . PRO B 1 153 ? -9.953 -17.375 -1.09 1 94.31 153 PRO B O 1
ATOM 3418 N N . MET B 1 154 ? -11.703 -17.516 0.295 1 92.75 154 MET B N 1
ATOM 3419 C CA . MET B 1 154 ? -11.18 -18.688 0.988 1 92.75 154 MET B CA 1
ATOM 3420 C C . MET B 1 154 ? -12.211 -19.828 1 1 92.75 154 MET B C 1
ATOM 3422 O O . MET B 1 154 ? -13.406 -19.578 1.167 1 92.75 154 MET B O 1
ATOM 3426 N N . LEU B 1 155 ? -11.688 -21.047 0.768 1 88 155 LEU B N 1
ATOM 3427 C CA . LEU B 1 155 ? -12.562 -22.219 0.834 1 88 155 LEU B CA 1
ATOM 3428 C C . LEU B 1 155 ? -12.789 -22.656 2.279 1 88 155 LEU B C 1
ATOM 3430 O O . LEU B 1 155 ? -13.836 -23.203 2.611 1 88 155 LEU B O 1
ATOM 3434 N N . GLN B 1 156 ? -11.719 -22.5 3.086 1 89.25 156 GLN B N 1
ATOM 3435 C CA . GLN B 1 156 ? -11.734 -22.719 4.527 1 89.25 156 GLN B CA 1
ATOM 3436 C C . GLN B 1 156 ? -10.992 -21.594 5.258 1 89.25 156 GLN B C 1
ATOM 3438 O O . GLN B 1 156 ? -10.289 -20.797 4.633 1 89.25 156 GLN B O 1
ATOM 3443 N N . GLU B 1 157 ? -11.25 -21.625 6.543 1 90.44 157 GLU B N 1
ATOM 3444 C CA . GLU B 1 157 ? -10.586 -20.578 7.328 1 90.44 157 GLU B CA 1
ATOM 3445 C C . GLU B 1 157 ? -9.07 -20.641 7.145 1 90.44 157 GLU B C 1
ATOM 3447 O O . GLU B 1 157 ? -8.461 -21.703 7.246 1 90.44 157 GLU B O 1
ATOM 3452 N N . PHE B 1 158 ? -8.484 -19.562 6.762 1 92.44 158 PHE B N 1
ATOM 3453 C CA . PHE B 1 158 ? -7.047 -19.344 6.605 1 92.44 158 PHE B CA 1
ATOM 3454 C C . PHE B 1 158 ? -6.5 -20.188 5.457 1 92.44 158 PHE B C 1
ATOM 3456 O O . PHE B 1 158 ? -5.332 -20.578 5.473 1 92.44 158 PHE B O 1
ATOM 3463 N N . ASP B 1 159 ? -7.367 -20.516 4.543 1 91.81 159 ASP B N 1
ATOM 3464 C CA . ASP B 1 159 ? -6.914 -21.219 3.35 1 91.81 159 ASP B CA 1
ATOM 3465 C C . ASP B 1 159 ? -6.273 -20.25 2.352 1 91.81 159 ASP B C 1
ATOM 3467 O O . ASP B 1 159 ? -6.867 -19.938 1.316 1 91.81 159 ASP B O 1
ATOM 3471 N N . TYR B 1 160 ? -4.996 -19.938 2.525 1 94.69 160 TYR B N 1
ATOM 3472 C CA . TYR B 1 160 ? -4.289 -19 1.66 1 94.69 160 TYR B CA 1
ATOM 3473 C C . TYR B 1 160 ? -3.797 -19.703 0.394 1 94.69 160 TYR B C 1
ATOM 3475 O O . TYR B 1 160 ? -3.385 -19.031 -0.562 1 94.69 160 TYR B O 1
ATOM 3483 N N . SER B 1 161 ? -3.895 -21 0.334 1 91.81 161 SER B N 1
ATOM 3484 C CA . SER B 1 161 ? -3.406 -21.734 -0.831 1 91.81 161 SER B CA 1
ATOM 3485 C C . SER B 1 161 ? -4.301 -21.5 -2.043 1 91.81 161 SER B C 1
ATOM 3487 O O . SER B 1 161 ? -3.824 -21.469 -3.18 1 91.81 161 SER B O 1
ATOM 3489 N N . TYR B 1 162 ? -5.582 -21.297 -1.841 1 89.69 162 TYR B N 1
ATOM 3490 C CA . TYR B 1 162 ? -6.551 -21.188 -2.926 1 89.69 162 TYR B CA 1
ATOM 3491 C C . TYR B 1 162 ? -6.348 -19.891 -3.707 1 89.69 162 TYR B C 1
ATOM 3493 O O . TYR B 1 162 ? -6.086 -19.922 -4.914 1 89.69 162 TYR B O 1
ATOM 3501 N N . TYR B 1 163 ? -6.34 -18.797 -2.973 1 93.38 163 TYR B N 1
ATOM 3502 C CA . TYR B 1 163 ? -6.254 -17.547 -3.725 1 93.38 163 TYR B CA 1
ATOM 3503 C C . TYR B 1 163 ? -5.082 -16.703 -3.244 1 93.38 163 TYR B C 1
ATOM 3505 O O . TYR B 1 163 ? -4.645 -15.789 -3.941 1 93.38 163 TYR B O 1
ATOM 3513 N N . GLY B 1 164 ? -4.566 -17.031 -2.074 1 96 164 GLY B N 1
ATOM 3514 C CA . GLY B 1 164 ? -3.418 -16.297 -1.553 1 96 164 GLY B CA 1
ATOM 3515 C C . GLY B 1 164 ? -2.15 -16.547 -2.35 1 96 164 GLY B C 1
ATOM 3516 O O . GLY B 1 164 ? -1.249 -15.703 -2.365 1 96 164 GLY B O 1
ATOM 3517 N N . ILE B 1 165 ? -2.152 -17.625 -3.051 1 96.75 165 ILE B N 1
ATOM 3518 C CA . ILE B 1 165 ? -1.01 -17.984 -3.885 1 96.75 165 ILE B CA 1
ATOM 3519 C C . ILE B 1 165 ? -0.767 -16.891 -4.926 1 96.75 165 ILE B C 1
ATOM 3521 O O . ILE B 1 165 ? 0.38 -16.609 -5.285 1 96.75 165 ILE B O 1
ATOM 3525 N N . HIS B 1 166 ? -1.812 -16.172 -5.387 1 96.31 166 HIS B N 1
ATOM 3526 C CA . HIS B 1 166 ? -1.655 -15.109 -6.371 1 96.31 166 HIS B CA 1
ATOM 3527 C C . HIS B 1 166 ? -0.817 -13.961 -5.812 1 96.31 166 HIS B C 1
ATOM 3529 O O . HIS B 1 166 ? 0.089 -13.469 -6.484 1 96.31 166 HIS B O 1
ATOM 3535 N N . ALA B 1 167 ? -1.11 -13.617 -4.605 1 97.88 167 ALA B N 1
ATOM 3536 C CA . ALA B 1 167 ? -0.376 -12.523 -3.967 1 97.88 167 ALA B CA 1
ATOM 3537 C C . ALA B 1 167 ? 1.084 -12.906 -3.742 1 97.88 167 ALA B C 1
ATOM 3539 O O . ALA B 1 167 ? 1.99 -12.133 -4.059 1 97.88 167 ALA B O 1
ATOM 3540 N N . VAL B 1 168 ? 1.285 -14.109 -3.27 1 98 168 VAL B N 1
ATOM 3541 C CA . VAL B 1 168 ? 2.635 -14.562 -2.951 1 98 168 VAL B CA 1
ATOM 3542 C C . VAL B 1 168 ? 3.443 -14.727 -4.238 1 98 168 VAL B C 1
ATOM 3544 O O . VAL B 1 168 ? 4.645 -14.445 -4.262 1 98 168 VAL B O 1
ATOM 3547 N N . GLU B 1 169 ? 2.754 -15.156 -5.297 1 96.75 169 GLU B N 1
ATOM 3548 C CA . GLU B 1 169 ? 3.391 -15.25 -6.609 1 96.75 169 GLU B CA 1
ATOM 3549 C C . GLU B 1 169 ? 3.889 -13.883 -7.074 1 96.75 169 GLU B C 1
ATOM 3551 O O . GLU B 1 169 ? 5.008 -13.766 -7.578 1 96.75 169 GLU B O 1
ATOM 3556 N N . MET B 1 170 ? 3.062 -12.906 -6.914 1 97.31 170 MET B N 1
ATOM 3557 C CA . MET B 1 170 ? 3.445 -11.562 -7.336 1 97.31 170 MET B CA 1
ATOM 3558 C C . MET B 1 170 ? 4.629 -11.055 -6.52 1 97.31 170 MET B C 1
ATOM 3560 O O . MET B 1 170 ? 5.566 -10.477 -7.07 1 97.31 170 MET B O 1
ATOM 3564 N N . ILE B 1 171 ? 4.613 -11.289 -5.254 1 97.62 171 ILE B N 1
ATOM 3565 C CA . ILE B 1 171 ? 5.719 -10.883 -4.391 1 97.62 171 ILE B CA 1
ATOM 3566 C C . ILE B 1 171 ? 6.996 -11.609 -4.816 1 97.62 171 ILE B C 1
ATOM 3568 O O . ILE B 1 171 ? 8.055 -10.984 -4.965 1 97.62 171 ILE B O 1
ATOM 3572 N N . SER B 1 172 ? 6.871 -12.891 -5.016 1 96.38 172 SER B N 1
ATOM 3573 C CA . SER B 1 172 ? 8.016 -13.695 -5.422 1 96.38 172 SER B CA 1
ATOM 3574 C C . SER B 1 172 ? 8.609 -13.195 -6.734 1 96.38 172 SER B C 1
ATOM 3576 O O . SER B 1 172 ? 9.828 -13.086 -6.871 1 96.38 172 SER B O 1
ATOM 3578 N N . ALA B 1 173 ? 7.758 -12.906 -7.688 1 95.5 173 ALA B N 1
ATOM 3579 C CA . ALA B 1 173 ? 8.195 -12.469 -9.016 1 95.5 173 ALA B CA 1
ATOM 3580 C C . ALA B 1 173 ? 8.852 -11.094 -8.945 1 95.5 173 ALA B C 1
ATOM 3582 O O . ALA B 1 173 ? 9.797 -10.812 -9.688 1 95.5 173 ALA B O 1
ATOM 3583 N N . LEU B 1 174 ? 8.383 -10.242 -8.086 1 96.44 174 LEU B N 1
ATOM 3584 C CA . LEU B 1 174 ? 8.781 -8.836 -8.102 1 96.44 174 LEU B CA 1
ATOM 3585 C C . LEU B 1 174 ? 9.953 -8.594 -7.148 1 96.44 174 LEU B C 1
ATOM 3587 O O . LEU B 1 174 ? 10.812 -7.758 -7.414 1 96.44 174 LEU B O 1
ATOM 3591 N N . LYS B 1 175 ? 9.992 -9.312 -6.074 1 94.75 175 LYS B N 1
ATOM 3592 C CA . LYS B 1 175 ? 10.969 -9.016 -5.031 1 94.75 175 LYS B CA 1
ATOM 3593 C C . LYS B 1 175 ? 11.727 -10.273 -4.621 1 94.75 175 LYS B C 1
ATOM 3595 O O . LYS B 1 175 ? 12.953 -10.242 -4.469 1 94.75 175 LYS B O 1
ATOM 3600 N N . GLY B 1 176 ? 11.039 -11.352 -4.445 1 93.69 176 GLY B N 1
ATOM 3601 C CA . GLY B 1 176 ? 11.602 -12.586 -3.916 1 93.69 176 GLY B CA 1
ATOM 3602 C C . GLY B 1 176 ? 10.914 -13.055 -2.648 1 93.69 176 GLY B C 1
ATOM 3603 O O . GLY B 1 176 ? 9.844 -12.555 -2.293 1 93.69 176 GLY B O 1
ATOM 3604 N N . THR B 1 177 ? 11.531 -14.078 -1.913 1 94.06 177 THR B N 1
ATOM 3605 C CA . THR B 1 177 ? 10.828 -14.719 -0.812 1 94.06 177 THR B CA 1
ATOM 3606 C C . THR B 1 177 ? 11.719 -14.812 0.423 1 94.06 177 THR B C 1
ATOM 3608 O O . THR B 1 177 ? 11.547 -15.711 1.254 1 94.06 177 THR B O 1
ATOM 3611 N N . SER B 1 178 ? 12.703 -13.945 0.523 1 95.38 178 SER B N 1
ATOM 3612 C CA . SER B 1 178 ? 13.594 -13.969 1.683 1 95.38 178 SER B CA 1
ATOM 3613 C C . SER B 1 178 ? 12.945 -13.281 2.883 1 95.38 178 SER B C 1
ATOM 3615 O O . SER B 1 178 ? 13.492 -12.312 3.416 1 95.38 178 SER B O 1
ATOM 3617 N N . VAL B 1 179 ? 11.898 -13.828 3.355 1 97.5 179 VAL B N 1
ATOM 3618 C CA . VAL B 1 179 ? 11.078 -13.25 4.418 1 97.5 179 VAL B CA 1
ATOM 3619 C C . VAL B 1 179 ? 11.594 -13.711 5.777 1 97.5 179 VAL B C 1
ATOM 3621 O O . VAL B 1 179 ? 11.883 -14.898 5.969 1 97.5 179 VAL B O 1
ATOM 3624 N N . LYS B 1 180 ? 11.719 -12.773 6.672 1 96.88 180 LYS B N 1
ATOM 3625 C CA . LYS B 1 180 ? 12.219 -13.023 8.016 1 96.88 180 LYS B CA 1
ATOM 3626 C C . LYS B 1 180 ? 11.078 -13.148 9.023 1 96.88 180 LYS B C 1
ATOM 3628 O O . LYS B 1 180 ? 11.141 -13.953 9.953 1 96.88 180 LYS B O 1
ATOM 3633 N N . ASP B 1 181 ? 10.117 -12.375 8.898 1 97.38 181 ASP B N 1
ATOM 3634 C CA . ASP B 1 181 ? 9.008 -12.328 9.852 1 97.38 181 ASP B CA 1
ATOM 3635 C C . ASP B 1 181 ? 7.684 -12.062 9.141 1 97.38 181 ASP B C 1
ATOM 3637 O O . ASP B 1 181 ? 7.652 -11.391 8.109 1 97.38 181 ASP B O 1
ATOM 3641 N N . ILE B 1 182 ? 6.602 -12.633 9.727 1 98.12 182 ILE B N 1
ATOM 3642 C CA . ILE B 1 182 ? 5.254 -12.5 9.18 1 98.12 182 ILE B CA 1
ATOM 3643 C C . ILE B 1 182 ? 4.289 -12.062 10.281 1 98.12 182 ILE B C 1
ATOM 3645 O O . ILE B 1 182 ? 4.363 -12.562 11.414 1 98.12 182 ILE B O 1
ATOM 3649 N N . ALA B 1 183 ? 3.455 -11.109 9.992 1 97.19 183 ALA B N 1
ATOM 3650 C CA . ALA B 1 183 ? 2.336 -10.75 10.859 1 97.19 183 ALA B CA 1
ATOM 3651 C C . ALA B 1 183 ? 1.02 -10.75 10.086 1 97.19 183 ALA B C 1
ATOM 3653 O O . ALA B 1 183 ? 0.971 -10.328 8.93 1 97.19 183 ALA B O 1
ATOM 3654 N N . VAL B 1 184 ? -0.059 -11.25 10.742 1 97.38 184 VAL B N 1
ATOM 3655 C CA . VAL B 1 184 ? -1.37 -11.32 10.109 1 97.38 184 VAL B CA 1
ATOM 3656 C C . VAL B 1 184 ? -2.42 -10.68 11.008 1 97.38 184 VAL B C 1
ATOM 3658 O O . VAL B 1 184 ? -2.502 -10.992 12.195 1 97.38 184 VAL B O 1
ATOM 3661 N N . THR B 1 185 ? -3.121 -9.688 10.484 1 96 185 THR B N 1
ATOM 3662 C CA . THR B 1 185 ? -4.332 -9.133 11.078 1 96 185 THR B CA 1
ATOM 3663 C C . THR B 1 185 ? -5.539 -9.375 10.172 1 96 185 THR B C 1
ATOM 3665 O O . THR B 1 185 ? -5.426 -9.289 8.945 1 96 185 THR B O 1
ATOM 3668 N N . PHE B 1 186 ? -6.641 -9.766 10.789 1 94.75 186 PHE B N 1
ATOM 3669 C CA . PHE B 1 186 ? -7.781 -10.016 9.906 1 94.75 186 PHE B CA 1
ATOM 3670 C C . PHE B 1 186 ? -9.086 -9.656 10.602 1 94.75 186 PHE B C 1
ATOM 3672 O O . PHE B 1 186 ? -9.141 -9.555 11.828 1 94.75 186 PHE B O 1
ATOM 3679 N N . ASN B 1 187 ? -10.031 -9.328 9.836 1 92.88 187 ASN B N 1
ATOM 3680 C CA . ASN B 1 187 ? -11.422 -9.164 10.242 1 92.88 187 ASN B CA 1
ATOM 3681 C C . ASN B 1 187 ? -12.375 -9.812 9.242 1 92.88 187 ASN B C 1
ATOM 3683 O O . ASN B 1 187 ? -11.961 -10.641 8.43 1 92.88 187 ASN B O 1
ATOM 3687 N N . ASN B 1 188 ? -13.633 -9.461 9.328 1 92.62 188 ASN B N 1
ATOM 3688 C CA . ASN B 1 188 ? -14.625 -10.156 8.516 1 92.62 188 ASN B CA 1
ATOM 3689 C C . ASN B 1 188 ? -14.539 -9.742 7.047 1 92.62 188 ASN B C 1
ATOM 3691 O O . ASN B 1 188 ? -15.125 -10.398 6.18 1 92.62 188 ASN B O 1
ATOM 3695 N N . GLN B 1 189 ? -13.734 -8.734 6.75 1 93.75 189 GLN B N 1
ATOM 3696 C CA . GLN B 1 189 ? -13.742 -8.203 5.395 1 93.75 189 GLN B CA 1
ATOM 3697 C C . GLN B 1 189 ? -12.43 -8.477 4.68 1 93.75 189 GLN B C 1
ATOM 3699 O O . GLN B 1 189 ? -12.391 -8.609 3.455 1 93.75 189 GLN B O 1
ATOM 3704 N N . GLN B 1 190 ? -11.375 -8.516 5.5 1 96.12 190 GLN B N 1
ATOM 3705 C CA . GLN B 1 190 ? -10.07 -8.594 4.836 1 96.12 190 GLN B CA 1
ATOM 3706 C C . GLN B 1 190 ? -9.023 -9.211 5.754 1 96.12 190 GLN B C 1
ATOM 3708 O O . GLN B 1 190 ? -9.219 -9.289 6.969 1 96.12 190 GLN B O 1
ATOM 3713 N N . HIS B 1 191 ? -8.055 -9.742 5.152 1 97.19 191 HIS B N 1
ATOM 3714 C CA . HIS B 1 191 ? -6.809 -10.117 5.82 1 97.19 191 HIS B CA 1
ATOM 3715 C C . HIS B 1 191 ? -5.672 -9.18 5.422 1 97.19 191 HIS B C 1
ATOM 3717 O O . HIS B 1 191 ? -5.547 -8.805 4.254 1 97.19 191 HIS B O 1
ATOM 3723 N N . PHE B 1 192 ? -4.965 -8.75 6.406 1 98.19 192 PHE B N 1
ATOM 3724 C CA . PHE B 1 192 ? -3.795 -7.91 6.184 1 98.19 192 PHE B CA 1
ATOM 3725 C C . PHE B 1 192 ? -2.531 -8.602 6.684 1 98.19 192 PHE B C 1
ATOM 3727 O O . PHE B 1 192 ? -2.414 -8.914 7.871 1 98.19 192 PHE B O 1
ATOM 3734 N N . ILE B 1 193 ? -1.566 -8.797 5.758 1 98.56 193 ILE B N 1
ATOM 3735 C CA . ILE B 1 193 ? -0.348 -9.547 6.047 1 98.56 193 ILE B CA 1
ATOM 3736 C C . ILE B 1 193 ? 0.871 -8.656 5.824 1 98.56 193 ILE B C 1
ATOM 3738 O O . ILE B 1 193 ? 0.986 -8 4.785 1 98.56 193 ILE B O 1
ATOM 3742 N N . THR B 1 194 ? 1.744 -8.594 6.789 1 98.5 194 THR B N 1
ATOM 3743 C CA . THR B 1 194 ? 3.029 -7.922 6.656 1 98.5 194 THR B CA 1
ATOM 3744 C C . THR B 1 194 ? 4.164 -8.938 6.543 1 98.5 194 THR B C 1
ATOM 3746 O O . THR B 1 194 ? 4.25 -9.867 7.344 1 98.5 194 THR B O 1
ATOM 3749 N N . LEU B 1 195 ? 4.934 -8.789 5.531 1 98.62 195 LEU B N 1
ATOM 3750 C CA . LEU B 1 195 ? 6.133 -9.594 5.316 1 98.62 195 LEU B CA 1
ATOM 3751 C C . LEU B 1 195 ? 7.391 -8.75 5.504 1 98.62 195 LEU B C 1
ATOM 3753 O O . LEU B 1 195 ? 7.68 -7.867 4.695 1 98.62 195 LEU B O 1
ATOM 3757 N N . THR B 1 196 ? 8.133 -9.016 6.566 1 98.12 196 THR B N 1
ATOM 3758 C CA . THR B 1 196 ? 9.414 -8.359 6.781 1 98.12 196 THR B CA 1
ATOM 3759 C C . THR B 1 196 ? 10.555 -9.195 6.215 1 98.12 196 THR B C 1
ATOM 3761 O O . THR B 1 196 ? 10.711 -10.367 6.562 1 98.12 196 THR B O 1
ATOM 3764 N N . PHE B 1 197 ? 11.305 -8.602 5.352 1 97.25 197 PHE B N 1
ATOM 3765 C CA . PHE B 1 197 ? 12.367 -9.32 4.656 1 97.25 197 PHE B CA 1
ATOM 3766 C C . PHE B 1 197 ? 13.68 -9.227 5.43 1 97.25 197 PHE B C 1
ATOM 3768 O O . PHE B 1 197 ? 13.797 -8.438 6.363 1 97.25 197 PHE B O 1
ATOM 3775 N N . GLN B 1 198 ? 14.617 -10.023 5.051 1 95.75 198 GLN B N 1
ATOM 3776 C CA . GLN B 1 198 ? 15.906 -10.102 5.719 1 95.75 198 GLN B CA 1
ATOM 3777 C C . GLN B 1 198 ? 16.625 -8.758 5.672 1 95.75 198 GLN B C 1
ATOM 3779 O O . GLN B 1 198 ? 17.359 -8.406 6.598 1 95.75 198 GLN B O 1
ATOM 3784 N N . ASP B 1 199 ? 16.359 -7.965 4.676 1 93.38 199 ASP B N 1
ATOM 3785 C CA . ASP B 1 199 ? 17.047 -6.688 4.516 1 93.38 199 ASP B CA 1
ATOM 3786 C C . ASP B 1 199 ? 16.312 -5.574 5.258 1 93.38 199 ASP B C 1
ATOM 3788 O O . ASP B 1 199 ? 16.672 -4.402 5.141 1 93.38 199 ASP B O 1
ATOM 3792 N N . GLY B 1 200 ? 15.273 -5.898 5.926 1 93.81 200 GLY B N 1
ATOM 3793 C CA . GLY B 1 200 ? 14.562 -4.945 6.758 1 93.81 200 GLY B CA 1
ATOM 3794 C C . GLY B 1 200 ? 13.422 -4.254 6.031 1 93.81 200 GLY B C 1
ATOM 3795 O O . GLY B 1 200 ? 12.656 -3.502 6.637 1 93.81 200 GLY B O 1
ATOM 3796 N N . THR B 1 201 ? 13.273 -4.512 4.785 1 96.12 201 THR B N 1
ATOM 3797 C CA . THR B 1 201 ? 12.164 -3.93 4.039 1 96.12 201 THR B CA 1
ATOM 3798 C C . THR B 1 201 ? 10.875 -4.695 4.309 1 96.12 201 THR B C 1
ATOM 3800 O O . THR B 1 201 ? 10.906 -5.82 4.809 1 96.12 201 THR B O 1
ATOM 3803 N N . VAL B 1 202 ? 9.75 -4.027 4.043 1 98.19 202 VAL B N 1
ATOM 3804 C CA . VAL B 1 202 ? 8.461 -4.625 4.379 1 98.19 202 VAL B CA 1
ATOM 3805 C C . VAL B 1 202 ? 7.547 -4.598 3.154 1 98.19 202 VAL B C 1
ATOM 3807 O O . VAL B 1 202 ? 7.41 -3.562 2.496 1 98.19 202 VAL B O 1
ATOM 3810 N N . SER B 1 203 ? 7.023 -5.707 2.777 1 98.69 203 SER B N 1
ATOM 3811 C CA . SER B 1 203 ? 5.938 -5.793 1.804 1 98.69 203 SER B CA 1
ATOM 3812 C C . SER B 1 203 ? 4.633 -6.223 2.465 1 98.69 203 SER B C 1
ATOM 3814 O O . SER B 1 203 ? 4.645 -6.781 3.564 1 98.69 203 SER B O 1
ATOM 3816 N N . THR B 1 204 ? 3.543 -5.875 1.773 1 98.88 204 THR B N 1
ATOM 3817 C CA . THR B 1 204 ? 2.268 -6.188 2.406 1 98.88 204 THR B CA 1
ATOM 3818 C C . THR B 1 204 ? 1.333 -6.891 1.425 1 98.88 204 THR B C 1
ATOM 3820 O O . THR B 1 204 ? 1.515 -6.793 0.21 1 98.88 204 THR B O 1
ATOM 3823 N N . ILE B 1 205 ? 0.437 -7.648 1.98 1 98.69 205 ILE B N 1
ATOM 3824 C CA . ILE B 1 205 ? -0.692 -8.227 1.257 1 98.69 205 ILE B CA 1
ATOM 3825 C C . ILE B 1 205 ? -2 -7.809 1.929 1 98.69 205 ILE B C 1
ATOM 3827 O O . ILE B 1 205 ? -2.227 -8.117 3.102 1 98.69 205 ILE B O 1
ATOM 3831 N N . ARG B 1 206 ? -2.766 -7.074 1.235 1 98.56 206 ARG B N 1
ATOM 3832 C CA . ARG B 1 206 ? -4.141 -6.793 1.635 1 98.56 206 ARG B CA 1
ATOM 3833 C C . ARG B 1 206 ? -5.133 -7.598 0.801 1 98.56 206 ARG B C 1
ATOM 3835 O O . ARG B 1 206 ? -5.379 -7.273 -0.363 1 98.56 206 ARG B O 1
ATOM 3842 N N . GLY B 1 207 ? -5.676 -8.625 1.401 1 97.81 207 GLY B N 1
ATOM 3843 C CA . GLY B 1 207 ? -6.598 -9.516 0.718 1 97.81 207 GLY B CA 1
ATOM 3844 C C . GLY B 1 207 ? -8.047 -9.305 1.13 1 97.81 207 GLY B C 1
ATOM 3845 O O . GLY B 1 207 ? -8.375 -9.391 2.314 1 97.81 207 GLY B O 1
ATOM 3846 N N . TYR B 1 208 ? -8.859 -9.07 0.187 1 97.19 208 TYR B N 1
ATOM 3847 C CA . TYR B 1 208 ? -10.281 -8.859 0.453 1 97.19 208 TYR B CA 1
ATOM 3848 C C . TYR B 1 208 ? -11.062 -10.148 0.247 1 97.19 208 TYR B C 1
ATOM 3850 O O . TYR B 1 208 ? -10.953 -10.797 -0.799 1 97.19 208 TYR B O 1
ATOM 3858 N N . LEU B 1 209 ? -11.898 -10.453 1.161 1 96.44 209 LEU B N 1
ATOM 3859 C CA . LEU B 1 209 ? -12.656 -11.695 1.122 1 96.44 209 LEU B CA 1
ATOM 3860 C C . LEU B 1 209 ? -13.797 -11.609 0.12 1 96.44 209 LEU B C 1
ATOM 3862 O O . LEU B 1 209 ? -14.258 -12.633 -0.399 1 96.44 209 LEU B O 1
ATOM 3866 N N . GLN B 1 210 ? -14.203 -10.336 -0.112 1 94.12 210 GLN B N 1
ATOM 3867 C CA . GLN B 1 210 ? -15.305 -10.117 -1.037 1 94.12 210 GLN B CA 1
ATOM 3868 C C . GLN B 1 210 ? -15.133 -8.805 -1.799 1 94.12 210 GLN B C 1
ATOM 3870 O O . GLN B 1 210 ? -14.336 -7.953 -1.405 1 94.12 210 GLN B O 1
ATOM 3875 N N . HIS B 1 211 ? -15.719 -8.633 -2.965 1 90.5 211 HIS B N 1
ATOM 3876 C CA . HIS B 1 211 ? -16.062 -7.422 -3.697 1 90.5 211 HIS B CA 1
ATOM 3877 C C . HIS B 1 211 ? -14.883 -6.934 -4.531 1 90.5 211 HIS B C 1
ATOM 3879 O O . HIS B 1 211 ? -15.047 -6.074 -5.402 1 90.5 211 HIS B O 1
ATOM 3885 N N . HIS B 1 212 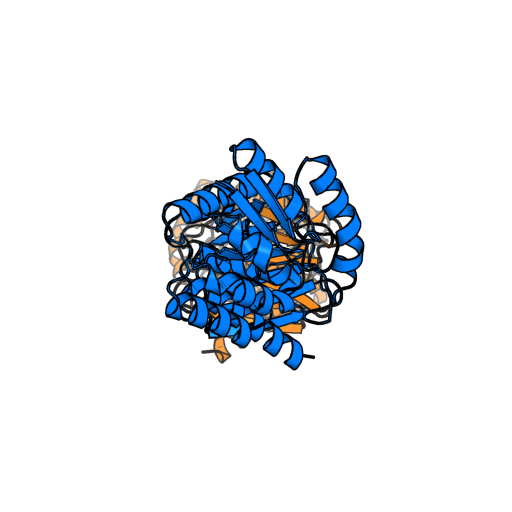? -13.695 -7.32 -4.238 1 90.5 212 HIS B N 1
ATOM 3886 C CA . HIS B 1 212 ? -12.555 -6.938 -5.062 1 90.5 212 HIS B CA 1
ATOM 3887 C C . HIS B 1 212 ? -12.305 -7.961 -6.164 1 90.5 212 HIS B C 1
ATOM 3889 O O . HIS B 1 212 ? -12.352 -9.164 -5.922 1 90.5 212 HIS B O 1
ATOM 3895 N N . GLN B 1 213 ? -12.016 -7.414 -7.379 1 88.62 213 GLN B N 1
ATOM 3896 C CA . GLN B 1 213 ? -11.953 -8.352 -8.5 1 88.62 213 GLN B CA 1
ATOM 3897 C C . GLN B 1 213 ? -10.641 -8.219 -9.25 1 88.62 213 GLN B C 1
ATOM 3899 O O . GLN B 1 213 ? -10.352 -9.008 -10.156 1 88.62 213 GLN B O 1
ATOM 3904 N N . SER B 1 214 ? -9.883 -7.215 -8.945 1 93.88 214 SER B N 1
ATOM 3905 C CA . SER B 1 214 ? -8.633 -7.023 -9.664 1 93.88 214 SER B CA 1
ATOM 3906 C C . SER B 1 214 ? -7.43 -7.285 -8.766 1 93.88 214 SER B C 1
ATOM 3908 O O . SER B 1 214 ? -7.555 -7.301 -7.539 1 93.88 214 SER B O 1
ATOM 3910 N N . PHE B 1 215 ? -6.375 -7.629 -9.398 1 96.38 215 PHE B N 1
ATOM 3911 C CA . PHE B 1 215 ? -5.086 -7.684 -8.727 1 96.38 215 PHE B CA 1
ATOM 3912 C C . PHE B 1 215 ? -4.344 -6.359 -8.859 1 96.38 215 PHE B C 1
ATOM 3914 O O . PHE B 1 215 ? -4.07 -5.906 -9.969 1 96.38 215 PHE B O 1
ATOM 3921 N N . GLN B 1 216 ? -4.059 -5.781 -7.754 1 97.81 216 GLN B N 1
ATOM 3922 C CA . GLN B 1 216 ? -3.355 -4.504 -7.762 1 97.81 216 GLN B CA 1
ATOM 3923 C C . GLN B 1 216 ? -2.074 -4.574 -6.934 1 97.81 216 GLN B C 1
ATOM 3925 O O . GLN B 1 216 ? -1.961 -5.402 -6.027 1 97.81 216 GLN B O 1
ATOM 3930 N N . PHE B 1 217 ? -1.12 -3.715 -7.316 1 98.12 217 PHE B N 1
ATOM 3931 C CA . PHE B 1 217 ? 0.064 -3.648 -6.469 1 98.12 217 PHE B CA 1
ATOM 3932 C C . PHE B 1 217 ? 0.773 -2.309 -6.633 1 98.12 217 PHE B C 1
ATOM 3934 O O . PHE B 1 217 ? 0.6 -1.631 -7.648 1 98.12 217 PHE B O 1
ATOM 3941 N N . VAL B 1 218 ? 1.413 -1.911 -5.602 1 98.25 218 VAL B N 1
ATOM 3942 C CA . VAL B 1 218 ? 2.342 -0.787 -5.633 1 98.25 218 VAL B CA 1
ATOM 3943 C C . VAL B 1 218 ? 3.777 -1.299 -5.535 1 98.25 218 VAL B C 1
ATOM 3945 O O . VAL B 1 218 ? 4.129 -1.996 -4.578 1 98.25 218 VAL B O 1
ATOM 3948 N N . ALA B 1 219 ? 4.578 -1.01 -6.531 1 97.75 219 ALA B N 1
ATOM 3949 C CA . ALA B 1 219 ? 6 -1.333 -6.5 1 97.75 219 ALA B CA 1
ATOM 3950 C C . ALA B 1 219 ? 6.824 -0.145 -6.008 1 97.75 219 ALA B C 1
ATOM 3952 O O . A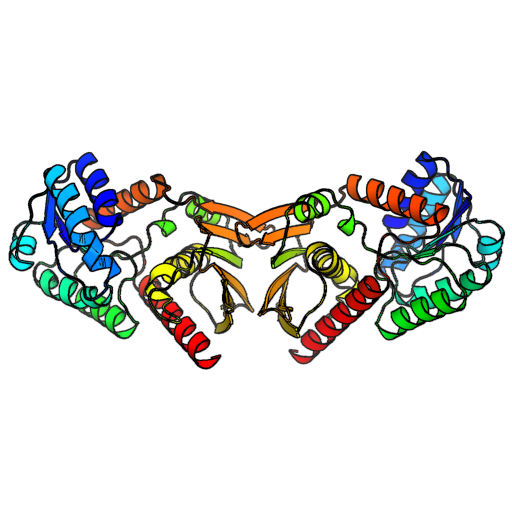LA B 1 219 ? 6.652 0.978 -6.488 1 97.75 219 ALA B O 1
ATOM 3953 N N . HIS B 1 220 ? 7.68 -0.409 -5.016 1 97 220 HIS B N 1
ATOM 3954 C CA . HIS B 1 220 ? 8.477 0.654 -4.414 1 97 220 HIS B CA 1
ATOM 3955 C C . HIS B 1 220 ? 9.953 0.504 -4.77 1 97 220 HIS B C 1
ATOM 3957 O O . HIS B 1 220 ? 10.555 -0.543 -4.516 1 97 220 HIS B O 1
ATOM 3963 N N . THR B 1 221 ? 10.492 1.496 -5.312 1 94.44 221 THR B N 1
ATOM 3964 C CA . THR B 1 221 ? 11.938 1.629 -5.457 1 94.44 221 THR B CA 1
ATOM 3965 C C . THR B 1 221 ? 12.477 2.73 -4.547 1 94.44 221 THR B C 1
ATOM 3967 O O . THR B 1 221 ? 11.711 3.396 -3.852 1 94.44 221 THR B O 1
ATOM 3970 N N . GLN B 1 222 ? 13.766 2.82 -4.523 1 88.75 222 GLN B N 1
ATOM 3971 C CA . GLN B 1 222 ? 14.359 3.873 -3.707 1 88.75 222 GLN B CA 1
ATOM 3972 C C . GLN B 1 222 ? 13.906 5.254 -4.172 1 88.75 222 GLN B C 1
ATOM 3974 O O . GLN B 1 222 ? 13.844 6.191 -3.379 1 88.75 222 GLN B O 1
ATOM 3979 N N . GLN B 1 223 ? 13.484 5.332 -5.387 1 88.62 223 GLN B N 1
ATOM 3980 C CA . GLN B 1 223 ? 13.242 6.641 -5.988 1 88.62 223 GLN B CA 1
ATOM 3981 C C . GLN B 1 223 ? 11.758 6.953 -6.055 1 88.62 223 GLN B C 1
ATOM 3983 O O . GLN B 1 223 ? 11.352 8.117 -5.969 1 88.62 223 GLN B O 1
ATOM 3988 N N . GLN B 1 224 ? 11.039 5.875 -6.211 1 91.56 224 GLN B N 1
ATOM 3989 C CA . GLN B 1 224 ? 9.625 6.16 -6.453 1 91.56 224 GLN B CA 1
ATOM 3990 C C . GLN B 1 224 ? 8.758 4.941 -6.16 1 91.56 224 GLN B C 1
ATOM 3992 O O . GLN B 1 224 ? 9.273 3.83 -6.012 1 91.56 224 GLN B O 1
ATOM 3997 N N . SER B 1 225 ? 7.492 5.207 -6.035 1 95.69 225 SER B N 1
ATOM 3998 C CA . SER B 1 225 ? 6.461 4.176 -5.969 1 95.69 225 SER B CA 1
ATOM 3999 C C . SER B 1 225 ? 5.516 4.266 -7.16 1 95.69 225 SER B C 1
ATOM 4001 O O . SER B 1 225 ? 5.168 5.363 -7.602 1 95.69 225 SER B O 1
ATOM 4003 N N . GLU B 1 226 ? 5.164 3.117 -7.664 1 95.81 226 GLU B N 1
ATOM 4004 C CA . GLU B 1 226 ? 4.281 3.072 -8.828 1 95.81 226 GLU B CA 1
ATOM 4005 C C . GLU B 1 226 ? 3.131 2.094 -8.609 1 95.81 226 GLU B C 1
ATOM 4007 O O . GLU B 1 226 ? 3.326 1.015 -8.047 1 95.81 226 GLU B O 1
ATOM 4012 N N . TRP B 1 227 ? 1.938 2.479 -9.086 1 97.38 227 TRP B N 1
ATOM 4013 C CA . TRP B 1 227 ? 0.72 1.687 -8.945 1 97.38 227 TRP B CA 1
ATOM 4014 C C . TRP B 1 227 ? 0.418 0.919 -10.227 1 97.38 227 TRP B C 1
ATOM 4016 O O . TRP B 1 227 ? 0.518 1.471 -11.328 1 97.38 227 TRP B O 1
ATOM 4026 N N . PHE B 1 228 ? 0.08 -0.393 -10.078 1 97.5 228 PHE B N 1
ATOM 4027 C CA . PHE B 1 228 ? -0.306 -1.255 -11.188 1 97.5 228 PHE B CA 1
ATOM 4028 C C . PHE B 1 228 ? -1.618 -1.97 -10.883 1 97.5 228 PHE B C 1
ATOM 4030 O O . PHE B 1 228 ? -1.893 -2.318 -9.734 1 97.5 228 PHE B O 1
ATOM 4037 N N . GLU B 1 229 ? -2.43 -2.23 -11.938 1 96.94 229 GLU B N 1
ATOM 4038 C CA . GLU B 1 229 ? -3.664 -3.002 -11.836 1 96.94 229 GLU B CA 1
ATOM 4039 C C . GLU B 1 229 ? -3.758 -4.047 -12.938 1 96.94 229 GLU B C 1
ATOM 4041 O O . GLU B 1 229 ? -3.58 -3.73 -14.117 1 96.94 229 GLU B O 1
ATOM 4046 N N . ILE B 1 230 ? -3.908 -5.219 -12.5 1 96 230 ILE B N 1
ATOM 4047 C CA . ILE B 1 230 ? -4.164 -6.336 -13.406 1 96 230 ILE B CA 1
ATOM 4048 C C . ILE B 1 230 ? -5.629 -6.75 -13.32 1 96 230 ILE B C 1
ATOM 4050 O O . ILE B 1 230 ? -6.047 -7.367 -12.336 1 96 230 ILE B O 1
ATOM 4054 N N . ALA B 1 231 ? -6.379 -6.375 -14.344 1 89.12 231 ALA B N 1
ATOM 4055 C CA . ALA B 1 231 ? -7.812 -6.652 -14.32 1 89.12 231 ALA B CA 1
ATOM 4056 C C . ALA B 1 231 ? -8.078 -8.156 -14.266 1 89.12 231 ALA B C 1
ATOM 4058 O O . ALA B 1 231 ? -7.34 -8.945 -14.859 1 89.12 231 ALA B O 1
ATOM 4059 N N . GLU B 1 232 ? -9.219 -8.312 -13.602 1 77.25 232 GLU B N 1
ATOM 4060 C CA . GLU B 1 232 ? -9.656 -9.703 -13.641 1 77.25 232 GLU B CA 1
ATOM 4061 C C . GLU B 1 232 ? -10.023 -10.125 -15.062 1 77.25 232 GLU B C 1
ATOM 4063 O O . GLU B 1 232 ? -10.633 -9.352 -15.805 1 77.25 232 GLU B O 1
ATOM 4068 N N . GLY B 1 233 ? -9.523 -11.164 -15.547 1 74.5 233 GLY B N 1
ATOM 4069 C CA . GLY B 1 233 ? -9.867 -11.648 -16.875 1 74.5 233 GLY B CA 1
ATOM 4070 C C . GLY B 1 233 ? -8.883 -11.211 -17.953 1 74.5 233 GLY B C 1
ATOM 4071 O O . GLY B 1 233 ? -9.141 -11.383 -19.141 1 74.5 233 GLY B O 1
ATOM 4072 N N . ASP B 1 234 ? -7.941 -10.453 -17.531 1 81.62 234 ASP B N 1
ATOM 4073 C CA . ASP B 1 234 ? -6.934 -10.062 -18.516 1 81.62 234 ASP B CA 1
ATOM 4074 C C . ASP B 1 234 ? -6.426 -11.273 -19.297 1 81.62 234 ASP B C 1
ATOM 4076 O O . ASP B 1 234 ? -5.77 -12.148 -18.734 1 81.62 234 ASP B O 1
ATOM 4080 N N . ILE B 1 235 ? -6.68 -11.32 -20.5 1 83.75 235 ILE B N 1
ATOM 4081 C CA . ILE B 1 235 ? -6.383 -12.438 -21.391 1 83.75 235 ILE B CA 1
ATOM 4082 C C . ILE B 1 235 ? -4.91 -12.406 -21.781 1 83.75 235 ILE B C 1
ATOM 4084 O O . ILE B 1 235 ? -4.332 -13.445 -22.141 1 83.75 235 ILE B O 1
ATOM 4088 N N . ARG B 1 236 ? -4.301 -11.32 -21.812 1 88.75 236 ARG B N 1
ATOM 4089 C CA . ARG B 1 236 ? -2.936 -11.18 -22.297 1 88.75 236 ARG B CA 1
ATOM 4090 C C . ARG B 1 236 ? -1.957 -11.969 -21.438 1 88.75 236 ARG B C 1
ATOM 4092 O O . ARG B 1 236 ? -0.997 -12.547 -21.953 1 88.75 236 ARG B O 1
ATOM 4099 N N . PHE B 1 237 ? -2.262 -12.023 -20.016 1 93.5 237 PHE B N 1
ATOM 4100 C CA . PHE B 1 237 ? -1.287 -12.742 -19.219 1 93.5 237 PHE B CA 1
ATOM 4101 C C . PHE B 1 237 ? -1.393 -14.25 -19.453 1 93.5 237 PHE B C 1
ATOM 4103 O O . PHE B 1 237 ? -0.408 -14.977 -19.297 1 93.5 237 PHE B O 1
ATOM 4110 N N . TYR B 1 238 ? -2.518 -14.766 -19.953 1 94.56 238 TYR B N 1
ATOM 4111 C CA . TYR B 1 238 ? -2.625 -16.172 -20.328 1 94.56 238 TYR B CA 1
ATOM 4112 C C . TYR B 1 238 ? -1.821 -16.453 -21.594 1 94.56 238 TYR B C 1
ATOM 4114 O O . TYR B 1 238 ? -1.172 -17.5 -21.703 1 94.56 238 TYR B O 1
ATOM 4122 N N . ASP B 1 239 ? -1.921 -15.531 -22.516 1 96.44 239 ASP B N 1
ATOM 4123 C CA . ASP B 1 239 ? -1.149 -15.695 -23.75 1 96.44 239 ASP B CA 1
ATOM 4124 C C . ASP B 1 239 ? 0.342 -15.82 -23.438 1 96.44 239 ASP B C 1
ATOM 4126 O O . ASP B 1 239 ? 1.016 -16.703 -23.969 1 96.44 239 ASP B O 1
ATOM 4130 N N . HIS B 1 240 ? 0.81 -14.953 -22.594 1 96.56 240 HIS B N 1
ATOM 4131 C CA . HIS B 1 240 ? 2.229 -14.953 -22.266 1 96.56 240 HIS B CA 1
ATOM 4132 C C . HIS B 1 240 ? 2.611 -16.219 -21.5 1 96.56 240 HIS B C 1
ATOM 4134 O O . HIS B 1 240 ? 3.686 -16.781 -21.719 1 96.56 240 HIS B O 1
ATOM 4140 N N . LEU B 1 241 ? 1.763 -16.641 -20.562 1 96.88 241 LEU B N 1
ATOM 4141 C CA . LEU B 1 241 ? 2.041 -17.875 -19.844 1 96.88 241 LEU B CA 1
ATOM 4142 C C . LEU B 1 241 ? 2.086 -19.062 -20.812 1 96.88 241 LEU B C 1
ATOM 4144 O O . LEU B 1 241 ? 2.986 -19.906 -20.719 1 96.88 241 LEU B O 1
ATOM 4148 N N . ILE B 1 242 ? 1.138 -19.125 -21.734 1 97.94 242 ILE B N 1
ATOM 4149 C CA . ILE B 1 242 ? 1.075 -20.234 -22.672 1 97.94 242 ILE B CA 1
ATOM 4150 C C . ILE B 1 242 ? 2.324 -20.25 -23.562 1 97.94 242 ILE B C 1
ATOM 4152 O O . ILE B 1 242 ? 2.887 -21.297 -23.844 1 97.94 242 ILE B O 1
ATOM 4156 N N . ASP B 1 243 ? 2.785 -19.031 -23.984 1 97.94 243 ASP B N 1
ATOM 4157 C CA . ASP B 1 243 ? 4.039 -18.953 -24.734 1 97.94 243 ASP B CA 1
ATOM 4158 C C . ASP B 1 243 ? 5.195 -19.531 -23.922 1 97.94 243 ASP B C 1
ATOM 4160 O O . ASP B 1 243 ? 6.008 -20.297 -24.453 1 97.94 243 ASP B O 1
ATOM 4164 N N . ALA B 1 244 ? 5.223 -19.234 -22.688 1 97.94 244 ALA B N 1
ATOM 4165 C CA . ALA B 1 244 ? 6.285 -19.719 -21.812 1 97.94 244 ALA B CA 1
ATOM 4166 C C . ALA B 1 244 ? 6.184 -21.234 -21.609 1 97.94 244 ALA B C 1
ATOM 4168 O O . ALA B 1 244 ? 7.199 -21.922 -21.578 1 97.94 244 ALA B O 1
ATOM 4169 N N . ILE B 1 245 ? 4.969 -21.719 -21.469 1 98.38 245 ILE B N 1
ATOM 4170 C CA . ILE B 1 245 ? 4.746 -23.141 -21.266 1 98.38 245 ILE B CA 1
ATOM 4171 C C . ILE B 1 245 ? 5.188 -23.906 -22.516 1 98.38 245 ILE B C 1
ATOM 4173 O O . ILE B 1 245 ? 5.867 -24.938 -22.406 1 98.38 245 ILE B O 1
ATOM 4177 N N . VAL B 1 246 ? 4.828 -23.391 -23.703 1 98.44 246 VAL B N 1
ATOM 4178 C CA . VAL B 1 246 ? 5.203 -24.047 -24.953 1 98.44 246 VAL B CA 1
ATOM 4179 C C . VAL B 1 246 ? 6.723 -24.047 -25.094 1 98.44 246 VAL B C 1
ATOM 4181 O O . VAL B 1 246 ? 7.316 -25.078 -25.438 1 98.44 246 VAL B O 1
ATOM 4184 N N . GLN B 1 247 ? 7.305 -22.922 -24.812 1 98.31 247 GLN B N 1
ATOM 4185 C CA . GLN B 1 247 ? 8.766 -22.859 -24.844 1 98.31 247 GLN B CA 1
ATOM 4186 C C . GLN B 1 247 ? 9.383 -23.859 -23.875 1 98.31 247 GLN B C 1
ATOM 4188 O O . GLN B 1 247 ? 10.367 -24.516 -24.188 1 98.31 247 GLN B O 1
ATOM 4193 N N . PHE B 1 248 ? 8.836 -23.906 -22.719 1 98.5 248 PHE B N 1
ATOM 4194 C CA . PHE B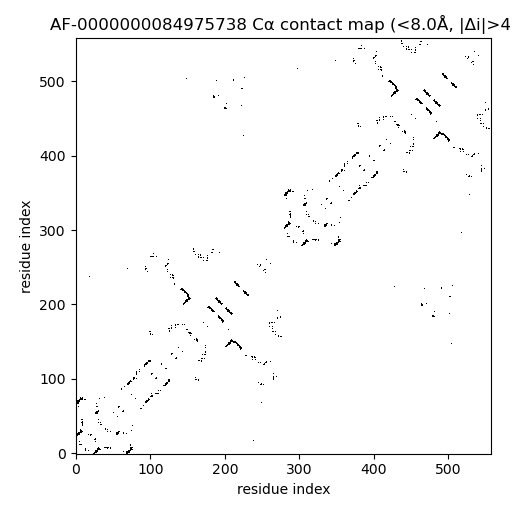 1 248 ? 9.258 -24.859 -21.703 1 98.5 248 PHE B CA 1
ATOM 4195 C C . PHE B 1 248 ? 9.148 -26.281 -22.219 1 98.5 248 PHE B C 1
ATOM 4197 O O . PHE B 1 248 ? 10.047 -27.094 -22.016 1 98.5 248 PHE B O 1
ATOM 4204 N N . PHE B 1 249 ? 8.023 -26.656 -22.875 1 98.56 249 PHE B N 1
ATOM 4205 C CA . PHE B 1 249 ? 7.812 -27.984 -23.406 1 98.56 249 PHE B CA 1
ATOM 4206 C C . PHE B 1 249 ? 8.859 -28.328 -24.453 1 98.56 249 PHE B C 1
ATOM 4208 O O . PHE B 1 249 ? 9.344 -29.453 -24.516 1 98.56 249 PHE B O 1
ATOM 4215 N N . ILE B 1 250 ? 9.25 -27.375 -25.25 1 97.56 250 ILE B N 1
ATOM 4216 C CA . ILE B 1 250 ? 10.188 -27.594 -26.344 1 97.56 250 ILE B CA 1
ATOM 4217 C C . ILE B 1 250 ? 11.609 -27.672 -25.812 1 97.56 250 ILE B C 1
ATOM 4219 O O . ILE B 1 250 ? 12.336 -28.625 -26.109 1 97.56 250 ILE B O 1
ATOM 4223 N N . GLU B 1 251 ? 11.945 -26.734 -24.922 1 97.62 251 GLU B N 1
ATOM 4224 C CA . GLU B 1 251 ? 13.328 -26.609 -24.469 1 97.62 251 GLU B CA 1
ATOM 4225 C C . GLU B 1 251 ? 13.594 -27.5 -23.266 1 97.62 251 GLU B C 1
ATOM 4227 O O . GLU B 1 251 ? 14.742 -27.75 -22.906 1 97.62 251 GLU B O 1
ATOM 4232 N N . ARG B 1 252 ? 12.531 -27.922 -22.641 1 97.56 252 ARG B N 1
ATOM 4233 C CA . ARG B 1 252 ? 12.609 -28.766 -21.453 1 97.56 252 ARG B CA 1
ATOM 4234 C C . ARG B 1 252 ? 13.344 -28.062 -20.328 1 97.56 252 ARG B C 1
ATOM 4236 O O . ARG B 1 252 ? 14.062 -28.703 -19.547 1 97.56 252 ARG B O 1
ATOM 4243 N N . LYS B 1 253 ? 13.258 -26.781 -20.406 1 96.75 253 LYS B N 1
ATOM 4244 C CA . LYS B 1 253 ? 13.844 -25.922 -19.375 1 96.75 253 LYS B CA 1
ATOM 4245 C C . LYS B 1 253 ? 12.828 -24.891 -18.891 1 96.75 253 LYS B C 1
ATOM 4247 O O . LYS B 1 253 ? 12.328 -24.094 -19.672 1 96.75 253 LYS B O 1
ATOM 4252 N N . SER B 1 254 ? 12.57 -25 -17.594 1 96.81 254 SER B N 1
ATOM 4253 C CA . SER B 1 254 ? 11.602 -24.078 -17 1 96.81 254 SER B CA 1
ATOM 4254 C C . SER B 1 254 ? 12.156 -22.672 -16.922 1 96.81 254 SER B C 1
ATOM 4256 O O . SER B 1 254 ? 13.328 -22.469 -16.578 1 96.81 254 SER B O 1
ATOM 4258 N N . ALA B 1 255 ? 11.297 -21.703 -17.172 1 94.62 255 ALA B N 1
ATOM 4259 C CA . ALA B 1 255 ? 11.656 -20.297 -17 1 94.62 255 ALA B CA 1
ATOM 4260 C C . ALA B 1 255 ? 11.656 -19.906 -15.523 1 94.62 255 ALA B C 1
ATOM 4262 O O . ALA B 1 255 ? 12.195 -18.859 -15.148 1 94.62 255 ALA B O 1
ATOM 4263 N N . ILE B 1 256 ? 11.125 -20.766 -14.648 1 95.5 256 ILE B N 1
ATOM 4264 C CA . ILE B 1 256 ? 10.977 -20.484 -13.227 1 95.5 256 ILE B CA 1
ATOM 4265 C C . ILE B 1 256 ? 11.852 -21.422 -12.414 1 95.5 256 ILE B C 1
ATOM 4267 O O . ILE B 1 256 ? 11.789 -22.641 -12.578 1 95.5 256 ILE B O 1
ATOM 4271 N N . ASP B 1 257 ? 12.641 -20.828 -11.594 1 94.31 257 ASP B N 1
ATOM 4272 C CA . ASP B 1 257 ? 13.5 -21.609 -10.711 1 94.31 257 ASP B CA 1
ATOM 4273 C C . ASP B 1 257 ? 12.664 -22.438 -9.727 1 94.31 257 ASP B C 1
ATOM 4275 O O . ASP B 1 257 ? 11.797 -21.891 -9.039 1 94.31 257 ASP B O 1
ATOM 4279 N N . GLN B 1 258 ? 12.961 -23.719 -9.633 1 95.12 258 GLN B N 1
ATOM 4280 C CA . GLN B 1 258 ? 12.219 -24.609 -8.758 1 95.12 258 GLN B CA 1
ATOM 4281 C C . GLN B 1 258 ? 12.328 -24.188 -7.301 1 95.12 258 GLN B C 1
ATOM 4283 O O . GLN B 1 258 ? 11.391 -24.359 -6.52 1 95.12 258 GLN B O 1
ATOM 4288 N N . THR B 1 259 ? 13.461 -23.609 -6.957 1 94.81 259 THR B N 1
ATOM 4289 C CA . THR B 1 259 ? 13.656 -23.125 -5.594 1 94.81 259 THR B CA 1
ATOM 4290 C C . THR B 1 259 ? 12.664 -22.016 -5.266 1 94.81 259 THR B C 1
ATOM 4292 O O . THR B 1 259 ? 12.125 -21.969 -4.16 1 94.81 259 THR B O 1
ATOM 4295 N N . ASP B 1 260 ? 12.445 -21.156 -6.262 1 94.62 260 ASP B N 1
ATOM 4296 C CA . ASP B 1 260 ? 11.484 -20.078 -6.07 1 94.62 260 ASP B CA 1
ATOM 4297 C C . ASP B 1 260 ? 10.07 -20.641 -5.875 1 94.62 260 ASP B C 1
ATOM 4299 O O . ASP B 1 260 ? 9.32 -20.156 -5.02 1 94.62 260 ASP B O 1
ATOM 4303 N N . THR B 1 261 ? 9.766 -21.641 -6.66 1 96.88 261 THR B N 1
ATOM 4304 C CA . THR B 1 261 ? 8.461 -22.266 -6.562 1 96.88 261 THR B CA 1
ATOM 4305 C C . THR B 1 261 ? 8.258 -22.906 -5.188 1 96.88 261 THR B C 1
ATOM 4307 O O . THR B 1 261 ? 7.223 -22.703 -4.551 1 96.88 261 THR B O 1
ATOM 4310 N N . LEU B 1 262 ? 9.266 -23.578 -4.742 1 97.5 262 LEU B N 1
ATOM 4311 C CA . LEU B 1 262 ? 9.188 -24.234 -3.443 1 97.5 262 LEU B CA 1
ATOM 4312 C C . LEU B 1 262 ? 9.07 -23.203 -2.32 1 97.5 262 LEU B C 1
ATOM 4314 O O . LEU B 1 262 ? 8.273 -23.391 -1.392 1 97.5 262 LEU B O 1
ATOM 4318 N N . GLN B 1 263 ? 9.828 -22.156 -2.41 1 96.94 263 GLN B N 1
ATOM 4319 C CA . GLN B 1 263 ? 9.812 -21.125 -1.379 1 96.94 263 GLN B CA 1
ATOM 4320 C C . GLN B 1 263 ? 8.477 -20.391 -1.34 1 96.94 263 GLN B C 1
ATOM 4322 O O . GLN B 1 263 ? 8.023 -19.969 -0.274 1 96.94 263 GLN B O 1
ATOM 4327 N N . THR B 1 264 ? 7.859 -20.281 -2.48 1 96.88 264 THR B N 1
ATOM 4328 C CA . THR B 1 264 ? 6.531 -19.672 -2.533 1 96.88 264 THR B CA 1
ATOM 4329 C C . THR B 1 264 ? 5.531 -20.516 -1.736 1 96.88 264 THR B C 1
ATOM 4331 O O . THR B 1 264 ? 4.715 -19.969 -0.989 1 96.88 264 THR B O 1
ATOM 4334 N N . ILE B 1 265 ? 5.598 -21.844 -1.843 1 97.5 265 ILE B N 1
ATOM 4335 C CA . ILE B 1 265 ? 4.711 -22.734 -1.105 1 97.5 265 ILE B CA 1
ATOM 4336 C C . ILE B 1 265 ? 5.023 -22.656 0.388 1 97.5 265 ILE B C 1
ATOM 4338 O O . ILE B 1 265 ? 4.109 -22.625 1.218 1 97.5 265 ILE B O 1
ATOM 4342 N N . LYS B 1 266 ? 6.297 -22.594 0.687 1 97.44 266 LYS B N 1
ATOM 4343 C CA . LYS B 1 266 ? 6.715 -22.484 2.08 1 97.44 266 LYS B CA 1
ATOM 4344 C C . LYS B 1 266 ? 6.16 -21.203 2.719 1 97.44 266 LYS B C 1
ATOM 4346 O O . LYS B 1 266 ? 5.668 -21.234 3.848 1 97.44 266 LYS B O 1
ATOM 4351 N N . LEU B 1 267 ? 6.293 -20.141 1.995 1 97.62 267 LEU B N 1
ATOM 4352 C CA . LEU B 1 267 ? 5.805 -18.859 2.496 1 97.62 267 LEU B CA 1
ATOM 4353 C C . LEU B 1 267 ? 4.305 -18.906 2.762 1 97.62 267 LEU B C 1
ATOM 4355 O O . LEU B 1 267 ? 3.83 -18.406 3.781 1 97.62 267 LEU B O 1
ATOM 4359 N N . LEU B 1 268 ? 3.527 -19.531 1.888 1 96.94 268 LEU B N 1
ATOM 4360 C CA . LEU B 1 268 ? 2.09 -19.688 2.07 1 96.94 268 LEU B CA 1
ATOM 4361 C C . LEU B 1 268 ? 1.783 -20.453 3.352 1 96.94 268 LEU B C 1
ATOM 4363 O O . LEU B 1 268 ? 0.879 -20.078 4.102 1 96.94 268 LEU B O 1
ATOM 4367 N N . GLU B 1 269 ? 2.518 -21.469 3.545 1 96.19 269 GLU B N 1
ATOM 4368 C CA . GLU B 1 269 ? 2.326 -22.281 4.742 1 96.19 269 GLU B CA 1
ATOM 4369 C C . GLU B 1 269 ? 2.643 -21.5 6.004 1 96.19 269 GLU B C 1
ATOM 4371 O O . GLU B 1 269 ? 1.959 -21.641 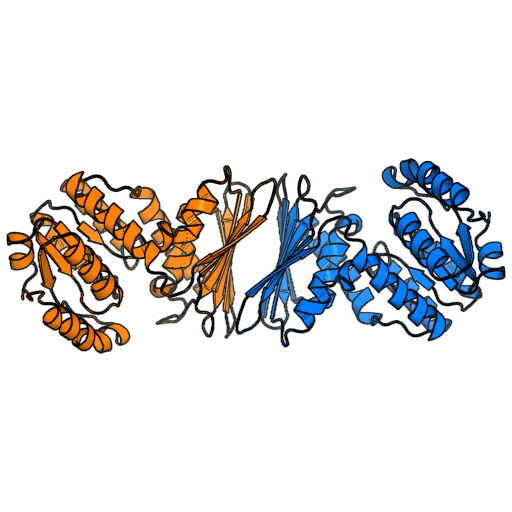7.023 1 96.19 269 GLU B O 1
ATOM 4376 N N . GLN B 1 270 ? 3.691 -20.734 5.941 1 97.19 270 GLN B N 1
ATOM 4377 C CA . GLN B 1 270 ? 4.07 -19.906 7.09 1 97.19 270 GLN B CA 1
ATOM 4378 C C . GLN B 1 270 ? 3 -18.875 7.398 1 97.19 270 GLN B C 1
ATOM 4380 O O . GLN B 1 270 ? 2.693 -18.625 8.57 1 97.19 270 GLN B O 1
ATOM 4385 N N . ILE B 1 271 ? 2.447 -18.234 6.387 1 97.62 271 ILE B N 1
ATOM 4386 C CA . ILE B 1 271 ? 1.375 -17.266 6.578 1 97.62 271 ILE B CA 1
ATOM 4387 C C . ILE B 1 271 ? 0.186 -17.938 7.262 1 97.62 271 ILE B C 1
ATOM 4389 O O . ILE B 1 271 ? -0.377 -17.391 8.211 1 97.62 271 ILE B O 1
ATOM 4393 N N . LYS B 1 272 ? -0.16 -19.141 6.766 1 96.38 272 LYS B N 1
ATOM 4394 C CA . LYS B 1 272 ? -1.261 -19.891 7.363 1 96.38 272 LYS B CA 1
ATOM 4395 C C . LYS B 1 272 ? -0.988 -20.188 8.836 1 96.38 272 LYS B C 1
ATOM 4397 O O . LYS B 1 272 ? -1.874 -20.047 9.68 1 96.38 272 LYS B O 1
ATOM 4402 N N . TYR B 1 273 ? 0.217 -20.625 9.086 1 96.31 273 TYR B N 1
ATOM 4403 C CA . TYR B 1 273 ? 0.607 -20.969 10.453 1 96.31 273 TYR B CA 1
ATOM 4404 C C . TYR B 1 273 ? 0.464 -19.766 11.375 1 96.31 273 TYR B C 1
ATOM 4406 O O . TYR B 1 273 ? -0.132 -19.859 12.453 1 96.31 273 TYR B O 1
ATOM 4414 N N . VAL B 1 274 ? 0.97 -18.625 10.945 1 97.25 274 VAL B N 1
ATOM 4415 C CA . VAL B 1 274 ? 0.932 -17.406 11.75 1 97.25 274 VAL B CA 1
ATOM 4416 C C . VAL B 1 274 ? -0.517 -16.969 11.953 1 97.25 274 VAL B C 1
ATOM 4418 O O . VAL B 1 274 ? -0.91 -16.594 13.062 1 97.25 274 VAL B O 1
ATOM 4421 N N . ALA B 1 275 ? -1.289 -17 10.93 1 96.31 275 ALA B N 1
ATOM 4422 C CA . ALA B 1 275 ? -2.689 -16.594 11 1 96.31 275 ALA B CA 1
ATOM 4423 C C . ALA B 1 275 ? -3.467 -17.469 11.977 1 96.31 275 ALA B C 1
ATOM 4425 O O . ALA B 1 275 ? -4.305 -16.984 12.734 1 96.31 275 ALA B O 1
ATOM 4426 N N . SER B 1 276 ? -3.219 -18.781 11.953 1 94.44 276 SER B N 1
ATOM 4427 C CA . SER B 1 276 ? -3.947 -19.734 12.781 1 94.44 276 SER B CA 1
ATOM 4428 C C . SER B 1 276 ? -3.578 -19.578 14.25 1 94.44 276 SER B C 1
ATOM 4430 O O . SER B 1 276 ? -4.363 -19.938 15.133 1 94.44 276 SER B O 1
ATOM 4432 N N . LYS B 1 277 ? -2.4 -19.109 14.516 1 91.69 277 LYS B N 1
ATOM 4433 C CA . LYS B 1 277 ? -1.961 -18.906 15.891 1 91.69 277 LYS B CA 1
ATOM 4434 C C . LYS B 1 277 ? -2.58 -17.656 16.484 1 91.69 277 LYS B C 1
ATOM 4436 O O . LYS B 1 277 ? -2.799 -17.562 17.703 1 91.69 277 LYS B O 1
ATOM 4441 N N . ASN B 1 278 ? -2.691 -16.531 15.68 1 77.25 278 ASN B N 1
ATOM 4442 C CA . ASN B 1 278 ? -3.283 -15.266 16.125 1 77.25 278 ASN B CA 1
ATOM 4443 C C . ASN B 1 278 ? -4.777 -15.422 16.422 1 77.25 278 ASN B C 1
ATOM 4445 O O . ASN B 1 278 ? -5.438 -14.461 16.828 1 77.25 278 ASN B O 1
ATOM 4449 N N . HIS B 1 279 ? -5.387 -16.578 16.125 1 66.75 279 HIS B N 1
ATOM 4450 C CA . HIS B 1 279 ? -6.797 -16.828 16.375 1 66.75 279 HIS B CA 1
ATOM 4451 C C . HIS B 1 279 ? -7 -17.562 17.703 1 66.75 279 HIS B C 1
ATOM 4453 O O . HIS B 1 279 ? -6.223 -18.469 18.031 1 66.75 279 HIS B O 1
#

Organism: NCBI:txid1224748

Nearest PDB structures (foldseek):
  1h6d-assembly3_I  TM=7.604E-01  e=1.407E-13  Zymomonas mobilis
  1evj-assembly2_D  TM=7.487E-01  e=2.390E-13  Zymomonas mobilis
  4iq0-assembly1_A  TM=7.083E-01  e=7.311E-13  Streptococcus pneumoniae
  4had-assembly1_C  TM=7.042E-01  e=6.499E-13  Rhizobium etli CFN 42
  3oa2-assembly1_D  TM=6.798E-01  e=5.058E-11  Pseudomonas aeruginosa

Foldseek 3Di:
DEEEEEAQQDVLSVLLVVLCVVVPYAYAYELDDDPAPSSNVRSVVSVVVCVVVPHYYDHDLLVVLVPGQEYEYPHLHQQCQLVSLVSNVVSLAEYEYEAQNHQFLVSLVVSVVSCVVSVRQYHYAYLVLQDPLLVVLQVPPAFQEKEKEEAQADSDVLRCRNPVLNVLRSCCSNPRQQFDDKAWDDDPFWIKMWTQHPVGGIYIYIHTNDDGAWIKMWTDDPVDIDIDIGGHPPSVSSNRVSVQVVVCSVVVHHPDDSVRSSSSRVSSVVNSVNSVVVD/DEEEEEAQQDVLSVLLVVLCVVVPYAYAYELDDDPAPSSNVRSVVSVVVCVVVPHYYDHDLLVVLVPGQEYEYPHLHQQCQLVSLVSNVVSLAEYEYEAQNHQFLVSLVVSVVSCVVSVRQYHYAYLVLQDPQLVVLQVPPDFQEKEKEEAQADSDVLRCRNPVLNVLRSCCSNPRQQFDDKAWDDDPFWIKMWTQHPVGGIYIYIHTNDDGAWIKMWTDDPVDIDIDIGGHPPSVSSNRVSVQVVVCSVVVHHPDDSVRSSSSRVSSVVNSVNSVVVD

Sequence (558 aa):
MKIGMIGTDSTHALAFSERLKKKGHELFAYRGGSSIELSRNRIDRVSGELRKNGIPFITTLQELANICDAFIITSVDASQHFEQFAELSPSDKPIFIDKPLAQNYEQASSIIELANEKGIPLMSCSALRFAEEIQLAKSHKSIEAVDIITPLPMLQEFDYSYYGIHAVEMISALKGTSVKDIAVTFNNQQHFITLTFQDGTVSTIRGYLQHHQSFQFVAHTQQQSEWFEIAEGDIRFYDHLIDAIVQFFIERKSAIDQTDTLQTIKLLEQIKYVASKNHMKIGMIGTDSTHALAFSERLKKKGHELFAYRGGSSIELSRNRIDRVSGELRKNGIPFITTLQELANICDAFIITSVDASQHFEQFAELSPSDKPIFIDKPLAQNYEQASSIIELANEKGIPLMSCSALRFAEEIQLAKSHKSIEAVDIITPLPMLQEFDYSYYGIHAVEMISALKGTSVKDIAVTFNNQQHFITLTFQDGTVSTIRGYLQHHQSFQFVAHTQQQSEWFEIAEGDIRFYDHLIDAIVQFFIERKSAIDQTDTLQTIKLLEQIKYVASKNH

Secondary structure (DSSP, 8-state):
-EEEEE--SSHHHHHHHHHHHHTT-EEEEE----SSHHHHHHHHHHHHHHHHTT--B-S-HHHHHHH-SEEEE--S-GGGHHHHHHHHGGG---EEEESSS-SSHHHHHHHHHHHHHHT--EEEE-GGGG-HHHHHHHHSS---EEEEEEE---SSTT-HHHHHHHHHHHHHHHT---EEEEEEEE-SSEEEEEEEETTS-EEEEEEESSS--SEEEEEE-SS-EEEEEE-TT-HHHHHHHHHHHHHHHHH---SS-HHHHHHHHHHHHHHHHHHHH--/-EEEEE--SSHHHHHHHHHHHHTT-EEEEE----SSHHHHHHHHHHHHHHHHTT--B-S-HHHHHHH-SEEEE--S-GGGHHHHHHHHGGG---EEEESSS-SSHHHHHHHHHHHHHHT--EEEE-GGGG-HHHHHHHHSS---EEEEEEE---SSTT-HHHHHHHHHHHHHHHT---EEEEEEEE-SSEEEEEEEETTS-EEEEEEESSS--SEEEEEE-SS-EEEEEE-TT-SHHHHHHHHHHHHHHHH---SS-HHHHHHHHHHHHHHHHHHHH--

InterPro domains:
  IPR000683 Gfo/Idh/MocA-like oxidoreductase, N-terminal [PF01408] (2-122)
  IPR036291 NAD(P)-binding domain superfamily [SSF51735] (1-139)
  IPR051450 Gfo/Idh/MocA Oxidoreductases [PTHR43377] (49-209)